Protein AF-A0A963J4L3-F1 (afdb_monomer)

Radius of gyration: 27.84 Å; Cα contacts (8 Å, |Δi|>4): 321; chains: 1; bounding box: 63×58×70 Å

Solvent-accessible surface area (backbone atoms only — not comparable to full-atom values): 23676 Å² total; per-residue (Å²): 112,60,29,65,52,37,52,69,47,49,77,76,43,45,83,44,92,59,24,59,69,61,32,61,66,52,72,77,57,70,57,65,65,54,41,47,53,49,20,41,54,52,32,54,50,53,55,48,31,46,65,78,36,43,64,34,57,48,34,22,66,75,71,39,65,41,42,75,43,94,87,48,80,60,42,72,55,55,75,90,53,45,35,55,40,51,48,51,40,54,54,55,69,74,43,54,75,68,55,55,57,61,34,64,52,49,42,50,50,54,51,47,50,51,54,66,66,72,59,82,68,96,60,89,72,66,72,62,48,75,50,70,72,51,62,64,77,58,67,62,58,52,53,49,49,57,42,45,44,79,80,24,49,66,45,80,48,64,76,67,74,44,68,41,58,59,55,61,67,72,88,77,78,78,73,70,76,61,94,61,65,85,42,54,50,62,93,77,50,62,62,63,78,50,57,80,86,52,31,65,67,64,31,20,59,67,54,69,72,68,30,58,63,51,27,54,35,52,43,52,51,38,55,49,49,54,54,34,47,76,68,72,44,69,87,78,90,81,82,90,86,73,88,82,89,79,59,98,84,51,51,64,47,55,51,52,51,49,32,43,26,65,42,46,18,73,85,78,51,77,87,77,69,76,81,65,101,63,73,71,67,81,88,84,88,63,92,43,71,54,52,40,44,47,53,48,51,54,50,50,52,48,40,55,75,57,31,78,92,76,52,89,58,53,70,89,80,61,85,87,88,68,100,53,48,72,79,45,44,66,37,48,49,55,61,53,60,70,46,56,89,88,41,92,84,41,59,86,81,81,87,74,89,55,49,68,57,80,73,32,66,65,50,50,47,50,57,51,61,75,42,47,95,79,51,86,76,50,74,65,62,56,50,59,50,69,70,54,129

Nearest PDB structures (foldseek):
  8b1u-assembly1_C  TM=8.258E-01  e=1.939E-15  Escherichia coli
  1w36-assembly2_F  TM=8.563E-01  e=2.233E-14  Escherichia coli
  1w36-assembly1_C  TM=7.842E-01  e=2.029E-14  Escherichia coli
  7mr2-assembly1_C  TM=7.404E-01  e=1.451E-14  Escherichia coli K-12
  7mr1-assembly1_C  TM=7.329E-01  e=5.811E-13  Escherichia coli K-12

Sequence (389 aa):
ALAWRLVRLLPGLLHEPGYEPVAGFLAAGDDADRLFQLATRLADLFDQYQVYRPDWLGDWADGQDRLAAPGRPPLELPADQRWQPLLWRAVLATLDERERQCTRPHIHQRVLDALHSGAPLARPVARRIVLFGMAQVPLPVLQLLAALARHCQVLLAIPNPCRFHWADTIDGRELLRMAQRRQPLRAGRDLAALPLEAMHAHAHPLLAAWGRQARDFVRQLDAFDDAQQAQARFGLPRVDLFDEEESADAPLLVQVQNRIRDLVPLAEHDRRAALAPDRSIVFHVAHSALREVEVLHDQLLQLLAQPPGGAPLQPRDIVVMVPDIDTMAPAIRAVFGQYPRSDARYIPFDITDLSARASHPLVGALEWLLRLPQQRCTLSELRDLLDVP

pLDDT: mean 85.41, std 10.8, range [46.97, 97.62]

Secondary structure (DSSP, 8-state):
-HHHHHHHHHHHHTTSTT-HHHHHHHTTS-HHHHHHHHHHHHHHHHHHHHHH-HHHHHHHHTT--EEEETTEEEEEPPGGGTHHHHHHHHHHHTS-HHHHTTSHHHHHHHHHHHHHS-PPPSSPPPSEEEEES-S---HHHHHHHHHHTTTSEEEEE---S-SS--TTSSS-TTS---S--SSPPGGG--GGGS-HHHHTTTS-HHHHHH-HHHHHHHHHHHHHHHHHHHTT---------------TT--HHHHHHHHHHTT--GGGS-S-----S--SS-----SSHHHHHHHHHHHHHHHHHS-GGGSPP-GGG-----S-HHHHHHHHHHHHSSS-TTSTT-------S--HHHH-HHHHHHHHHHTGGG----HHHHHHHHT--

Mean predicted aligned error: 9.31 Å

Foldseek 3Di:
DQLVVQLVQVVVCLPPPLCVVVVVQQVPDDNNVSSSVVSVVLVVVVVVCLQAPVVCLVCLLVVNQWGDDAQDDTHHDDSNGSVSSVVSNSSVVPDDPVRVCVRSNNVLVVLLCVLVVPDDDPDQDDQEAEDAADLADGPSRVSNLLSCVVRHHYHYHHDDLAQAQCLLLDDDLDRPPDPDAPHHHQVNDDLSPDDNVCSLQQFAVCCSVPVNSSSVRSVSVSVVQSVCVVVVNDDDDDDDDDDPDDDPPDAPVVVSSVCNHNRPHPVNDDPPPDHDPGDPDDDDDDDDLLRVLLVVLVVVLVCQVPPPPPDHDALVNDDDDDPDLLVNVVSNCVRQVPDDPPDSSHHDDDRPDDDPVSVAVVVVLVVCVVCVVVDPPDPVVVVSSVVRD

Structure (mmCIF, N/CA/C/O backbone):
data_AF-A0A963J4L3-F1
#
_entry.id   AF-A0A963J4L3-F1
#
loop_
_atom_site.group_PDB
_atom_site.id
_atom_site.type_symbol
_atom_site.label_atom_id
_atom_site.label_alt_id
_atom_site.label_comp_id
_atom_site.label_asym_id
_atom_site.label_entity_id
_atom_site.label_seq_id
_atom_site.pdbx_PDB_ins_code
_atom_site.Cartn_x
_atom_site.Cartn_y
_atom_site.Cartn_z
_atom_site.occupancy
_atom_site.B_iso_or_equiv
_atom_site.auth_seq_id
_atom_site.auth_comp_id
_atom_site.auth_asym_id
_atom_site.auth_atom_id
_atom_site.pdbx_PDB_model_num
ATOM 1 N N . ALA A 1 1 ? -19.161 7.548 5.849 1.00 80.00 1 ALA A N 1
ATOM 2 C CA . ALA A 1 1 ? -20.099 7.868 6.952 1.00 80.00 1 ALA A CA 1
ATOM 3 C C . ALA A 1 1 ? -19.464 8.777 8.009 1.00 80.00 1 ALA A C 1
ATOM 5 O O . ALA A 1 1 ? -20.051 9.803 8.328 1.00 80.00 1 ALA A O 1
ATOM 6 N N . LEU A 1 2 ? -18.268 8.445 8.518 1.00 91.38 2 LEU A N 1
ATOM 7 C CA . LEU A 1 2 ? -17.594 9.231 9.559 1.00 91.38 2 LEU A CA 1
ATOM 8 C C . LEU A 1 2 ? -17.284 10.682 9.141 1.00 91.38 2 LEU A C 1
ATOM 10 O O . LEU A 1 2 ? -17.553 11.585 9.922 1.00 91.38 2 LEU A O 1
ATOM 14 N N . ALA A 1 3 ? -16.839 10.919 7.901 1.00 94.69 3 ALA A N 1
ATOM 15 C CA . ALA A 1 3 ? -16.574 12.273 7.393 1.00 94.69 3 ALA A CA 1
ATOM 16 C C . ALA A 1 3 ? -17.784 13.214 7.555 1.00 94.69 3 ALA A C 1
ATOM 18 O O . ALA A 1 3 ? -17.675 14.263 8.176 1.00 94.69 3 ALA A O 1
ATOM 19 N N . TRP A 1 4 ? -18.975 12.804 7.111 1.00 94.31 4 TRP A N 1
ATOM 20 C CA . TRP A 1 4 ? -20.206 13.593 7.274 1.00 94.31 4 TRP A CA 1
ATOM 21 C C . TRP A 1 4 ? -20.603 13.818 8.735 1.00 94.31 4 TRP A C 1
ATOM 23 O O . TRP A 1 4 ? -21.142 14.867 9.084 1.00 94.31 4 TRP A O 1
ATOM 33 N N . ARG A 1 5 ? -20.337 12.838 9.603 1.00 94.00 5 ARG A N 1
ATOM 34 C CA . ARG A 1 5 ? -20.573 12.969 11.044 1.00 94.00 5 ARG A CA 1
ATOM 35 C C . ARG A 1 5 ? -19.643 14.030 11.639 1.00 94.00 5 ARG A C 1
ATOM 37 O O . ARG A 1 5 ? -20.115 14.882 12.381 1.00 94.00 5 ARG A O 1
ATOM 44 N N . LEU A 1 6 ? -18.373 14.042 11.235 1.00 95.00 6 LEU A N 1
ATOM 45 C CA . LEU A 1 6 ? -17.399 15.061 11.627 1.00 95.00 6 LEU A CA 1
ATOM 46 C C . LEU A 1 6 ? -17.748 16.452 11.081 1.00 95.00 6 LEU A C 1
ATOM 48 O O . LEU A 1 6 ? -17.672 17.410 11.841 1.00 95.00 6 LEU A O 1
ATOM 52 N N . VAL A 1 7 ? -18.220 16.568 9.832 1.00 94.56 7 VAL A N 1
ATOM 53 C CA . VAL A 1 7 ? -18.724 17.843 9.271 1.00 94.56 7 VAL A CA 1
ATOM 54 C C . VAL A 1 7 ? -19.831 18.437 10.145 1.00 94.56 7 VAL A C 1
ATOM 56 O O . VAL A 1 7 ? -19.859 19.640 10.373 1.00 94.56 7 VAL A O 1
ATOM 59 N N . ARG A 1 8 ? -20.734 17.602 10.671 1.00 93.31 8 ARG A N 1
ATOM 60 C CA . ARG A 1 8 ? -21.813 18.055 11.564 1.00 93.31 8 ARG A CA 1
ATOM 61 C C . ARG A 1 8 ? -21.338 18.371 12.984 1.00 93.31 8 ARG A C 1
ATOM 63 O O . ARG A 1 8 ? -21.917 19.235 13.629 1.00 93.31 8 ARG A O 1
ATOM 70 N N . LEU A 1 9 ? -20.349 17.632 13.480 1.00 93.94 9 LEU A N 1
ATOM 71 C CA . LEU A 1 9 ? -19.898 17.670 14.871 1.00 93.94 9 LEU A CA 1
ATOM 72 C C . LEU A 1 9 ? -18.916 18.821 15.131 1.00 93.94 9 LEU A C 1
ATOM 74 O O . LEU A 1 9 ? -19.064 19.546 16.110 1.00 93.94 9 LEU A O 1
ATOM 78 N N . LEU A 1 10 ? -17.928 18.991 14.248 1.00 93.06 10 LEU A N 1
ATOM 79 C CA . LEU A 1 10 ? -16.807 19.912 14.439 1.00 93.06 10 LEU A CA 1
ATOM 80 C C . LEU A 1 10 ? -17.236 21.360 14.723 1.00 93.06 10 LEU A C 1
ATOM 82 O O . LEU A 1 10 ? -16.698 21.906 15.681 1.00 93.06 10 LEU A O 1
ATOM 86 N N . PRO A 1 11 ? -18.211 21.972 14.012 1.00 91.38 11 PRO A N 1
ATOM 87 C CA . PRO A 1 11 ? -18.609 23.359 14.275 1.00 91.38 11 PRO A CA 1
ATOM 88 C C . PRO A 1 11 ? -19.066 23.611 15.719 1.00 91.38 11 PRO A C 1
ATOM 90 O O . PRO A 1 11 ? -18.808 24.678 16.271 1.00 91.38 11 PRO A O 1
ATOM 93 N N . GLY A 1 12 ? -19.708 22.619 16.350 1.00 91.25 12 GLY A N 1
ATOM 94 C CA . GLY A 1 12 ? -20.150 22.709 17.743 1.00 91.25 12 GLY A CA 1
ATOM 95 C C . GLY A 1 12 ? -19.020 22.559 18.765 1.00 91.25 12 GLY A C 1
ATOM 96 O O . GLY A 1 12 ? -19.175 22.995 19.896 1.00 91.25 12 GLY A O 1
ATOM 97 N N . LEU A 1 13 ? -17.883 21.978 18.372 1.00 92.12 13 LEU A N 1
ATOM 98 C CA . LEU A 1 13 ? -16.750 21.698 19.260 1.00 92.12 13 LEU A CA 1
ATOM 99 C C . LEU A 1 13 ? -15.673 22.785 19.240 1.00 92.12 13 LEU A C 1
ATOM 101 O O . LEU A 1 13 ? -14.831 22.811 20.129 1.00 92.12 13 LEU A O 1
ATOM 105 N N . LEU A 1 14 ? -15.680 23.692 18.257 1.00 89.81 14 LEU A N 1
ATOM 106 C CA . LEU A 1 14 ? -14.606 24.688 18.090 1.00 89.81 14 LEU A CA 1
ATOM 107 C C . LEU A 1 14 ? -14.461 25.656 19.272 1.00 89.81 14 LEU A C 1
ATOM 109 O O . LEU A 1 14 ? -13.414 26.276 19.422 1.00 89.81 14 LEU A O 1
ATOM 113 N N . HIS A 1 15 ? -15.508 25.797 20.084 1.00 88.25 15 HIS A N 1
ATOM 114 C CA . HIS A 1 15 ? -15.545 26.694 21.240 1.00 88.25 15 HIS A CA 1
ATOM 115 C C . HIS A 1 15 ? -15.259 25.966 22.563 1.00 88.25 15 HIS A C 1
ATOM 117 O O . HIS A 1 15 ? -15.171 26.610 23.606 1.00 88.25 15 HIS A O 1
ATOM 123 N N . GLU A 1 16 ? -15.130 24.638 22.528 1.00 91.31 16 GLU A N 1
ATOM 124 C CA . GLU A 1 16 ? -14.849 23.818 23.703 1.00 91.31 16 GLU A CA 1
ATOM 125 C C . GLU A 1 16 ? -13.342 23.822 24.019 1.00 91.31 16 GLU A C 1
ATOM 127 O O . GLU A 1 16 ? -12.513 23.834 23.099 1.00 91.31 16 GLU A O 1
ATOM 132 N N . PRO A 1 17 ? -12.955 23.780 25.308 1.00 89.19 17 PRO A N 1
ATOM 133 C CA . PRO A 1 17 ? -11.551 23.760 25.700 1.00 89.19 17 PRO A CA 1
ATOM 134 C C . PRO A 1 17 ? -10.846 22.516 25.148 1.00 89.19 17 PRO A C 1
ATOM 136 O O . PRO A 1 17 ? -11.377 21.403 25.194 1.00 89.19 17 PRO A O 1
ATOM 139 N N . GLY A 1 18 ? -9.624 22.700 24.652 1.00 89.69 18 GLY A N 1
ATOM 140 C CA . GLY A 1 18 ? -8.816 21.641 24.053 1.00 89.69 18 GLY A CA 1
ATOM 141 C C . GLY A 1 18 ? -8.938 21.526 22.532 1.00 89.69 18 GLY A C 1
ATOM 142 O O . GLY A 1 18 ? -8.154 20.781 21.953 1.00 89.69 18 GLY A O 1
ATOM 143 N N . TYR A 1 19 ? -9.862 22.238 21.871 1.00 92.69 19 TYR A N 1
ATOM 144 C CA . TYR A 1 19 ? -9.994 22.274 20.402 1.00 92.69 19 TYR A CA 1
ATOM 145 C C . TYR A 1 19 ? -9.312 23.484 19.746 1.00 92.69 19 TYR A C 1
ATOM 147 O O . TYR A 1 19 ? -9.479 23.706 18.544 1.00 92.69 19 TYR A O 1
ATOM 155 N N . GLU A 1 20 ? -8.505 24.247 20.486 1.00 91.44 20 GLU A N 1
ATOM 156 C CA . GLU A 1 20 ? -7.859 25.476 20.010 1.00 91.44 20 GLU A CA 1
ATOM 157 C C . GLU A 1 20 ? -7.060 25.278 18.705 1.00 91.44 20 GLU A C 1
ATOM 159 O O . GLU A 1 20 ? -7.199 26.111 17.803 1.00 91.44 20 GLU A O 1
ATOM 164 N N . PRO A 1 21 ? -6.292 24.180 18.513 1.00 90.00 21 PRO A N 1
ATOM 165 C CA . PRO A 1 21 ? -5.591 23.937 17.249 1.00 90.00 21 PRO A CA 1
ATOM 166 C C . PRO A 1 21 ? -6.541 23.754 16.056 1.00 90.00 21 PRO A C 1
ATOM 168 O O . PRO A 1 21 ? -6.266 24.225 14.951 1.00 90.00 21 PRO A O 1
ATOM 171 N N . VAL A 1 22 ? -7.675 23.082 16.277 1.00 89.56 22 VAL A N 1
ATOM 172 C CA . VAL A 1 22 ? -8.688 22.813 15.246 1.00 89.56 22 VAL A CA 1
ATOM 173 C C . VAL A 1 22 ? -9.451 24.091 14.902 1.00 89.56 22 VAL A C 1
ATOM 175 O O . VAL A 1 22 ? -9.647 24.397 13.725 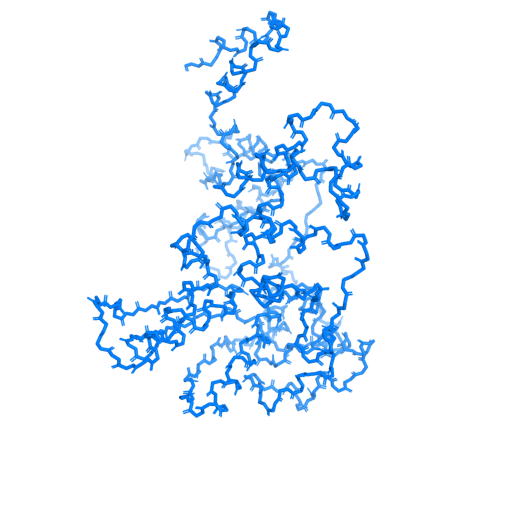1.00 89.56 22 VAL A O 1
ATOM 178 N N . ALA A 1 23 ? -9.824 24.868 15.921 1.00 89.00 23 ALA A N 1
ATOM 179 C CA . ALA A 1 23 ? -10.468 26.165 15.759 1.00 89.00 23 ALA A CA 1
ATOM 180 C C . ALA A 1 23 ? -9.571 27.145 14.985 1.00 89.00 23 ALA A C 1
ATOM 182 O O . ALA A 1 23 ? -10.033 27.792 14.045 1.00 89.00 23 ALA A O 1
ATOM 183 N N . GLY A 1 24 ? -8.272 27.191 15.307 1.00 87.19 24 GLY A N 1
ATOM 184 C CA . GLY A 1 24 ? -7.299 28.033 14.608 1.00 87.19 24 GLY A CA 1
ATOM 185 C C . GLY A 1 24 ? -7.162 27.707 13.117 1.00 87.19 24 GLY A C 1
ATOM 186 O O . GLY A 1 24 ? -7.034 28.618 12.300 1.00 87.19 24 GLY A O 1
ATOM 187 N N . PHE A 1 25 ? -7.238 26.426 12.738 1.00 86.38 25 PHE A N 1
ATOM 188 C CA . PHE A 1 25 ? -7.186 26.009 11.332 1.00 86.38 25 PHE A CA 1
ATOM 189 C C . PHE A 1 25 ? -8.430 26.444 10.538 1.00 86.38 25 PHE A C 1
ATOM 191 O O . PHE A 1 25 ? -8.313 26.882 9.389 1.00 86.38 25 PHE A O 1
ATOM 198 N N . LEU A 1 26 ? -9.616 26.332 11.143 1.00 85.94 26 LEU A N 1
ATOM 199 C CA . LEU A 1 26 ? -10.883 26.649 10.477 1.00 85.94 26 LEU A CA 1
ATOM 200 C C . LEU A 1 26 ? -11.177 28.157 10.431 1.00 85.94 26 LEU A C 1
ATOM 202 O O . LEU A 1 26 ? -11.759 28.616 9.459 1.00 85.94 26 LEU A O 1
ATOM 206 N N . ALA A 1 27 ? -10.679 28.954 11.382 1.00 78.06 27 ALA A N 1
ATOM 207 C CA . ALA A 1 27 ? -10.919 30.402 11.432 1.00 78.06 27 ALA A CA 1
ATOM 208 C C . ALA A 1 27 ? -10.338 31.214 10.246 1.00 78.06 27 ALA A C 1
ATOM 210 O O . ALA A 1 27 ? -10.658 32.390 10.084 1.00 78.06 27 ALA A O 1
ATOM 211 N N . ALA A 1 28 ? -9.466 30.627 9.417 1.00 65.06 28 ALA A N 1
ATOM 212 C CA . ALA A 1 28 ? -8.679 31.342 8.406 1.00 65.06 28 ALA A CA 1
ATOM 213 C C . ALA A 1 28 ? -9.308 31.418 6.987 1.00 65.06 28 ALA A C 1
ATOM 215 O O . ALA A 1 28 ? -8.569 31.609 6.012 1.00 65.06 28 ALA A O 1
ATOM 216 N N . GLY A 1 29 ? -10.628 31.244 6.839 1.00 58.69 29 GLY A N 1
ATOM 217 C CA . GLY A 1 29 ? -11.376 31.488 5.591 1.00 58.69 29 GLY A CA 1
ATOM 218 C C . GLY A 1 29 ? -12.208 30.307 5.068 1.00 58.69 29 GLY A C 1
ATOM 219 O O . GLY A 1 29 ? -11.919 29.164 5.398 1.00 58.69 29 GLY A O 1
ATOM 220 N N . ASP A 1 30 ? -13.203 30.643 4.235 1.00 59.38 30 ASP A N 1
ATOM 221 C CA . ASP A 1 30 ? -14.293 29.830 3.650 1.00 59.38 30 ASP A CA 1
ATOM 222 C C . ASP A 1 30 ? -14.550 28.456 4.307 1.00 59.38 30 ASP A C 1
ATOM 224 O O . ASP A 1 30 ? -13.931 27.435 3.982 1.00 59.38 30 ASP A O 1
ATOM 228 N N . ASP A 1 31 ? -15.484 28.462 5.262 1.00 72.25 31 ASP A N 1
ATOM 229 C CA . ASP A 1 31 ? -15.662 27.418 6.273 1.00 72.25 31 ASP A CA 1
ATOM 230 C C . ASP A 1 31 ? -16.022 26.045 5.691 1.00 72.25 31 ASP A C 1
ATOM 232 O O . ASP A 1 31 ? -15.604 25.027 6.237 1.00 72.25 31 ASP A O 1
ATOM 236 N N . ALA A 1 32 ? -16.780 25.974 4.591 1.00 83.44 32 ALA A N 1
ATOM 237 C CA . ALA A 1 32 ? -17.381 24.714 4.144 1.00 83.44 32 ALA A CA 1
ATOM 238 C C . ALA A 1 32 ? -16.369 23.738 3.518 1.00 83.44 32 ALA A C 1
ATOM 240 O O . ALA A 1 32 ? -16.319 22.566 3.905 1.00 83.44 32 ALA A O 1
ATOM 241 N N . ASP A 1 33 ? -15.532 24.211 2.591 1.00 86.75 33 ASP A N 1
ATOM 242 C CA . ASP A 1 33 ? -14.560 23.359 1.895 1.00 86.75 33 ASP A CA 1
ATOM 243 C C . ASP A 1 33 ? -13.445 22.903 2.838 1.00 86.75 33 ASP A C 1
ATOM 245 O O . ASP A 1 33 ? -13.067 21.727 2.841 1.00 86.75 33 ASP A O 1
ATOM 249 N N . ARG A 1 34 ? -12.941 23.805 3.691 1.00 88.62 34 ARG A N 1
ATOM 250 C CA . ARG A 1 34 ? -11.909 23.461 4.681 1.00 88.62 34 ARG A CA 1
ATOM 251 C C . ARG A 1 34 ? -12.434 22.514 5.745 1.00 88.62 34 ARG A C 1
ATOM 253 O O . ARG A 1 34 ? -11.739 21.557 6.087 1.00 88.62 34 ARG A O 1
ATOM 260 N N . LEU A 1 35 ? -13.657 22.738 6.230 1.00 91.88 35 LEU A N 1
ATOM 261 C CA . LEU A 1 35 ? -14.324 21.825 7.153 1.00 91.88 35 LEU A CA 1
ATOM 262 C C . LEU A 1 35 ? -14.470 20.439 6.533 1.00 91.88 35 LEU A C 1
ATOM 264 O O . LEU A 1 35 ? -14.134 19.448 7.178 1.00 91.88 35 LEU A O 1
ATOM 268 N N . PHE A 1 36 ? -14.927 20.357 5.282 1.00 93.00 36 PHE A N 1
ATOM 269 C CA . PHE A 1 36 ? -15.087 19.080 4.594 1.00 93.00 36 PHE A CA 1
ATOM 270 C C . PHE A 1 36 ? -13.747 18.364 4.377 1.00 93.00 36 PHE A C 1
ATOM 272 O O . PHE A 1 36 ? -13.635 17.166 4.653 1.00 93.00 36 PHE A O 1
ATOM 279 N N . GLN A 1 37 ? -12.708 19.084 3.944 1.00 92.44 37 GLN A N 1
ATOM 280 C CA . GLN A 1 37 ? -11.361 18.528 3.776 1.00 9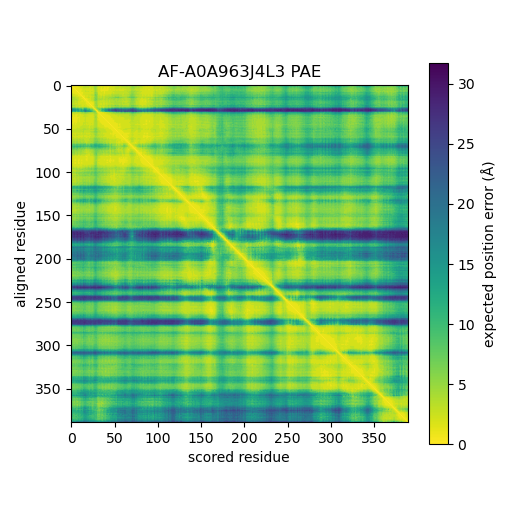2.44 37 GLN A CA 1
ATOM 281 C C . GLN A 1 37 ? -10.785 18.021 5.100 1.00 92.44 37 GLN A C 1
ATOM 283 O O . GLN A 1 37 ? -10.260 16.906 5.156 1.00 92.44 37 GLN A O 1
ATOM 288 N N . LEU A 1 38 ? -10.905 18.810 6.172 1.00 93.19 38 LEU A N 1
ATOM 289 C CA . LEU A 1 38 ? -10.451 18.417 7.501 1.00 93.19 38 LEU A CA 1
ATOM 290 C C . LEU A 1 38 ? -11.223 17.193 7.998 1.00 93.19 38 LEU A C 1
ATOM 292 O O . LEU A 1 38 ? -10.612 16.205 8.392 1.00 93.19 38 LEU A O 1
ATOM 296 N N . ALA A 1 39 ? -12.553 17.223 7.929 1.00 95.19 39 ALA A N 1
ATOM 297 C CA . ALA A 1 39 ? -13.407 16.116 8.342 1.00 95.19 39 ALA A CA 1
ATOM 298 C C . ALA A 1 39 ? -13.100 14.823 7.572 1.00 95.19 39 ALA A C 1
ATOM 300 O O . ALA A 1 39 ? -13.116 13.747 8.164 1.00 95.19 39 ALA A O 1
ATOM 301 N N . THR A 1 40 ? -12.784 14.918 6.279 1.00 95.38 40 THR A N 1
ATOM 302 C CA . THR A 1 40 ? -12.379 13.765 5.462 1.00 95.38 40 THR A CA 1
ATOM 303 C C . THR A 1 40 ? -11.039 13.207 5.933 1.00 95.38 40 THR A C 1
ATOM 305 O O . THR A 1 40 ? -10.962 12.031 6.271 1.00 95.38 40 THR A O 1
ATOM 308 N N . ARG A 1 41 ? -10.015 14.058 6.090 1.00 95.31 41 ARG A N 1
ATOM 309 C CA . ARG A 1 41 ? -8.695 13.628 6.588 1.00 95.31 41 ARG A CA 1
ATOM 310 C C . ARG A 1 41 ? -8.761 13.013 7.987 1.00 95.31 41 ARG A C 1
ATOM 312 O O . ARG A 1 41 ? -8.092 12.020 8.253 1.00 95.31 41 ARG A O 1
ATOM 319 N N . LEU A 1 42 ? -9.565 13.586 8.880 1.00 95.44 42 LEU A N 1
ATOM 320 C CA . LEU A 1 42 ? -9.774 13.061 10.230 1.00 95.44 42 LEU A CA 1
ATOM 321 C C . LEU A 1 42 ? -10.544 11.739 10.219 1.00 95.44 42 LEU A C 1
ATOM 323 O O . LEU A 1 42 ? -10.224 10.841 10.994 1.00 95.44 42 LEU A O 1
ATOM 327 N N . ALA A 1 43 ? -11.537 11.598 9.339 1.00 95.69 43 ALA A N 1
ATOM 328 C CA . ALA A 1 43 ? -12.245 10.337 9.167 1.00 95.69 43 ALA A CA 1
ATOM 329 C C . ALA A 1 43 ? -11.306 9.232 8.671 1.00 95.69 43 ALA A C 1
ATOM 331 O O . ALA A 1 43 ? -11.338 8.136 9.226 1.00 95.69 43 ALA A O 1
ATOM 332 N N . ASP A 1 44 ? -10.454 9.535 7.691 1.00 95.19 44 ASP A N 1
ATOM 333 C CA . ASP A 1 44 ? -9.450 8.600 7.180 1.00 95.19 44 ASP A CA 1
ATOM 334 C C . ASP A 1 44 ? -8.445 8.215 8.273 1.00 95.19 44 ASP A C 1
ATOM 336 O O . ASP A 1 44 ? -8.095 7.044 8.413 1.00 95.19 44 ASP A O 1
ATOM 340 N N . LEU A 1 45 ? -8.022 9.177 9.100 1.00 95.12 45 LEU A N 1
ATOM 341 C CA . LEU A 1 45 ? -7.122 8.925 10.225 1.00 95.12 45 LEU A CA 1
ATOM 342 C C . LEU A 1 45 ? -7.765 8.016 11.284 1.00 95.12 45 LEU A C 1
ATOM 344 O O . LEU A 1 45 ? -7.144 7.052 11.727 1.00 95.12 45 LEU A O 1
ATOM 348 N N . PHE A 1 46 ? -9.020 8.266 11.664 1.00 94.81 46 PHE A N 1
ATOM 349 C CA . PHE A 1 46 ? -9.738 7.396 12.600 1.00 94.81 46 PHE A CA 1
ATOM 350 C C . PHE A 1 46 ? -10.031 6.008 12.014 1.00 94.81 46 PHE A C 1
ATOM 352 O O . PHE A 1 46 ? -10.034 5.027 12.758 1.00 94.81 46 PHE A O 1
ATOM 359 N N . ASP A 1 47 ? -10.262 5.884 10.705 1.00 92.12 47 ASP A N 1
ATOM 360 C CA . ASP A 1 47 ? -10.379 4.574 10.048 1.00 92.12 47 ASP A CA 1
ATOM 361 C C . ASP A 1 47 ? -9.052 3.803 10.110 1.00 92.12 47 ASP A C 1
ATOM 363 O O . ASP A 1 47 ? -9.025 2.628 10.483 1.00 92.12 47 ASP A O 1
ATOM 367 N N . GLN A 1 48 ? -7.929 4.490 9.880 1.00 92.25 48 GLN A N 1
ATOM 368 C CA . GLN A 1 48 ? -6.596 3.912 10.053 1.00 92.25 48 GLN A CA 1
ATOM 369 C C . GLN A 1 48 ? -6.338 3.491 11.504 1.00 92.25 48 GLN A C 1
ATOM 371 O O . GLN A 1 48 ? -5.861 2.379 11.733 1.00 92.25 48 GLN A O 1
ATOM 376 N N . TYR A 1 49 ? -6.682 4.318 12.497 1.00 93.06 49 TYR A N 1
ATOM 377 C CA . TYR A 1 49 ? -6.532 3.955 13.911 1.00 93.06 49 TYR A CA 1
ATOM 378 C C . TYR A 1 49 ? -7.359 2.722 14.277 1.00 93.06 49 TYR A C 1
ATOM 380 O O . TYR A 1 49 ? -6.850 1.836 14.955 1.00 93.06 49 TYR A O 1
ATOM 388 N N . GLN A 1 50 ? -8.581 2.585 13.756 1.00 91.06 50 GLN A N 1
ATOM 389 C CA . GLN A 1 50 ? -9.406 1.394 13.988 1.00 91.06 50 GLN A CA 1
ATOM 390 C C . GLN A 1 50 ? -8.757 0.093 13.494 1.00 91.06 50 GLN A C 1
ATOM 392 O O . GLN A 1 50 ? -9.106 -0.981 13.985 1.00 91.06 50 GLN A O 1
ATOM 397 N N . VAL A 1 51 ? -7.836 0.167 12.528 1.00 88.12 51 VAL A N 1
ATOM 398 C CA . VAL A 1 51 ? -7.103 -0.993 11.999 1.00 88.12 51 VAL A CA 1
ATOM 399 C C . VAL A 1 51 ? -5.738 -1.157 12.669 1.00 88.12 51 VAL A C 1
ATOM 401 O O . VAL A 1 51 ? -5.382 -2.261 13.070 1.00 88.12 51 VAL A O 1
ATOM 404 N N . TYR A 1 52 ? -4.956 -0.085 12.778 1.00 86.56 52 TYR A N 1
ATOM 405 C CA . TYR A 1 52 ? -3.541 -0.163 13.153 1.00 86.56 52 TYR A CA 1
ATOM 406 C C . TYR A 1 52 ? -3.258 0.163 14.618 1.00 86.56 52 TYR A C 1
ATOM 408 O O . TYR A 1 52 ? -2.186 -0.199 15.108 1.00 86.56 52 TYR A O 1
ATOM 416 N N . ARG A 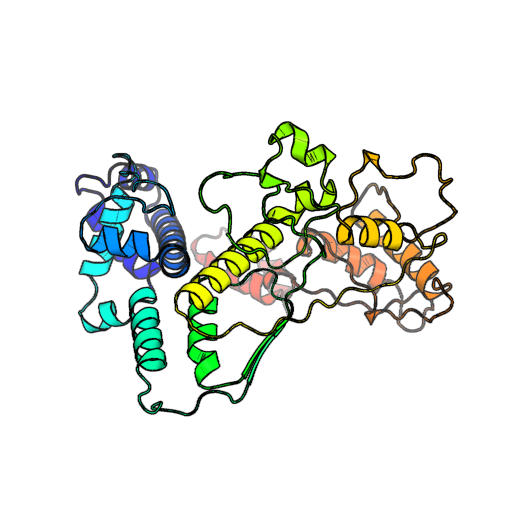1 53 ? -4.175 0.865 15.292 1.00 89.75 53 ARG A N 1
ATOM 417 C CA . ARG A 1 53 ? -4.056 1.304 16.689 1.00 89.75 53 ARG A CA 1
ATOM 418 C C . ARG A 1 53 ? -5.397 1.245 17.443 1.00 89.75 53 ARG A C 1
ATOM 420 O O . ARG A 1 53 ? -5.843 2.253 18.000 1.00 89.75 53 ARG A O 1
ATOM 427 N N . PRO A 1 54 ? -6.082 0.084 17.455 1.00 89.38 54 PRO A N 1
ATOM 428 C CA . PRO A 1 54 ? -7.337 -0.057 18.190 1.00 89.38 54 PRO A CA 1
ATOM 429 C C . PRO A 1 54 ? -7.153 0.149 19.704 1.00 89.38 54 PRO A C 1
ATOM 431 O O . PRO A 1 54 ? -8.086 0.571 20.379 1.00 89.38 54 PRO A O 1
ATOM 434 N N . ASP A 1 55 ? -5.948 -0.103 20.218 1.00 89.56 55 ASP A N 1
ATOM 435 C CA . ASP A 1 55 ? -5.505 0.168 21.586 1.00 89.56 55 ASP A CA 1
ATOM 436 C C . ASP A 1 55 ? -5.577 1.658 21.944 1.00 89.56 55 ASP A C 1
ATOM 438 O O . ASP A 1 55 ? -6.094 1.997 23.005 1.00 89.56 55 ASP A O 1
ATOM 442 N N . TRP A 1 56 ? -5.157 2.555 21.043 1.00 93.38 56 TRP A N 1
ATOM 443 C CA . TRP A 1 56 ? -5.275 4.003 21.265 1.00 93.38 56 TRP A CA 1
ATOM 444 C C . TRP A 1 56 ? -6.736 4.427 21.374 1.00 93.38 56 TRP A C 1
ATOM 446 O O . TRP A 1 56 ? -7.111 5.155 22.286 1.00 93.38 56 TRP A O 1
ATOM 456 N N . LEU A 1 57 ? -7.582 3.934 20.467 1.00 93.19 57 LEU A N 1
ATOM 457 C CA . LEU A 1 57 ? -9.008 4.260 20.474 1.00 93.19 57 LEU A CA 1
ATOM 458 C C . LEU A 1 57 ? -9.730 3.720 21.713 1.00 93.19 57 LEU A C 1
ATOM 460 O O . LEU A 1 57 ? -10.687 4.352 22.163 1.00 93.19 57 LEU A O 1
ATOM 464 N N . GLY A 1 58 ? -9.291 2.572 22.241 1.00 91.19 58 GLY A N 1
ATOM 465 C CA . GLY A 1 58 ? -9.775 2.009 23.501 1.00 91.19 58 GLY A CA 1
ATOM 466 C C . GLY A 1 58 ? -9.404 2.890 24.691 1.00 91.19 58 GLY A C 1
ATOM 467 O O . GLY A 1 58 ? -10.293 3.367 25.389 1.00 91.19 58 GLY A O 1
ATOM 468 N N . ASP A 1 59 ? -8.114 3.206 24.843 1.00 93.38 59 ASP A N 1
ATOM 469 C CA . ASP A 1 59 ? -7.625 4.112 25.890 1.00 93.38 59 ASP A CA 1
ATOM 470 C C . ASP A 1 59 ? -8.366 5.462 25.856 1.00 93.38 59 ASP A C 1
ATOM 472 O O . ASP A 1 59 ? -8.847 5.947 26.881 1.00 93.38 59 ASP A O 1
ATOM 476 N N . TRP A 1 60 ? -8.544 6.049 24.668 1.00 95.12 60 TRP A N 1
ATOM 477 C CA . TRP A 1 60 ? -9.244 7.326 24.515 1.00 95.12 60 TRP A CA 1
ATOM 478 C C . TRP A 1 60 ? -10.733 7.230 24.851 1.00 95.12 60 TRP A C 1
ATOM 480 O O . TRP A 1 60 ? -11.284 8.185 25.408 1.00 95.12 60 TRP A O 1
ATOM 490 N N . ALA A 1 61 ? -11.386 6.109 24.528 1.00 92.62 61 ALA A N 1
ATOM 491 C CA . ALA A 1 61 ? -12.776 5.857 24.906 1.00 92.62 61 ALA A CA 1
ATOM 492 C C . ALA A 1 61 ? -12.939 5.759 26.433 1.00 92.62 61 ALA A C 1
ATOM 494 O O . ALA A 1 61 ? -13.914 6.287 26.967 1.00 92.62 61 ALA A O 1
ATOM 495 N N . ASP A 1 62 ? -11.945 5.196 27.124 1.00 92.50 62 ASP A N 1
ATOM 496 C CA . ASP A 1 62 ? -11.884 5.080 28.589 1.00 92.50 62 ASP A CA 1
ATOM 497 C C . ASP A 1 62 ? -11.410 6.372 29.290 1.00 92.50 62 ASP A C 1
ATOM 499 O O . ASP A 1 62 ? -11.202 6.405 30.507 1.00 92.50 62 ASP A O 1
ATOM 503 N N . GLY A 1 63 ? -11.226 7.462 28.535 1.00 93.44 63 GLY A N 1
ATOM 504 C CA . GLY A 1 63 ? -10.798 8.760 29.061 1.00 93.44 63 GLY A CA 1
ATOM 505 C C . GLY A 1 63 ? -9.299 8.865 29.364 1.00 93.44 63 GLY A C 1
ATOM 506 O O . GLY A 1 63 ? -8.888 9.792 30.057 1.00 93.44 63 GLY A O 1
ATOM 507 N N . GLN A 1 64 ? -8.483 7.933 28.868 1.00 93.62 64 GLN A N 1
ATOM 508 C CA . GLN A 1 64 ? -7.029 7.931 29.025 1.00 93.62 64 GLN A CA 1
ATOM 509 C C . GLN A 1 64 ? -6.369 8.569 27.793 1.00 93.62 64 GLN A C 1
ATOM 511 O O . GLN A 1 64 ? -6.260 7.939 26.745 1.00 93.62 64 GLN A O 1
ATOM 516 N N . ASP A 1 65 ? -5.892 9.810 27.905 1.00 94.00 65 ASP A N 1
ATOM 517 C CA . ASP A 1 65 ? -5.297 10.565 26.787 1.00 94.00 65 ASP A CA 1
ATOM 518 C C . ASP A 1 65 ? -3.819 10.199 26.555 1.00 94.00 65 ASP A C 1
ATOM 520 O O . ASP A 1 65 ? -2.909 11.024 26.662 1.00 94.00 65 ASP A O 1
ATOM 524 N N . ARG A 1 66 ? -3.582 8.931 26.210 1.00 93.19 66 ARG A N 1
ATOM 525 C CA . ARG A 1 66 ? -2.246 8.352 26.027 1.00 93.19 66 ARG A CA 1
ATOM 526 C C . ARG A 1 66 ? -2.123 7.575 24.721 1.00 93.19 66 ARG A C 1
ATOM 528 O O . ARG A 1 66 ? -3.111 7.195 24.096 1.00 93.19 66 ARG A O 1
ATOM 535 N N . LEU A 1 67 ? -0.885 7.338 24.312 1.00 91.19 67 LEU A N 1
ATOM 536 C CA . LEU A 1 67 ? -0.520 6.499 23.180 1.00 91.19 67 LEU A CA 1
ATOM 537 C C . LEU A 1 67 ? 0.181 5.254 23.711 1.00 91.19 67 LEU A C 1
ATOM 539 O O . LEU A 1 67 ? 1.329 5.313 24.163 1.00 91.19 67 LEU A O 1
ATOM 543 N N . ALA A 1 68 ? -0.503 4.117 23.644 1.00 85.94 68 ALA A N 1
ATOM 544 C CA . ALA A 1 68 ? 0.119 2.838 23.929 1.00 85.94 68 ALA A CA 1
ATOM 545 C C . ALA A 1 68 ? 1.210 2.528 22.887 1.00 85.94 68 ALA A C 1
ATOM 547 O O . ALA A 1 68 ? 1.078 2.786 21.685 1.00 85.94 68 ALA A O 1
ATOM 548 N N . ALA A 1 69 ? 2.333 1.999 23.360 1.00 78.75 69 ALA A N 1
ATOM 549 C CA . ALA A 1 69 ? 3.463 1.627 22.526 1.00 78.75 69 ALA A CA 1
ATOM 550 C C . ALA A 1 69 ? 3.971 0.251 22.977 1.00 78.75 69 ALA A C 1
ATOM 552 O O . ALA A 1 69 ? 4.293 0.084 24.154 1.00 78.75 69 ALA A O 1
ATOM 553 N N . PRO A 1 70 ? 4.066 -0.746 22.078 1.00 69.12 70 PRO A N 1
ATOM 554 C CA . PRO A 1 70 ? 4.574 -2.062 22.446 1.00 69.12 70 PRO A CA 1
ATOM 555 C C . PRO A 1 70 ? 5.964 -1.977 23.093 1.00 69.12 70 PRO A C 1
ATOM 557 O O . PRO A 1 70 ? 6.886 -1.384 22.531 1.00 69.12 70 PRO A O 1
ATOM 560 N N . GLY A 1 71 ? 6.110 -2.561 24.285 1.00 66.94 71 GLY A N 1
ATOM 561 C CA . GLY A 1 71 ? 7.380 -2.621 25.019 1.00 66.94 71 GLY A CA 1
ATOM 562 C C . GLY A 1 71 ? 7.857 -1.297 25.631 1.00 66.94 71 GLY A C 1
ATOM 563 O O . GLY A 1 71 ? 8.957 -1.249 26.174 1.00 66.94 71 GLY A O 1
ATOM 564 N N . ARG A 1 72 ? 7.067 -0.221 25.562 1.00 75.31 72 ARG A N 1
ATOM 565 C CA . ARG A 1 72 ? 7.390 1.077 26.173 1.00 75.31 72 ARG A CA 1
ATOM 566 C C . ARG A 1 72 ? 6.260 1.515 27.104 1.00 75.31 72 ARG A C 1
ATOM 568 O O . ARG A 1 72 ? 5.118 1.108 26.892 1.00 75.31 72 ARG A O 1
ATOM 575 N N . PRO A 1 73 ? 6.547 2.335 28.130 1.00 82.50 73 PRO A N 1
ATOM 576 C CA . PRO A 1 73 ? 5.476 2.965 28.887 1.00 82.50 73 PRO A CA 1
ATOM 577 C C . PRO A 1 73 ? 4.587 3.788 27.936 1.00 82.50 73 PRO A C 1
ATOM 579 O O . PRO A 1 73 ? 5.116 4.371 26.981 1.00 82.50 73 PRO A O 1
ATOM 582 N N . PRO A 1 74 ? 3.261 3.833 28.167 1.00 86.88 74 PRO A N 1
ATOM 583 C CA . PRO A 1 74 ? 2.367 4.686 27.397 1.00 86.88 74 PRO A CA 1
ATOM 584 C C . PRO A 1 74 ? 2.856 6.134 27.405 1.00 86.88 74 PRO A C 1
ATOM 586 O O . PRO A 1 74 ? 3.290 6.647 28.438 1.00 86.88 74 PRO A O 1
ATOM 589 N N . LEU A 1 75 ? 2.797 6.781 26.245 1.00 89.81 75 LEU A N 1
ATOM 590 C CA . LEU A 1 75 ? 3.181 8.178 26.103 1.00 89.81 75 LEU A CA 1
ATOM 591 C C . LEU A 1 75 ? 1.954 9.062 26.316 1.00 89.81 75 LEU A C 1
ATOM 593 O O . LEU A 1 75 ? 0.993 8.970 25.557 1.00 89.81 75 LEU A O 1
ATOM 597 N N . GLU A 1 76 ? 1.998 9.929 27.321 1.00 91.38 76 GLU A N 1
ATOM 598 C CA . GLU A 1 76 ? 0.977 10.960 27.524 1.00 91.38 76 GLU A CA 1
ATOM 599 C C . GLU A 1 76 ? 0.943 11.928 26.337 1.00 91.38 76 GLU A C 1
ATOM 601 O O . GLU A 1 76 ? 1.990 12.390 25.869 1.00 91.38 76 GLU A O 1
ATOM 606 N N . LEU A 1 77 ? -0.260 12.252 25.854 1.00 90.88 77 LEU A N 1
ATOM 607 C CA . LEU A 1 77 ? -0.411 13.174 24.734 1.00 90.88 77 LEU A CA 1
ATOM 608 C C . LEU A 1 77 ? -0.065 14.614 25.154 1.00 90.88 77 LEU A C 1
ATOM 610 O O . LEU A 1 77 ? -0.617 15.120 26.148 1.00 90.88 77 LEU A O 1
ATOM 614 N N . PRO A 1 78 ? 0.793 15.307 24.377 1.00 90.00 78 PRO A N 1
ATOM 615 C CA . PRO A 1 78 ? 0.996 16.745 24.497 1.00 90.00 78 PRO A CA 1
ATOM 616 C C . PRO A 1 78 ? -0.330 17.511 24.447 1.00 90.00 78 PRO A C 1
ATOM 618 O O . PRO A 1 78 ? -1.275 17.086 23.781 1.00 90.00 78 PRO A O 1
ATOM 621 N N . ALA A 1 79 ? -0.414 18.642 25.153 1.00 86.38 79 ALA A N 1
ATOM 622 C CA . ALA A 1 79 ? -1.661 19.399 25.294 1.00 86.38 79 ALA A CA 1
ATOM 623 C C . ALA A 1 79 ? -2.279 19.807 23.941 1.00 86.38 79 ALA A C 1
ATOM 625 O O . ALA A 1 79 ? -3.493 19.732 23.776 1.00 86.38 79 ALA A O 1
ATOM 626 N N . ASP A 1 80 ? -1.445 20.137 22.955 1.00 87.25 80 ASP A N 1
ATOM 627 C CA . ASP A 1 80 ? -1.814 20.499 21.581 1.00 87.25 80 ASP A CA 1
ATOM 628 C C . ASP A 1 80 ? -2.327 19.321 20.730 1.00 87.25 80 ASP A C 1
ATOM 630 O O . ASP A 1 80 ? -2.814 19.533 19.621 1.00 87.25 80 ASP A O 1
ATOM 634 N N . GLN A 1 81 ? -2.250 18.085 21.230 1.00 90.75 81 GLN A N 1
ATOM 635 C CA . GLN A 1 81 ? -2.719 16.873 20.542 1.00 90.75 81 GLN A CA 1
ATOM 636 C C . GLN A 1 81 ? -3.926 16.216 21.226 1.00 90.75 81 GLN A C 1
ATOM 638 O O . GLN A 1 81 ? -4.543 15.312 20.659 1.00 90.75 81 GLN A O 1
ATOM 643 N N . ARG A 1 82 ? -4.318 16.691 22.416 1.00 93.12 82 ARG A N 1
ATOM 644 C CA . ARG A 1 82 ? -5.453 16.146 23.189 1.00 93.12 82 ARG A CA 1
ATOM 645 C C . ARG A 1 82 ? -6.811 16.342 22.516 1.00 93.12 82 ARG A C 1
ATOM 647 O O . ARG A 1 82 ? -7.757 15.624 22.837 1.00 93.12 82 ARG A O 1
ATOM 654 N N . TRP A 1 83 ? -6.902 17.232 21.527 1.00 94.12 83 TRP A N 1
ATOM 655 C CA . TRP A 1 83 ? -8.098 17.376 20.696 1.00 94.12 83 TRP A CA 1
ATOM 656 C C . TRP A 1 83 ? -8.475 16.076 19.970 1.00 94.12 83 TRP A C 1
ATOM 658 O O . TRP A 1 83 ? -9.656 15.861 19.718 1.00 94.12 83 TRP A O 1
ATOM 668 N N . GLN A 1 84 ? -7.523 15.185 19.652 1.00 95.06 84 GLN A N 1
ATOM 669 C CA . GLN A 1 84 ? -7.824 13.917 18.970 1.00 95.06 84 GLN A CA 1
ATOM 670 C C . GLN A 1 84 ? -8.622 12.937 19.855 1.00 95.06 84 GLN A C 1
ATOM 672 O O . GLN A 1 84 ? -9.707 12.530 19.430 1.00 95.06 84 GLN A O 1
ATOM 677 N N . PRO A 1 85 ? -8.168 12.582 21.078 1.00 95.81 85 PRO A N 1
ATOM 678 C CA . PRO A 1 85 ? -8.972 11.808 22.026 1.00 95.81 85 PRO A CA 1
ATOM 679 C C . PRO A 1 85 ? -10.325 12.448 22.345 1.00 95.81 85 PRO A C 1
ATOM 681 O O . PRO A 1 85 ? -11.344 11.755 22.374 1.00 95.81 85 PRO A O 1
ATOM 684 N N . LEU A 1 86 ? -10.354 13.772 22.552 1.00 95.69 86 LEU A N 1
ATOM 685 C CA . LEU A 1 86 ? -11.595 14.509 22.804 1.00 95.69 86 LEU A CA 1
ATOM 686 C C . LEU A 1 86 ? -12.573 14.359 21.636 1.00 95.69 86 LEU A C 1
ATOM 688 O O . LEU A 1 86 ? -13.745 14.044 21.853 1.00 95.69 86 LEU A O 1
ATOM 692 N N . LEU A 1 87 ? -12.080 14.506 20.404 1.00 96.25 87 LEU A N 1
ATOM 693 C CA . LEU A 1 87 ? -12.880 14.347 19.197 1.00 96.25 87 LEU A CA 1
ATOM 694 C C . LEU A 1 87 ? -13.385 12.912 19.044 1.00 96.25 87 LEU A C 1
ATOM 696 O O . LEU A 1 87 ? -14.543 12.710 18.690 1.00 96.25 87 LEU A O 1
ATOM 700 N N . TRP A 1 88 ? -12.549 11.914 19.336 1.00 95.50 88 TRP A N 1
ATOM 701 C CA . TRP A 1 88 ? -12.957 10.510 19.303 1.00 95.50 88 TRP A CA 1
ATOM 702 C C . TRP A 1 88 ? -14.094 10.229 20.290 1.00 95.50 88 TRP A C 1
ATOM 704 O O . TRP A 1 88 ? -15.116 9.659 19.905 1.00 95.50 88 TRP A O 1
ATOM 714 N N . ARG A 1 89 ? -13.981 10.708 21.535 1.00 95.25 89 ARG A N 1
ATOM 715 C CA . ARG A 1 89 ? -15.059 10.612 22.532 1.00 95.25 89 ARG A CA 1
ATOM 716 C C . ARG A 1 89 ? -16.324 11.339 22.082 1.00 95.25 89 ARG A C 1
ATOM 718 O O . ARG A 1 89 ? -17.418 10.796 22.225 1.00 95.25 89 ARG A O 1
ATOM 725 N N . ALA A 1 90 ? -16.191 12.523 21.484 1.00 95.62 90 ALA A N 1
ATOM 726 C CA . ALA A 1 90 ? -17.324 13.260 20.934 1.00 95.62 90 ALA A CA 1
ATOM 727 C C . ALA A 1 90 ? -18.005 12.490 19.788 1.00 95.62 90 ALA A C 1
ATOM 729 O O . ALA A 1 90 ? -19.231 12.416 19.743 1.00 95.62 90 ALA A O 1
ATOM 730 N N . VAL A 1 91 ? -17.238 11.834 18.908 1.00 94.50 91 VAL A N 1
ATOM 731 C CA . VAL A 1 91 ? -17.782 10.929 17.883 1.00 94.50 91 VAL A CA 1
ATOM 732 C C . VAL A 1 91 ? -18.536 9.769 18.534 1.00 94.50 91 VAL A C 1
ATOM 734 O O . VAL A 1 91 ? -19.684 9.527 18.159 1.00 94.50 91 VAL A O 1
ATOM 737 N N . LEU A 1 92 ? -17.952 9.087 19.524 1.00 93.19 92 LEU A N 1
ATOM 738 C CA . LEU A 1 92 ? -18.597 7.971 20.230 1.00 93.19 92 LEU A CA 1
ATOM 739 C C . LEU A 1 92 ? -19.889 8.381 20.951 1.00 93.19 92 LEU A C 1
ATOM 741 O O . LEU A 1 92 ? -20.840 7.598 20.987 1.00 93.19 92 LEU A O 1
ATOM 745 N N . ALA A 1 93 ? -19.951 9.605 21.478 1.00 93.75 93 ALA A N 1
ATOM 746 C CA . ALA A 1 93 ? -21.144 10.154 22.122 1.00 93.75 93 ALA A CA 1
ATOM 747 C C . ALA A 1 93 ? -22.311 10.356 21.141 1.00 93.75 93 ALA A C 1
ATOM 749 O O . ALA A 1 93 ? -23.469 10.338 21.551 1.00 93.75 93 ALA A O 1
ATOM 750 N N . THR A 1 94 ? -22.030 10.505 19.841 1.00 93.44 94 THR A N 1
ATOM 751 C CA . THR A 1 94 ? -23.080 10.563 18.810 1.00 93.44 94 THR A CA 1
ATOM 752 C C . THR A 1 94 ? -23.589 9.193 18.360 1.00 93.44 94 THR A C 1
ATOM 754 O O . THR A 1 94 ? -24.518 9.140 17.552 1.00 93.44 94 THR A O 1
ATOM 757 N N . LEU A 1 95 ? -22.957 8.104 18.805 1.00 92.00 95 LEU A N 1
ATOM 758 C CA . LEU A 1 95 ? -23.349 6.741 18.461 1.00 92.00 95 LEU A CA 1
ATOM 759 C C . LEU A 1 95 ? -24.317 6.189 19.507 1.00 92.00 95 LEU A C 1
ATOM 761 O O . LEU A 1 95 ? -24.127 6.396 20.708 1.00 92.00 95 LEU A O 1
ATOM 765 N N . ASP A 1 96 ? -25.326 5.444 19.066 1.00 92.75 96 ASP A N 1
ATOM 766 C CA . ASP A 1 96 ? -26.098 4.604 19.980 1.00 92.75 96 ASP A CA 1
ATOM 767 C C . ASP A 1 96 ? -25.303 3.348 20.400 1.00 92.75 96 ASP A C 1
ATOM 769 O O .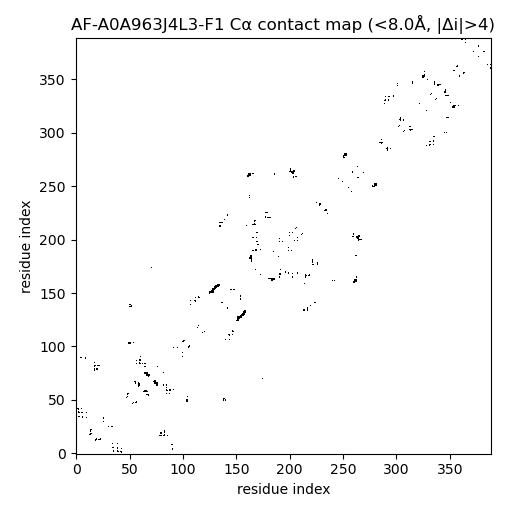 ASP A 1 96 ? -24.199 3.073 19.921 1.00 92.75 96 ASP A O 1
ATOM 773 N N . GLU A 1 97 ? -25.847 2.566 21.332 1.00 88.38 97 GLU A N 1
ATOM 774 C CA . GLU A 1 97 ? -25.161 1.373 21.837 1.00 88.38 97 GLU A CA 1
ATOM 775 C C . GLU A 1 97 ? -24.953 0.293 20.761 1.00 88.38 97 GLU A C 1
ATOM 777 O O . GLU A 1 97 ? -23.929 -0.389 20.748 1.00 88.38 97 GLU A O 1
ATOM 782 N N . ARG A 1 98 ? -25.885 0.163 19.810 1.00 89.75 98 ARG A N 1
ATOM 783 C CA . ARG A 1 98 ? -25.763 -0.803 18.710 1.00 89.75 98 ARG A CA 1
ATOM 784 C C . ARG A 1 98 ? -24.694 -0.360 17.720 1.00 89.75 98 ARG A C 1
ATOM 786 O O . ARG A 1 98 ? -23.928 -1.195 17.248 1.00 89.75 98 ARG A O 1
ATOM 793 N N . GLU A 1 99 ? -24.619 0.931 17.422 1.00 90.19 99 GLU A N 1
ATOM 794 C CA . GLU A 1 99 ? -23.601 1.531 16.565 1.00 90.19 99 GLU A CA 1
ATOM 795 C C . GLU A 1 99 ? -22.207 1.404 17.194 1.00 90.19 99 GLU A C 1
ATOM 797 O O . GLU A 1 99 ? -21.263 1.020 16.500 1.00 90.19 99 GLU A O 1
ATOM 802 N N . ARG A 1 100 ? -22.070 1.627 18.510 1.00 86.81 100 ARG A N 1
ATOM 803 C CA . ARG A 1 100 ? -20.800 1.418 19.235 1.00 86.81 100 ARG A CA 1
ATOM 804 C C . ARG A 1 100 ? -20.313 -0.028 19.147 1.00 86.81 100 ARG A C 1
ATOM 806 O O . ARG A 1 100 ? -19.136 -0.269 18.865 1.00 86.81 100 ARG A O 1
ATOM 813 N N . GLN A 1 101 ? -21.221 -0.991 19.294 1.00 86.56 101 GLN A N 1
ATOM 814 C CA . GLN A 1 101 ? -20.919 -2.420 19.140 1.00 86.56 101 GLN A CA 1
ATOM 815 C C . GLN A 1 101 ? -20.634 -2.837 17.687 1.00 86.56 101 GLN A C 1
ATOM 817 O O . GLN A 1 101 ? -20.162 -3.951 17.441 1.00 86.56 101 GLN A O 1
ATOM 822 N N . CYS A 1 102 ? -20.907 -1.958 16.721 1.00 88.12 102 CYS A N 1
ATOM 823 C CA . CYS A 1 102 ? -20.587 -2.145 15.310 1.00 88.12 102 CYS A CA 1
ATOM 824 C C . CYS A 1 102 ? -19.290 -1.431 14.885 1.00 88.12 102 CYS A C 1
ATOM 826 O O . CYS A 1 102 ? -18.967 -1.405 13.697 1.00 88.12 102 CYS A O 1
ATOM 828 N N . THR A 1 103 ? -18.524 -0.862 15.822 1.00 87.69 103 THR A N 1
ATOM 829 C CA . THR A 1 103 ? -17.184 -0.341 15.515 1.00 87.69 103 THR A CA 1
ATOM 830 C C . THR A 1 103 ? -16.243 -1.476 15.120 1.00 87.69 103 THR A C 1
ATOM 832 O O . THR A 1 103 ? -16.354 -2.606 15.607 1.00 87.69 103 THR A O 1
ATOM 835 N N . ARG A 1 104 ? -15.294 -1.193 14.221 1.00 89.38 104 ARG A N 1
ATOM 836 C CA . ARG A 1 104 ? -14.408 -2.225 13.667 1.00 89.38 104 ARG A CA 1
ATOM 837 C C . ARG A 1 104 ? -13.600 -2.975 14.742 1.00 89.38 104 ARG A C 1
ATOM 839 O O . ARG A 1 104 ? -13.592 -4.204 14.668 1.00 89.38 104 ARG A O 1
ATOM 846 N N . PRO A 1 105 ? -13.001 -2.319 15.757 1.00 87.69 105 PRO A N 1
ATOM 847 C CA . PRO A 1 105 ? -12.303 -3.028 16.832 1.00 87.69 105 PRO A CA 1
ATOM 848 C C . PRO A 1 105 ? -13.221 -3.970 17.624 1.00 87.69 105 PRO A C 1
ATOM 850 O O . PRO A 1 105 ? -12.842 -5.101 17.921 1.00 87.69 105 PRO A O 1
ATOM 853 N N . HIS A 1 106 ? -14.454 -3.542 17.913 1.00 88.50 106 HIS A N 1
ATOM 854 C CA . HIS A 1 106 ? -15.402 -4.341 18.687 1.00 88.50 106 HIS A CA 1
ATOM 855 C C . HIS A 1 106 ? -15.938 -5.538 17.888 1.00 88.50 106 HIS A C 1
ATOM 857 O O . HIS A 1 106 ? -16.010 -6.652 18.409 1.00 88.50 106 HIS A O 1
ATOM 863 N N . ILE A 1 107 ? -16.265 -5.342 16.604 1.00 91.88 107 ILE A N 1
ATOM 864 C CA . ILE A 1 107 ? -16.637 -6.444 15.703 1.00 91.88 107 ILE A CA 1
ATOM 865 C C . ILE A 1 107 ? -15.491 -7.451 15.609 1.00 91.88 107 ILE A C 1
ATOM 867 O O . ILE A 1 107 ? -15.732 -8.651 15.730 1.00 91.88 107 ILE A O 1
ATOM 871 N N . HIS A 1 108 ? -14.259 -6.976 15.414 1.00 91.62 108 HIS A N 1
ATOM 872 C CA . HIS A 1 108 ? -13.077 -7.831 15.328 1.00 91.62 108 HIS A CA 1
ATOM 873 C C . HIS A 1 108 ? -12.932 -8.709 16.573 1.00 91.62 108 HIS A C 1
ATOM 875 O O . HIS A 1 108 ? -12.861 -9.931 16.447 1.00 91.62 108 HIS A O 1
ATOM 881 N N . GLN A 1 109 ? -13.004 -8.115 17.768 1.00 90.12 109 GLN A N 1
ATOM 882 C CA . GLN A 1 109 ? -12.922 -8.865 19.022 1.00 90.12 109 GLN A CA 1
ATOM 883 C C . GLN A 1 109 ? -14.041 -9.905 19.149 1.00 90.12 109 GLN A C 1
ATOM 885 O O . GLN A 1 109 ? -13.765 -11.071 19.417 1.00 90.12 109 GLN A O 1
ATOM 890 N N . ARG A 1 110 ? -15.294 -9.533 18.858 1.00 91.56 110 ARG A N 1
ATOM 891 C CA . ARG A 1 110 ? -16.433 -10.468 18.896 1.00 91.56 110 ARG A CA 1
ATOM 892 C C . ARG A 1 110 ? -16.269 -11.642 17.935 1.00 91.56 110 ARG A C 1
ATOM 894 O O . ARG A 1 110 ? -16.646 -12.764 18.268 1.00 91.56 110 ARG A O 1
ATOM 901 N N . VAL A 1 111 ? -15.736 -11.391 16.738 1.00 92.12 111 VAL A N 1
ATOM 902 C CA . VAL A 1 111 ? -15.457 -12.445 15.755 1.00 92.12 111 VAL A CA 1
ATOM 903 C C . VAL A 1 111 ? -14.361 -13.372 16.273 1.00 92.12 111 VAL A C 1
ATOM 905 O O . VAL A 1 111 ? -14.528 -14.589 16.206 1.00 92.12 111 VAL A O 1
ATOM 908 N N . LEU A 1 112 ? -13.275 -12.827 16.829 1.00 92.06 112 LEU A N 1
ATOM 909 C CA . LEU A 1 112 ? -12.221 -13.637 17.438 1.00 92.06 112 LEU A CA 1
ATOM 910 C C . LEU A 1 112 ? -12.763 -14.484 18.592 1.00 92.06 112 LEU A C 1
ATOM 912 O O . LEU A 1 112 ? -12.506 -15.685 18.623 1.00 92.06 112 LEU A O 1
ATOM 916 N N . ASP A 1 113 ? -13.537 -13.902 19.505 1.00 92.44 113 ASP A N 1
ATOM 917 C CA . ASP A 1 113 ? -14.121 -14.618 20.643 1.00 92.44 113 ASP A CA 1
ATOM 918 C C . ASP A 1 113 ? -15.030 -15.758 20.170 1.00 92.44 113 ASP A C 1
ATOM 920 O O . ASP A 1 113 ? -14.900 -16.894 20.632 1.00 92.44 113 ASP A O 1
ATOM 924 N N . ALA A 1 114 ? -15.886 -15.498 19.177 1.00 92.25 114 ALA A N 1
ATOM 925 C CA . ALA A 1 114 ? -16.745 -16.516 18.582 1.00 92.25 114 ALA A CA 1
ATOM 926 C C . ALA A 1 114 ? -15.932 -17.655 17.941 1.00 92.25 114 ALA A C 1
ATOM 928 O O . ALA A 1 114 ? -16.196 -18.826 18.223 1.00 92.25 114 ALA A O 1
ATOM 929 N N . LEU A 1 115 ? -14.910 -17.337 17.138 1.00 91.25 115 LEU A N 1
ATOM 930 C CA . LEU A 1 115 ? -14.046 -18.333 16.488 1.00 91.25 115 LEU A CA 1
ATOM 931 C C . LEU A 1 115 ? -13.205 -19.134 17.492 1.00 91.25 115 LEU A C 1
ATOM 933 O O . LEU A 1 115 ? -12.906 -20.307 17.247 1.00 91.25 115 LEU A O 1
ATOM 937 N N . HIS A 1 116 ? -12.828 -18.527 18.620 1.00 89.81 116 HIS A N 1
ATOM 938 C CA . HIS A 1 116 ? -12.062 -19.186 19.674 1.00 89.81 116 HIS A CA 1
ATOM 939 C C . HIS A 1 116 ? -12.918 -20.029 20.622 1.00 89.81 116 HIS A C 1
ATOM 941 O O . HIS A 1 116 ? -12.394 -21.015 21.147 1.00 89.81 116 HIS A O 1
ATOM 947 N N . SER A 1 117 ? -14.201 -19.687 20.797 1.00 90.19 117 SER A N 1
ATOM 948 C CA . SER A 1 117 ? -15.125 -20.337 21.741 1.00 90.19 117 SER A CA 1
ATOM 949 C C . SER A 1 117 ? -15.329 -21.837 21.502 1.00 90.19 117 SER A C 1
ATOM 951 O O . SER A 1 117 ? -15.715 -22.557 22.417 1.00 90.19 117 SER A O 1
ATOM 953 N N . GLY A 1 118 ? -15.092 -22.316 20.276 1.00 81.19 118 GLY A N 1
ATOM 954 C CA . GLY A 1 118 ? -15.380 -23.696 19.875 1.00 81.19 118 GLY A CA 1
ATOM 955 C C . GLY A 1 118 ? -16.869 -23.983 19.651 1.00 81.19 118 GLY A C 1
ATOM 956 O O . GLY A 1 118 ? -17.219 -25.114 19.321 1.00 81.19 118 GLY A O 1
ATOM 957 N N . ALA A 1 119 ? -17.742 -22.980 19.794 1.00 87.06 119 ALA A N 1
ATOM 958 C CA . ALA A 1 119 ? -19.149 -23.096 19.439 1.00 87.06 119 ALA A CA 1
ATOM 959 C C . ALA A 1 119 ? -19.316 -23.362 17.929 1.00 87.06 119 ALA A C 1
ATOM 961 O O . ALA A 1 119 ? -18.490 -22.911 17.126 1.00 87.06 119 ALA A O 1
ATOM 962 N N . PRO A 1 120 ? -20.384 -24.071 17.516 1.00 86.94 120 PRO A N 1
ATOM 963 C CA . PRO A 1 120 ? -20.665 -24.267 16.103 1.00 86.94 120 PRO A CA 1
ATOM 964 C C . PRO A 1 120 ? -20.855 -22.915 15.414 1.00 86.94 120 PRO A C 1
ATOM 966 O O . PRO A 1 120 ? -21.574 -22.038 15.899 1.00 86.94 120 PRO A O 1
ATOM 969 N N . LEU A 1 121 ? -20.208 -22.753 14.261 1.00 89.44 121 LEU A N 1
ATOM 970 C CA . LEU A 1 121 ? -20.335 -21.540 13.468 1.00 89.44 121 LEU A CA 1
ATOM 971 C C . LEU A 1 121 ? -21.776 -21.397 12.972 1.00 89.44 121 LEU A C 1
ATOM 973 O O . LEU A 1 121 ? -22.359 -22.344 12.446 1.00 89.44 121 LEU A O 1
ATOM 977 N N . ALA A 1 122 ? -22.333 -20.189 13.077 1.00 89.44 122 ALA A N 1
ATOM 978 C CA . ALA A 1 122 ? -23.688 -19.903 12.600 1.00 89.44 122 ALA A CA 1
ATOM 979 C C . ALA A 1 122 ? -23.848 -20.130 11.085 1.00 89.44 122 ALA A C 1
ATOM 981 O O . ALA A 1 122 ? -24.949 -20.380 10.598 1.00 89.44 122 ALA A O 1
ATOM 982 N N . ARG A 1 123 ? -22.749 -20.013 10.330 1.00 89.25 123 ARG A N 1
ATOM 983 C CA . ARG A 1 123 ? -22.664 -20.298 8.896 1.00 89.25 123 ARG A CA 1
ATOM 984 C C . ARG A 1 123 ? -21.333 -20.984 8.589 1.00 89.25 123 ARG A C 1
ATOM 986 O O . ARG A 1 123 ? -20.344 -20.677 9.257 1.00 89.25 123 ARG A O 1
ATOM 993 N N . PRO A 1 124 ? -21.282 -21.873 7.583 1.00 88.94 124 PRO A N 1
ATOM 994 C CA . PRO A 1 124 ? -20.021 -22.453 7.149 1.00 88.94 124 PRO A CA 1
ATOM 995 C C . PRO A 1 124 ? -19.086 -21.358 6.624 1.00 88.94 124 PRO A C 1
ATOM 997 O O . PRO A 1 124 ? -19.511 -20.452 5.903 1.00 88.94 124 PRO A O 1
ATOM 1000 N N . VAL A 1 125 ? -17.808 -21.456 6.981 1.00 91.81 125 VAL A N 1
ATOM 1001 C CA . VAL A 1 125 ? -16.737 -20.642 6.392 1.00 91.81 125 VAL A CA 1
ATOM 1002 C C . VAL A 1 125 ? -16.226 -21.288 5.105 1.00 91.81 125 VAL A C 1
ATOM 1004 O O . VAL A 1 125 ? -16.507 -22.455 4.820 1.00 91.81 125 VAL A O 1
ATOM 1007 N N . ALA A 1 126 ? -15.470 -20.528 4.310 1.00 93.50 126 ALA A N 1
ATOM 1008 C CA . ALA A 1 126 ? -14.802 -21.066 3.132 1.00 93.50 126 ALA A CA 1
ATOM 1009 C C . ALA A 1 126 ? -13.920 -22.263 3.516 1.00 93.50 126 ALA A C 1
ATOM 1011 O O . ALA A 1 126 ? -13.234 -22.231 4.530 1.00 93.50 126 ALA A O 1
ATOM 1012 N N . ARG A 1 127 ? -13.890 -23.308 2.680 1.00 94.56 127 ARG A N 1
ATOM 1013 C CA . ARG A 1 127 ? -13.049 -24.494 2.923 1.00 94.56 127 ARG A CA 1
ATOM 1014 C C . ARG A 1 127 ? -11.553 -24.152 2.964 1.00 94.56 127 ARG A C 1
ATOM 1016 O O . ARG A 1 127 ? -10.792 -24.794 3.689 1.00 94.56 127 ARG A O 1
ATOM 1023 N N . ARG A 1 128 ? -11.133 -23.176 2.155 1.00 95.69 128 ARG A N 1
ATOM 1024 C CA . ARG A 1 128 ? -9.746 -22.732 2.032 1.00 95.69 128 ARG A CA 1
ATOM 1025 C C . ARG A 1 128 ? -9.681 -21.230 1.792 1.00 95.69 128 ARG A C 1
ATOM 1027 O O . ARG A 1 128 ? -10.440 -20.707 0.981 1.00 95.69 128 ARG A O 1
ATOM 1034 N N . ILE A 1 129 ? -8.724 -20.586 2.445 1.00 95.19 129 ILE A N 1
ATOM 1035 C CA . ILE A 1 129 ? -8.343 -19.192 2.249 1.00 95.19 129 ILE A CA 1
ATOM 1036 C C . ILE A 1 129 ? -6.874 -19.179 1.818 1.00 95.19 129 ILE A C 1
ATOM 1038 O O . ILE A 1 129 ? -6.027 -19.762 2.492 1.00 95.19 129 ILE A O 1
ATOM 1042 N N . VAL A 1 130 ? -6.574 -18.541 0.687 1.00 94.50 130 VAL A N 1
ATOM 1043 C CA . VAL A 1 130 ? -5.204 -18.377 0.180 1.00 94.50 130 VAL A CA 1
ATOM 1044 C C . VAL A 1 130 ? -4.925 -16.888 0.041 1.00 94.50 130 VAL A C 1
ATOM 1046 O O . VAL A 1 130 ? -5.613 -16.208 -0.715 1.00 94.50 130 VAL A O 1
ATOM 1049 N N . LEU A 1 131 ? -3.926 -16.387 0.766 1.00 92.94 131 LEU A N 1
ATOM 1050 C CA . LEU A 1 131 ? -3.362 -15.059 0.542 1.00 92.94 131 LEU A CA 1
ATOM 1051 C C . LEU A 1 131 ? -2.077 -15.233 -0.261 1.00 92.94 131 LEU A C 1
ATOM 1053 O O . LEU A 1 131 ? -1.159 -15.908 0.200 1.00 92.94 131 LEU A O 1
ATOM 1057 N N . PHE A 1 132 ? -2.014 -14.633 -1.446 1.00 92.75 132 PHE A N 1
ATOM 1058 C CA . PHE A 1 132 ? -0.888 -14.767 -2.368 1.00 92.75 132 PHE A CA 1
ATOM 1059 C C . PHE A 1 132 ? -0.362 -13.391 -2.776 1.00 92.75 132 PHE A C 1
ATOM 1061 O O . PHE A 1 132 ? -1.148 -12.526 -3.152 1.00 92.75 132 PHE A O 1
ATOM 1068 N N . GLY A 1 133 ? 0.956 -13.190 -2.695 1.00 85.88 133 GLY A N 1
ATOM 1069 C CA . GLY A 1 133 ? 1.616 -11.976 -3.196 1.00 85.88 133 GLY A CA 1
ATOM 1070 C C . GLY A 1 133 ? 1.460 -10.733 -2.312 1.00 85.88 133 GLY A C 1
ATOM 1071 O O . GLY A 1 133 ? 1.802 -9.634 -2.735 1.00 85.88 133 GLY A O 1
ATOM 1072 N N . MET A 1 134 ? 0.966 -10.878 -1.080 1.00 85.00 134 MET A N 1
ATOM 1073 C CA . MET A 1 134 ? 0.824 -9.751 -0.155 1.00 85.00 134 MET A CA 1
ATOM 1074 C C . MET A 1 134 ? 2.179 -9.396 0.467 1.00 85.00 134 MET A C 1
ATOM 1076 O O . MET A 1 134 ? 2.748 -10.195 1.210 1.00 85.00 134 MET A O 1
ATOM 1080 N N . ALA A 1 135 ? 2.666 -8.181 0.212 1.00 80.94 135 ALA A N 1
ATOM 1081 C CA . ALA A 1 135 ? 3.893 -7.654 0.823 1.00 80.94 135 ALA A CA 1
ATOM 1082 C C . ALA A 1 135 ? 3.698 -7.179 2.278 1.00 80.94 135 ALA A C 1
ATOM 1084 O O . ALA A 1 135 ? 4.670 -6.922 2.985 1.00 80.94 135 ALA A O 1
ATOM 1085 N N . GLN A 1 136 ? 2.445 -7.048 2.724 1.00 86.06 136 GLN A N 1
ATOM 1086 C CA . GLN A 1 136 ? 2.077 -6.679 4.086 1.00 86.06 136 GLN A CA 1
ATOM 1087 C C . GLN A 1 136 ? 0.664 -7.179 4.401 1.00 86.06 136 GLN A C 1
ATOM 1089 O O . GLN A 1 136 ? -0.234 -7.098 3.563 1.00 86.06 136 GLN A O 1
ATOM 1094 N N . VAL A 1 137 ? 0.448 -7.655 5.627 1.00 88.31 137 VAL A N 1
ATOM 1095 C CA . VAL A 1 137 ? -0.881 -8.005 6.147 1.00 88.31 137 VAL A CA 1
ATOM 1096 C C . VAL A 1 137 ? -1.050 -7.357 7.522 1.00 88.31 137 VAL A C 1
ATOM 1098 O O . VAL A 1 137 ? -0.207 -7.594 8.387 1.00 88.31 137 VAL A O 1
ATOM 1101 N N . PRO A 1 138 ? -2.101 -6.552 7.770 1.00 87.81 138 PRO A N 1
ATOM 1102 C CA . PRO A 1 138 ? -2.332 -5.956 9.085 1.00 87.81 138 PRO A CA 1
ATOM 1103 C C . PRO A 1 138 ? -2.487 -7.011 10.187 1.00 87.81 138 PRO A C 1
ATOM 1105 O O . PRO A 1 138 ? -3.085 -8.066 9.966 1.00 87.81 138 PRO A O 1
ATOM 1108 N N . LEU A 1 139 ? -2.006 -6.710 11.396 1.00 85.62 139 LEU A N 1
ATOM 1109 C CA . LEU A 1 139 ? -2.072 -7.635 12.533 1.00 85.62 139 LEU A CA 1
ATOM 1110 C C . LEU A 1 139 ? -3.498 -8.142 12.841 1.00 85.62 139 LEU A C 1
ATOM 1112 O O . LEU A 1 139 ? -3.638 -9.350 13.040 1.00 85.62 139 LEU A O 1
ATOM 1116 N N . PRO A 1 140 ? -4.568 -7.314 12.808 1.00 87.88 140 PRO A N 1
ATOM 1117 C CA . PRO A 1 140 ? -5.928 -7.825 12.989 1.00 87.88 140 PRO A CA 1
ATOM 1118 C C . PRO A 1 140 ? -6.317 -8.871 11.940 1.00 87.88 140 PRO A C 1
ATOM 1120 O O . PRO A 1 140 ? -6.960 -9.868 12.254 1.00 87.88 140 PRO A O 1
ATOM 1123 N N . VAL A 1 141 ? -5.873 -8.701 10.692 1.00 90.75 141 VAL A N 1
ATOM 1124 C CA . VAL A 1 141 ? -6.135 -9.679 9.629 1.00 90.75 141 VAL A CA 1
ATOM 1125 C C . VAL A 1 141 ? -5.383 -10.983 9.907 1.00 90.75 141 VAL A C 1
ATOM 1127 O O . VAL A 1 141 ? -5.981 -12.048 9.784 1.00 90.75 141 VAL A O 1
ATOM 1130 N N . LEU A 1 142 ? -4.124 -10.930 10.362 1.00 89.88 142 LEU A N 1
ATOM 1131 C CA . LEU A 1 142 ? -3.391 -12.134 10.787 1.00 89.88 142 LEU A CA 1
ATOM 1132 C C . LEU A 1 142 ? -4.084 -12.860 11.949 1.00 89.88 142 LEU A C 1
ATOM 1134 O O . LEU A 1 142 ? -4.236 -14.079 11.902 1.00 89.88 142 LEU A O 1
ATOM 1138 N N . GLN A 1 143 ? -4.553 -12.123 12.961 1.00 89.94 143 GLN A N 1
ATOM 1139 C CA . GLN A 1 143 ? -5.304 -12.690 14.087 1.00 89.94 143 GLN A CA 1
ATOM 1140 C C . GLN A 1 143 ? -6.578 -13.398 13.618 1.00 89.94 143 GLN A C 1
ATOM 1142 O O . GLN A 1 143 ? -6.859 -14.517 14.050 1.00 89.94 143 GLN A O 1
ATOM 1147 N N . LEU A 1 144 ? -7.332 -12.767 12.712 1.00 92.06 144 LEU A N 1
ATOM 1148 C CA . LEU A 1 144 ? -8.544 -13.348 12.141 1.00 92.06 144 LEU A CA 1
ATOM 1149 C C . LEU A 1 144 ? -8.233 -14.619 11.345 1.00 92.06 144 LEU A C 1
ATOM 1151 O O . LEU A 1 144 ? -8.912 -15.630 11.509 1.00 92.06 144 LEU A O 1
ATOM 1155 N N . LEU A 1 145 ? -7.197 -14.584 10.508 1.00 92.25 145 LEU A N 1
ATOM 1156 C CA . LEU A 1 145 ? -6.764 -15.729 9.711 1.00 92.25 145 LEU A CA 1
ATOM 1157 C C . LEU A 1 145 ? -6.313 -16.895 10.597 1.00 92.25 145 LEU A C 1
ATOM 1159 O O . LEU A 1 145 ? -6.697 -18.033 10.341 1.00 92.25 145 LEU A O 1
ATOM 1163 N N . ALA A 1 146 ? -5.580 -16.630 11.677 1.00 89.62 146 ALA A N 1
ATOM 1164 C CA . ALA A 1 146 ? -5.200 -17.665 12.636 1.00 89.62 146 ALA A CA 1
ATOM 1165 C C . ALA A 1 146 ? -6.407 -18.249 13.385 1.00 89.62 146 ALA A C 1
ATOM 1167 O O . ALA A 1 146 ? -6.489 -19.463 13.569 1.00 89.62 146 ALA A O 1
ATOM 1168 N N . ALA A 1 147 ? -7.379 -17.417 13.770 1.00 90.50 147 ALA A N 1
ATOM 1169 C CA . ALA A 1 147 ? -8.618 -17.897 14.379 1.00 90.50 147 ALA A CA 1
ATOM 1170 C C . ALA A 1 147 ? -9.429 -18.770 13.399 1.00 90.50 147 ALA A C 1
ATOM 1172 O O . ALA A 1 147 ? -9.944 -19.824 13.780 1.00 90.50 147 ALA A O 1
ATOM 1173 N N . LEU A 1 148 ? -9.485 -18.378 12.121 1.00 91.75 148 LEU A N 1
ATOM 1174 C CA . LEU A 1 148 ? -10.124 -19.137 11.041 1.00 91.75 148 LEU A CA 1
ATOM 1175 C C . LEU A 1 148 ? -9.386 -20.432 10.686 1.00 91.75 148 LEU A C 1
ATOM 1177 O O . LEU A 1 148 ? -10.038 -21.383 10.257 1.00 91.75 148 LEU A O 1
ATOM 1181 N N . ALA A 1 149 ? -8.070 -20.510 10.893 1.00 90.19 149 ALA A N 1
ATOM 1182 C CA . ALA A 1 149 ? -7.271 -21.705 10.609 1.00 90.19 149 ALA A CA 1
ATOM 1183 C C . ALA A 1 149 ? -7.703 -22.938 11.429 1.00 90.19 149 ALA A C 1
ATOM 1185 O O . ALA A 1 149 ? -7.414 -24.070 11.051 1.00 90.19 149 ALA A O 1
ATOM 1186 N N . ARG A 1 150 ? -8.448 -22.737 12.527 1.00 86.94 150 ARG A N 1
ATOM 1187 C CA . ARG A 1 150 ? -9.078 -23.823 13.302 1.00 86.94 150 ARG A CA 1
ATOM 1188 C C . ARG A 1 150 ? -10.296 -24.437 12.602 1.00 86.94 150 ARG A C 1
ATOM 1190 O O . ARG A 1 150 ? -10.702 -25.538 12.953 1.00 86.94 150 ARG A O 1
ATOM 1197 N N . HIS A 1 151 ? -10.878 -23.721 11.642 1.00 89.62 151 HIS A N 1
ATOM 1198 C CA . HIS A 1 151 ? -12.141 -24.061 10.977 1.00 89.62 151 HIS A CA 1
ATOM 1199 C C . HIS A 1 151 ? -11.981 -24.305 9.470 1.00 89.62 151 HIS A C 1
ATOM 1201 O O . HIS A 1 151 ? -12.848 -24.914 8.849 1.00 89.62 151 HIS A O 1
ATOM 1207 N N . CYS A 1 152 ? -10.888 -23.834 8.866 1.00 91.50 152 CYS A N 1
ATOM 1208 C CA . CYS A 1 152 ? -10.597 -23.991 7.444 1.00 91.50 152 CYS A CA 1
ATOM 1209 C C . CYS A 1 152 ? -9.092 -23.985 7.162 1.00 91.50 152 CYS A C 1
ATOM 1211 O O . CYS A 1 152 ? -8.286 -23.614 8.012 1.00 91.50 152 CYS A O 1
ATOM 1213 N N . GLN A 1 153 ? -8.699 -24.369 5.947 1.00 92.69 153 GLN A N 1
ATOM 1214 C CA . GLN A 1 153 ? -7.293 -24.311 5.557 1.00 92.69 153 GLN A CA 1
ATOM 1215 C C . GLN A 1 153 ? -6.895 -22.875 5.197 1.00 92.69 153 GLN A C 1
ATOM 1217 O O . GLN A 1 153 ? -7.443 -22.309 4.254 1.00 92.69 153 GLN A O 1
ATOM 1222 N N . VAL A 1 154 ? -5.902 -22.315 5.885 1.00 92.38 154 VAL A N 1
ATOM 1223 C CA . VAL A 1 154 ? -5.349 -20.990 5.576 1.00 92.38 154 VAL A CA 1
ATOM 1224 C C . VAL A 1 154 ? -3.928 -21.148 5.040 1.00 92.38 154 VAL A C 1
ATOM 1226 O O . VAL A 1 154 ? -3.087 -21.749 5.703 1.00 92.38 154 VAL A O 1
ATOM 1229 N N . LEU A 1 155 ? -3.663 -20.628 3.838 1.00 91.69 155 LEU A N 1
ATOM 1230 C CA . LEU A 1 155 ? -2.329 -20.578 3.235 1.00 91.69 155 LEU A CA 1
ATOM 1231 C C . LEU A 1 155 ? -1.902 -19.126 3.035 1.00 91.69 155 LEU A C 1
ATOM 1233 O O . LEU A 1 155 ? -2.624 -18.344 2.415 1.00 91.69 155 LEU A O 1
ATOM 1237 N N . LEU A 1 156 ? -0.711 -18.796 3.527 1.00 90.38 156 LEU A N 1
ATOM 1238 C CA . LEU A 1 156 ? -0.062 -17.505 3.322 1.00 90.38 156 LEU A CA 1
ATOM 1239 C C . LEU A 1 156 ? 1.166 -17.721 2.432 1.00 90.38 156 LEU A C 1
ATOM 1241 O O . LEU A 1 156 ? 2.158 -18.291 2.878 1.00 90.38 156 LEU A O 1
ATOM 1245 N N . ALA A 1 157 ? 1.091 -17.287 1.177 1.00 90.81 157 ALA A N 1
ATOM 1246 C CA . ALA A 1 157 ? 2.206 -17.287 0.237 1.00 90.81 157 ALA A CA 1
ATOM 1247 C C . ALA A 1 157 ? 2.813 -15.879 0.194 1.00 90.81 157 ALA A C 1
ATOM 1249 O O . ALA A 1 157 ? 2.292 -14.972 -0.465 1.00 90.81 157 ALA A O 1
ATOM 1250 N N . ILE A 1 158 ? 3.886 -15.703 0.964 1.00 87.19 158 ILE A N 1
ATOM 1251 C CA . ILE A 1 158 ? 4.503 -14.405 1.236 1.00 87.19 158 ILE A CA 1
ATOM 1252 C C . ILE A 1 158 ? 5.781 -14.273 0.401 1.00 87.19 158 ILE A C 1
ATOM 1254 O O . ILE A 1 158 ? 6.685 -15.094 0.570 1.00 87.19 158 ILE A O 1
ATOM 1258 N N . PRO A 1 159 ? 5.890 -13.255 -0.471 1.00 88.25 159 PRO A N 1
ATOM 1259 C CA . PRO A 1 159 ? 7.123 -12.999 -1.198 1.00 88.25 159 PRO A CA 1
ATOM 1260 C C . PRO A 1 159 ? 8.186 -12.487 -0.222 1.00 88.25 159 PRO A C 1
ATOM 1262 O O . PRO A 1 159 ? 8.031 -11.423 0.378 1.00 88.25 159 PRO A O 1
ATOM 1265 N N . ASN A 1 160 ? 9.273 -13.241 -0.062 1.00 87.75 160 ASN A N 1
ATOM 1266 C CA . ASN A 1 160 ? 10.420 -12.819 0.731 1.00 87.75 160 ASN A CA 1
ATOM 1267 C C . ASN A 1 160 ? 11.647 -12.685 -0.179 1.00 87.75 160 ASN A C 1
ATOM 1269 O O . ASN A 1 160 ? 12.072 -13.683 -0.755 1.00 87.75 160 ASN A O 1
ATOM 1273 N N . PRO A 1 161 ? 12.242 -11.486 -0.311 1.00 90.00 161 PRO A N 1
ATOM 1274 C CA . PRO A 1 161 ? 13.397 -11.283 -1.179 1.00 90.00 161 PRO A CA 1
ATOM 1275 C C . PRO A 1 161 ? 14.695 -11.887 -0.625 1.00 90.00 161 PRO A C 1
ATOM 1277 O O . PRO A 1 161 ? 15.705 -11.823 -1.313 1.00 90.00 161 PRO A O 1
ATOM 1280 N N . CYS A 1 162 ? 14.709 -12.412 0.608 1.00 89.12 162 CYS A N 1
ATOM 1281 C CA . CYS A 1 162 ? 15.916 -12.884 1.284 1.00 89.12 162 CYS A CA 1
ATOM 1282 C C . CYS A 1 162 ? 15.664 -14.174 2.079 1.00 89.12 162 CYS A C 1
ATOM 1284 O O . CYS A 1 162 ? 14.715 -14.254 2.861 1.00 89.12 162 CYS A O 1
ATOM 1286 N N . ARG A 1 163 ? 16.547 -15.172 1.930 1.00 88.88 163 ARG A N 1
ATOM 1287 C CA . ARG A 1 163 ? 16.455 -16.450 2.666 1.00 88.88 163 ARG A CA 1
ATOM 1288 C C . ARG A 1 163 ? 17.031 -16.410 4.077 1.00 88.88 163 ARG A C 1
ATOM 1290 O O . ARG A 1 163 ? 16.788 -17.323 4.862 1.00 88.88 163 ARG A O 1
ATOM 1297 N N . PHE A 1 164 ? 17.770 -15.357 4.414 1.00 86.50 164 PHE A N 1
ATOM 1298 C CA . PHE A 1 164 ? 18.336 -15.142 5.744 1.00 86.50 164 PHE A CA 1
ATOM 1299 C C . PHE A 1 164 ? 17.538 -14.115 6.535 1.00 86.50 164 PHE A C 1
ATOM 1301 O O . PHE A 1 164 ? 16.863 -13.263 5.969 1.00 86.50 164 PHE A O 1
ATOM 1308 N N . HIS A 1 165 ? 17.655 -14.159 7.858 1.00 81.31 165 HIS A N 1
ATOM 1309 C CA . HIS A 1 165 ? 17.009 -13.183 8.719 1.00 81.31 165 HIS A CA 1
ATOM 1310 C C . HIS A 1 165 ? 17.638 -11.797 8.550 1.00 81.31 165 HIS A C 1
ATOM 1312 O O . HIS A 1 165 ? 18.826 -11.596 8.808 1.00 81.31 165 HIS A O 1
ATOM 1318 N N . TRP A 1 166 ? 16.816 -10.831 8.148 1.00 77.00 166 TRP A N 1
ATOM 1319 C CA . TRP A 1 166 ? 17.215 -9.439 7.926 1.00 77.00 166 TRP A CA 1
ATOM 1320 C C . TRP A 1 166 ? 16.241 -8.440 8.573 1.00 77.00 166 TRP A C 1
ATOM 1322 O O . TRP A 1 166 ? 16.396 -7.226 8.414 1.00 77.00 166 TRP A O 1
ATOM 1332 N N . ALA A 1 167 ? 15.256 -8.930 9.334 1.00 63.81 167 ALA A N 1
ATOM 1333 C CA . ALA A 1 167 ? 14.203 -8.115 9.933 1.00 63.81 167 ALA A CA 1
ATOM 1334 C C . ALA A 1 167 ? 14.734 -7.094 10.958 1.00 63.81 167 ALA A C 1
ATOM 1336 O O . ALA A 1 167 ? 14.137 -6.036 11.162 1.00 63.81 167 ALA A O 1
ATOM 1337 N N . ASP A 1 168 ? 15.901 -7.359 11.545 1.00 63.53 168 ASP A N 1
ATOM 1338 C CA . ASP A 1 168 ? 16.524 -6.507 12.565 1.00 63.53 168 ASP A CA 1
ATOM 1339 C C . ASP A 1 168 ? 17.304 -5.316 11.979 1.00 63.53 168 ASP A C 1
ATOM 1341 O O . ASP A 1 168 ? 17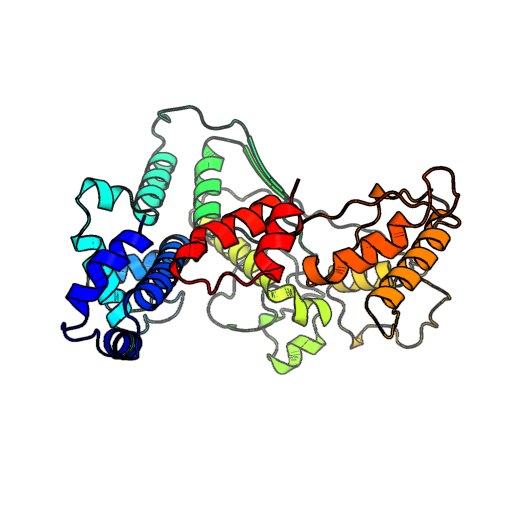.764 -4.458 12.729 1.00 63.53 168 ASP A O 1
ATOM 1345 N N . THR A 1 169 ? 17.439 -5.237 10.647 1.00 53.78 169 THR A N 1
ATOM 1346 C CA . THR A 1 169 ? 18.500 -4.482 9.951 1.00 53.78 169 THR A CA 1
ATOM 1347 C C . THR A 1 169 ? 18.473 -2.950 10.074 1.00 53.78 169 THR A C 1
ATOM 1349 O O . THR A 1 169 ? 19.437 -2.379 9.621 1.00 53.78 169 THR A O 1
ATOM 1352 N N . ILE A 1 170 ? 17.489 -2.252 10.670 1.00 52.59 170 ILE A N 1
ATOM 1353 C CA . ILE A 1 170 ? 17.576 -0.811 11.069 1.00 52.59 170 ILE A CA 1
ATOM 1354 C C . ILE A 1 170 ? 16.336 -0.430 11.925 1.00 52.59 170 ILE A C 1
ATOM 1356 O O . ILE A 1 170 ? 15.213 -0.784 11.564 1.00 52.59 170 ILE A O 1
ATOM 1360 N N . ASP A 1 171 ? 16.575 0.342 12.996 1.00 47.34 171 ASP A N 1
ATOM 1361 C CA . ASP A 1 171 ? 15.683 0.948 14.016 1.00 47.34 171 ASP A CA 1
ATOM 1362 C C . ASP A 1 171 ? 14.923 0.051 15.026 1.00 47.34 171 ASP A C 1
ATOM 1364 O O . ASP A 1 171 ? 14.083 -0.781 14.673 1.00 47.34 171 ASP A O 1
ATOM 1368 N N . GLY A 1 172 ? 15.176 0.321 16.324 1.00 48.69 172 GLY A N 1
ATOM 1369 C CA . GLY A 1 172 ? 14.370 -0.135 17.476 1.00 48.69 172 GLY A CA 1
ATOM 1370 C C . GLY A 1 172 ? 14.834 -1.404 18.213 1.00 48.69 172 GLY A C 1
ATOM 1371 O O . GLY A 1 172 ? 14.000 -2.180 18.665 1.00 48.69 172 GLY A O 1
ATOM 1372 N N . ARG A 1 173 ? 16.149 -1.614 18.337 1.00 49.34 173 ARG A N 1
ATOM 1373 C CA . ARG A 1 173 ? 16.830 -2.894 18.639 1.00 49.34 173 ARG A CA 1
ATOM 1374 C C . ARG A 1 173 ? 16.585 -3.618 19.967 1.00 49.34 173 ARG A C 1
ATOM 1376 O O . ARG A 1 173 ? 17.056 -4.742 20.095 1.00 49.34 173 ARG A O 1
ATOM 1383 N N . GLU A 1 174 ? 15.917 -3.044 20.959 1.00 48.59 174 GLU A N 1
ATOM 1384 C CA . GLU A 1 174 ? 16.006 -3.626 22.312 1.00 48.59 174 GLU A CA 1
ATOM 1385 C C . GLU A 1 174 ? 14.801 -4.455 22.765 1.00 48.59 174 GLU A C 1
ATOM 1387 O O . GLU A 1 174 ? 14.961 -5.299 23.641 1.00 48.59 174 GLU A O 1
ATOM 1392 N N . LEU A 1 175 ? 13.612 -4.290 22.181 1.00 46.97 175 LEU A N 1
ATOM 1393 C CA . LEU A 1 175 ? 12.384 -4.752 22.854 1.00 46.97 175 LEU A CA 1
ATOM 1394 C C . LEU A 1 175 ? 11.721 -6.003 22.280 1.00 46.97 175 LEU A C 1
ATOM 1396 O O . LEU A 1 175 ? 10.761 -6.496 22.864 1.00 46.97 175 LEU A O 1
ATOM 1400 N N . LEU A 1 176 ? 12.259 -6.564 21.200 1.00 48.25 176 LEU A N 1
ATOM 1401 C CA . LEU A 1 176 ? 11.867 -7.878 20.691 1.00 48.25 176 LEU A CA 1
ATOM 1402 C C . LEU A 1 176 ? 13.106 -8.579 20.127 1.00 48.25 176 LEU A C 1
ATOM 1404 O O . LEU A 1 176 ? 13.167 -8.884 18.941 1.00 48.25 176 LEU A O 1
ATOM 1408 N N . ARG A 1 177 ? 14.117 -8.841 20.970 1.00 52.38 177 ARG A N 1
ATOM 1409 C CA . ARG A 1 177 ? 15.006 -9.982 20.700 1.00 52.38 177 ARG A CA 1
ATOM 1410 C C . ARG A 1 177 ? 14.115 -11.215 20.725 1.00 52.38 177 ARG A C 1
ATOM 1412 O O . ARG A 1 177 ? 13.826 -11.751 21.791 1.00 52.38 177 ARG A O 1
ATOM 1419 N N . MET A 1 178 ? 13.595 -11.571 19.562 1.00 54.84 178 MET A N 1
ATOM 1420 C CA . MET A 1 178 ? 12.719 -12.717 19.424 1.00 54.84 178 MET A CA 1
ATOM 1421 C C . MET A 1 178 ? 13.506 -13.951 19.815 1.00 54.84 178 MET A C 1
ATOM 1423 O O . MET A 1 178 ? 14.646 -14.143 19.381 1.00 54.84 178 MET A O 1
ATOM 1427 N N . ALA A 1 179 ? 12.911 -14.760 20.687 1.00 55.12 179 ALA A N 1
ATOM 1428 C CA . ALA A 1 179 ? 13.521 -16.011 21.108 1.00 55.12 179 ALA A CA 1
ATOM 1429 C C . ALA A 1 179 ? 13.659 -16.967 19.913 1.00 55.12 179 ALA A C 1
ATOM 1431 O O . ALA A 1 179 ? 14.546 -17.822 19.913 1.00 55.12 179 ALA A O 1
ATOM 1432 N N . GLN A 1 180 ? 12.813 -16.800 18.889 1.00 59.75 180 GLN A N 1
ATOM 1433 C CA . GLN A 1 180 ? 12.845 -17.578 17.663 1.00 59.75 180 GLN A CA 1
ATOM 1434 C C . GLN A 1 180 ? 12.779 -16.675 16.431 1.00 59.75 180 GLN A C 1
ATOM 1436 O O . GLN A 1 180 ? 12.159 -15.620 16.423 1.00 59.75 180 GLN A O 1
ATOM 1441 N N . ARG A 1 181 ? 13.454 -17.099 15.367 1.00 70.06 181 ARG A N 1
ATOM 1442 C CA . ARG A 1 181 ? 13.489 -16.411 14.075 1.00 70.06 181 ARG A CA 1
ATOM 1443 C C . ARG A 1 181 ? 12.978 -17.370 13.023 1.00 70.06 181 ARG A C 1
ATOM 1445 O O . ARG A 1 181 ? 13.376 -18.539 13.040 1.00 70.06 181 ARG A O 1
ATOM 1452 N N . ARG A 1 182 ? 12.157 -16.901 12.075 1.00 72.50 182 ARG A N 1
ATOM 1453 C CA . ARG A 1 182 ? 11.767 -17.747 10.940 1.00 72.50 182 ARG A CA 1
ATOM 1454 C C . ARG A 1 182 ? 12.996 -18.138 10.115 1.00 72.50 182 ARG A C 1
ATOM 1456 O O . ARG A 1 182 ? 13.245 -19.324 9.915 1.00 72.50 182 ARG A O 1
ATOM 1463 N N . GLN A 1 183 ? 13.785 -17.168 9.659 1.00 80.12 183 GLN A N 1
ATOM 1464 C CA . GLN A 1 183 ? 14.936 -17.444 8.793 1.00 80.12 183 GLN A CA 1
ATOM 1465 C C . GLN A 1 183 ? 16.241 -17.683 9.574 1.00 80.12 183 GLN A C 1
ATOM 1467 O O . GLN A 1 183 ? 16.439 -17.100 10.644 1.00 80.12 183 GLN A O 1
ATOM 1472 N N . PRO A 1 184 ? 17.171 -18.494 9.032 1.00 84.25 184 PRO A N 1
ATOM 1473 C CA . PRO A 1 184 ? 18.504 -18.654 9.603 1.00 84.25 184 PRO A CA 1
ATOM 1474 C C . PRO A 1 184 ? 19.328 -17.362 9.512 1.00 84.25 184 PRO A C 1
ATOM 1476 O O . PRO A 1 184 ? 19.100 -16.498 8.664 1.00 84.25 184 PRO A O 1
ATOM 1479 N N . LEU A 1 185 ? 20.343 -17.251 10.368 1.00 83.50 185 LEU A N 1
ATOM 1480 C CA . LEU A 1 185 ? 21.335 -16.180 10.295 1.00 83.50 185 LEU A CA 1
ATOM 1481 C C . LEU A 1 185 ? 22.385 -16.490 9.228 1.00 83.50 185 LEU A C 1
ATOM 1483 O O . LEU A 1 185 ? 22.927 -17.598 9.181 1.00 83.50 185 LEU A O 1
ATOM 1487 N N . ARG A 1 186 ? 22.757 -15.489 8.429 1.00 81.56 186 ARG A N 1
ATOM 1488 C CA . ARG A 1 186 ? 23.884 -15.612 7.499 1.00 81.56 186 ARG A CA 1
ATOM 1489 C C . ARG A 1 186 ? 25.192 -15.736 8.285 1.00 81.56 186 ARG A C 1
ATOM 1491 O O . ARG A 1 186 ? 25.522 -14.867 9.092 1.00 81.56 186 ARG A O 1
ATOM 1498 N N . ALA A 1 187 ? 25.936 -16.822 8.060 1.00 81.62 187 ALA A N 1
ATOM 1499 C CA . ALA A 1 187 ? 27.188 -17.131 8.765 1.00 81.62 187 ALA A CA 1
ATOM 1500 C C . ALA A 1 187 ? 27.077 -17.084 10.309 1.00 81.62 187 ALA A C 1
ATOM 1502 O O . ALA A 1 187 ? 28.036 -16.719 10.987 1.00 81.62 187 ALA A O 1
ATOM 1503 N N . GLY A 1 188 ? 25.896 -17.390 10.865 1.00 78.69 188 GLY A N 1
ATOM 1504 C CA . GLY A 1 188 ? 25.642 -17.342 12.311 1.00 78.69 188 GLY A CA 1
ATOM 1505 C C . GLY A 1 188 ? 25.691 -15.939 12.930 1.00 78.69 188 GLY A C 1
ATOM 1506 O O . GLY A 1 188 ? 25.668 -15.819 14.153 1.00 78.69 188 GLY A O 1
ATOM 1507 N N . ARG A 1 189 ? 25.774 -14.873 12.120 1.00 75.88 189 ARG A N 1
ATOM 1508 C CA . ARG A 1 189 ? 25.878 -13.498 12.620 1.00 75.88 189 ARG A CA 1
ATOM 1509 C C . ARG A 1 189 ? 24.507 -12.891 12.831 1.00 75.88 189 ARG A C 1
ATOM 1511 O O . ARG A 1 189 ? 23.705 -12.797 11.907 1.00 75.88 189 ARG A O 1
ATOM 1518 N N . ASP A 1 190 ? 24.284 -12.425 14.047 1.00 75.81 190 ASP A N 1
ATOM 1519 C CA . ASP A 1 190 ? 23.091 -11.686 14.406 1.00 75.81 190 ASP A CA 1
ATOM 1520 C C . ASP A 1 190 ? 23.260 -10.202 14.067 1.00 75.81 190 ASP A C 1
ATOM 1522 O O . ASP A 1 190 ? 24.039 -9.490 14.706 1.00 75.81 190 ASP A O 1
ATOM 1526 N N . LEU A 1 191 ? 22.515 -9.727 13.067 1.00 70.12 191 LEU A N 1
ATOM 1527 C CA . LEU A 1 191 ? 22.549 -8.321 12.686 1.00 70.12 191 LEU A CA 1
ATOM 1528 C C . LEU A 1 191 ? 22.090 -7.400 13.827 1.00 70.12 191 LEU A C 1
ATOM 1530 O O . LEU A 1 191 ? 22.653 -6.315 13.963 1.00 70.12 191 LEU A O 1
ATOM 1534 N N . ALA A 1 192 ? 21.163 -7.829 14.694 1.00 66.06 192 ALA A N 1
ATOM 1535 C CA . ALA A 1 192 ? 20.691 -7.029 15.830 1.00 66.06 192 ALA A CA 1
ATOM 1536 C C . ALA A 1 192 ? 21.788 -6.704 16.852 1.00 66.06 192 ALA A C 1
ATOM 1538 O O . ALA A 1 192 ? 21.670 -5.723 17.586 1.00 66.06 192 ALA A O 1
ATOM 1539 N N . ALA A 1 193 ? 22.839 -7.527 16.918 1.00 68.44 193 ALA A N 1
ATOM 1540 C CA . ALA A 1 193 ? 23.937 -7.370 17.868 1.00 68.44 193 ALA A CA 1
ATOM 1541 C C . ALA A 1 193 ? 25.011 -6.367 17.409 1.00 68.44 193 ALA A C 1
ATOM 1543 O O . ALA A 1 193 ? 25.817 -5.915 18.221 1.00 68.44 193 ALA A O 1
ATOM 1544 N N . LEU A 1 194 ? 25.047 -6.017 16.122 1.00 67.44 194 LEU A N 1
ATOM 1545 C CA . LEU A 1 194 ? 26.004 -5.046 15.578 1.00 67.44 194 LEU A CA 1
ATOM 1546 C C . LEU A 1 194 ? 25.593 -3.616 15.952 1.00 67.44 194 LEU A C 1
ATOM 1548 O O . LEU A 1 194 ? 24.432 -3.424 16.249 1.00 67.44 194 LEU A O 1
ATOM 1552 N N . PRO A 1 195 ? 26.456 -2.586 15.917 1.00 65.69 195 PRO A N 1
ATOM 1553 C CA . PRO A 1 195 ? 26.060 -1.161 15.924 1.00 65.69 195 PRO A CA 1
ATOM 1554 C C . PRO A 1 195 ? 25.275 -0.759 14.660 1.00 65.69 195 PRO A C 1
ATOM 1556 O O . PRO A 1 195 ? 25.365 -1.465 13.655 1.00 65.69 195 PRO A O 1
ATOM 1559 N N . LEU A 1 196 ? 24.456 0.303 14.693 1.00 62.50 196 LEU A N 1
ATOM 1560 C CA . LEU A 1 196 ? 23.565 0.675 13.570 1.00 62.50 196 LEU A CA 1
ATOM 1561 C C . LEU A 1 196 ? 24.388 1.072 12.342 1.00 62.50 196 LEU A C 1
ATOM 1563 O O . LEU A 1 196 ? 24.122 0.653 11.218 1.00 62.50 196 LEU A O 1
ATOM 1567 N N . GLU A 1 197 ? 25.460 1.803 12.606 1.00 65.94 197 GLU A N 1
ATOM 1568 C CA . GLU A 1 197 ? 26.448 2.293 11.656 1.00 65.94 197 GLU A CA 1
ATOM 1569 C C . GLU A 1 197 ? 27.157 1.134 10.943 1.00 65.94 197 GLU A C 1
ATOM 1571 O O . GLU A 1 197 ? 27.507 1.243 9.770 1.00 65.94 197 GLU A O 1
ATOM 1576 N N . ALA A 1 198 ? 27.318 0.000 11.633 1.00 67.69 198 ALA A N 1
ATOM 1577 C CA . ALA A 1 198 ? 27.981 -1.188 11.110 1.00 67.69 198 ALA A CA 1
ATOM 1578 C C . ALA A 1 198 ? 27.037 -2.123 10.333 1.00 67.69 198 ALA A C 1
ATOM 1580 O O . ALA A 1 198 ? 27.515 -2.931 9.540 1.00 67.69 198 ALA A O 1
ATOM 1581 N N . MET A 1 199 ? 25.710 -2.031 10.501 1.00 66.31 199 MET A N 1
ATOM 1582 C CA . MET A 1 199 ? 24.767 -2.955 9.838 1.00 66.31 199 MET A CA 1
ATOM 1583 C C . MET A 1 199 ? 24.831 -2.881 8.319 1.00 66.31 199 MET A C 1
ATOM 1585 O O . MET A 1 199 ? 24.769 -3.911 7.650 1.00 66.31 199 MET A O 1
ATOM 1589 N N . HIS A 1 200 ? 24.989 -1.672 7.773 1.00 68.12 200 HIS A N 1
ATOM 1590 C CA . HIS A 1 200 ? 25.088 -1.452 6.330 1.00 68.12 200 HIS A CA 1
ATOM 1591 C C . HIS A 1 200 ? 26.268 -2.209 5.700 1.00 68.12 200 HIS A C 1
ATOM 1593 O O . HIS A 1 200 ? 26.220 -2.536 4.518 1.00 68.12 200 HIS A O 1
ATOM 1599 N N . ALA A 1 201 ? 27.310 -2.523 6.481 1.00 72.19 201 ALA A N 1
ATOM 1600 C CA . ALA A 1 201 ? 28.453 -3.312 6.027 1.00 72.19 201 ALA A CA 1
ATOM 1601 C C . ALA A 1 201 ? 28.186 -4.829 6.019 1.00 72.19 201 ALA A C 1
ATOM 1603 O O . ALA A 1 201 ? 28.971 -5.582 5.446 1.00 72.19 201 ALA A O 1
ATOM 1604 N N . HIS A 1 202 ? 27.100 -5.283 6.650 1.00 71.62 202 HIS A N 1
ATOM 1605 C CA . HIS A 1 202 ? 26.788 -6.698 6.867 1.00 71.62 202 HIS A CA 1
ATOM 1606 C C . HIS A 1 202 ? 25.470 -7.157 6.221 1.00 71.62 202 HIS A C 1
ATOM 1608 O O . HIS A 1 202 ? 25.160 -8.345 6.271 1.00 71.62 202 HIS A O 1
ATOM 1614 N N . ALA A 1 203 ? 24.730 -6.248 5.584 1.00 78.56 203 ALA A N 1
ATOM 1615 C CA . ALA A 1 203 ? 23.530 -6.538 4.804 1.00 78.56 203 ALA A CA 1
ATOM 1616 C C . ALA A 1 203 ? 23.683 -6.072 3.346 1.00 78.56 203 ALA A C 1
ATOM 1618 O O . ALA A 1 203 ? 24.538 -5.244 3.026 1.00 78.56 203 ALA A O 1
ATOM 1619 N N . HIS A 1 204 ? 22.833 -6.579 2.449 1.00 85.19 204 HIS A N 1
ATOM 1620 C CA . HIS A 1 204 ? 22.786 -6.088 1.073 1.00 85.19 204 HIS A CA 1
ATOM 1621 C C . HIS A 1 204 ? 22.218 -4.650 1.043 1.00 85.19 204 HIS A C 1
ATOM 1623 O O . HIS A 1 204 ? 21.122 -4.423 1.564 1.00 85.19 204 HIS A O 1
ATOM 1629 N N . PRO A 1 205 ? 22.890 -3.669 0.411 1.00 84.94 205 PRO A N 1
ATOM 1630 C CA . PRO A 1 205 ? 22.521 -2.248 0.492 1.00 84.94 205 PRO A CA 1
ATOM 1631 C C . PRO A 1 205 ? 21.130 -1.945 -0.075 1.00 84.94 205 PRO A C 1
ATOM 1633 O O . PRO A 1 205 ? 20.385 -1.173 0.519 1.00 84.94 205 PRO A O 1
ATOM 1636 N N . LEU A 1 206 ? 20.749 -2.580 -1.192 1.00 88.62 206 LEU A N 1
ATOM 1637 C CA . LEU A 1 206 ? 19.423 -2.389 -1.794 1.00 88.62 206 LEU A CA 1
ATOM 1638 C C . LEU A 1 206 ? 18.310 -2.887 -0.870 1.00 88.62 206 LEU A C 1
ATOM 1640 O O . LEU A 1 206 ? 17.271 -2.246 -0.746 1.00 88.62 206 LEU A O 1
ATOM 1644 N N . LEU A 1 207 ? 18.551 -3.995 -0.165 1.00 86.06 207 LEU A N 1
ATOM 1645 C CA . LEU A 1 207 ? 17.590 -4.542 0.783 1.00 86.06 207 LEU A CA 1
ATOM 1646 C C . LEU A 1 207 ? 17.481 -3.650 2.027 1.00 86.06 207 LEU A C 1
ATOM 1648 O O . LEU A 1 207 ? 16.381 -3.412 2.518 1.00 86.06 207 LEU A O 1
ATOM 1652 N N . ALA A 1 208 ? 18.600 -3.094 2.497 1.00 82.00 208 ALA A N 1
ATOM 1653 C CA . ALA A 1 208 ? 18.602 -2.135 3.599 1.00 82.00 208 ALA A CA 1
ATOM 1654 C C . ALA A 1 208 ? 17.864 -0.829 3.242 1.00 82.00 208 ALA A C 1
ATOM 1656 O O . ALA A 1 208 ? 17.112 -0.306 4.063 1.00 82.00 208 ALA A O 1
ATOM 1657 N N . ALA A 1 209 ? 18.046 -0.322 2.018 1.00 83.56 209 ALA A N 1
ATOM 1658 C CA . ALA A 1 209 ? 17.457 0.939 1.572 1.00 83.56 209 ALA A CA 1
ATOM 1659 C C . ALA A 1 209 ? 15.968 0.819 1.203 1.00 83.56 209 ALA A C 1
ATOM 1661 O O . ALA A 1 209 ? 15.174 1.688 1.565 1.00 83.56 209 ALA A O 1
ATOM 1662 N N . TRP A 1 210 ? 15.579 -0.241 0.489 1.00 86.62 210 TRP A N 1
ATOM 1663 C CA . TRP A 1 210 ? 14.236 -0.376 -0.094 1.00 86.62 210 TRP A CA 1
ATOM 1664 C C . TRP A 1 210 ? 13.358 -1.409 0.616 1.00 86.62 210 TRP A C 1
ATOM 1666 O O . TRP A 1 210 ? 12.142 -1.409 0.453 1.00 86.62 210 TRP A O 1
ATOM 1676 N N . GLY A 1 211 ? 13.940 -2.265 1.456 1.00 83.12 211 GLY A N 1
ATOM 1677 C CA . GLY A 1 211 ? 13.233 -3.381 2.078 1.00 83.12 211 GLY A CA 1
ATOM 1678 C C . GLY A 1 211 ? 12.391 -3.034 3.308 1.00 83.12 211 GLY A C 1
ATOM 1679 O O . GLY A 1 211 ? 11.794 -3.935 3.883 1.00 83.12 211 GLY A O 1
ATOM 1680 N N . ARG A 1 212 ? 12.303 -1.770 3.745 1.00 82.44 212 ARG A N 1
ATOM 1681 C CA . ARG A 1 212 ? 11.643 -1.404 5.019 1.00 82.44 212 ARG A CA 1
ATOM 1682 C C . ARG A 1 212 ? 10.261 -2.047 5.201 1.00 82.44 212 ARG A C 1
ATOM 1684 O O . ARG A 1 212 ? 10.009 -2.635 6.244 1.00 82.44 212 ARG A O 1
ATOM 1691 N N . GLN A 1 213 ? 9.400 -1.992 4.186 1.00 82.69 213 GLN A N 1
ATOM 1692 C CA . GLN A 1 213 ? 8.047 -2.547 4.279 1.00 82.69 213 GLN A CA 1
ATOM 1693 C C . GLN A 1 213 ? 8.046 -4.075 4.453 1.00 82.69 213 GLN A C 1
ATOM 1695 O O . GLN A 1 213 ? 7.422 -4.587 5.380 1.00 82.69 213 GLN A O 1
ATOM 1700 N N . ALA A 1 214 ? 8.772 -4.803 3.599 1.00 83.06 214 ALA A N 1
ATOM 1701 C CA . ALA A 1 214 ? 8.865 -6.262 3.685 1.00 83.06 214 ALA A CA 1
ATOM 1702 C C . ALA A 1 214 ? 9.516 -6.708 5.005 1.00 83.06 214 ALA A C 1
ATOM 1704 O O . ALA A 1 214 ? 9.084 -7.678 5.622 1.00 83.06 214 ALA A O 1
ATOM 1705 N N . ARG A 1 215 ? 10.509 -5.952 5.479 1.00 80.12 215 ARG A N 1
ATOM 1706 C CA . ARG A 1 215 ? 11.179 -6.159 6.763 1.00 80.12 215 ARG A CA 1
ATOM 1707 C C . ARG A 1 215 ? 10.208 -6.078 7.935 1.00 80.12 215 ARG A C 1
ATOM 1709 O O . ARG A 1 215 ? 10.186 -6.968 8.782 1.00 80.12 215 ARG A O 1
ATOM 1716 N N . ASP A 1 216 ? 9.419 -5.008 7.979 1.00 80.75 216 ASP A N 1
ATOM 1717 C CA . ASP A 1 216 ? 8.461 -4.766 9.054 1.00 80.75 216 ASP A CA 1
ATOM 1718 C C . ASP A 1 216 ? 7.359 -5.841 9.035 1.00 80.75 216 ASP A C 1
ATOM 1720 O O . ASP A 1 216 ? 6.918 -6.296 10.092 1.00 80.75 216 ASP A O 1
ATOM 1724 N N . PHE A 1 217 ? 6.982 -6.331 7.847 1.00 85.44 217 PHE A N 1
ATOM 1725 C CA . PHE A 1 217 ? 6.057 -7.453 7.715 1.00 85.44 217 PHE A CA 1
ATOM 1726 C C . PHE A 1 217 ? 6.645 -8.782 8.212 1.00 85.44 217 PHE A C 1
ATOM 1728 O O . PHE A 1 217 ? 5.991 -9.463 9.002 1.00 85.44 217 PHE A O 1
ATOM 1735 N N . VAL A 1 218 ? 7.876 -9.138 7.821 1.00 83.06 218 VAL A N 1
ATOM 1736 C CA . VAL A 1 218 ? 8.569 -10.341 8.330 1.00 83.06 218 VAL A CA 1
ATOM 1737 C C . VAL A 1 218 ? 8.691 -10.287 9.854 1.00 83.06 218 VAL A C 1
ATOM 1739 O O . VAL A 1 218 ? 8.342 -11.254 10.524 1.00 83.06 218 VAL A O 1
ATOM 1742 N N . ARG A 1 219 ? 9.050 -9.125 10.415 1.00 80.00 219 ARG A N 1
ATOM 1743 C CA . ARG A 1 219 ? 9.088 -8.918 11.870 1.00 80.00 219 ARG A CA 1
ATOM 1744 C C . ARG A 1 219 ? 7.718 -9.136 12.516 1.00 80.00 219 ARG A C 1
ATOM 1746 O O . ARG A 1 219 ? 7.612 -9.793 13.544 1.00 80.00 219 ARG A O 1
ATOM 1753 N N . GLN A 1 220 ? 6.648 -8.594 11.935 1.00 83.19 220 GLN A N 1
ATOM 1754 C CA . GLN A 1 220 ? 5.295 -8.797 12.462 1.00 83.19 220 GLN A CA 1
ATOM 1755 C C . GLN A 1 220 ? 4.901 -10.281 12.448 1.00 83.19 220 GLN A C 1
ATOM 1757 O O . GLN A 1 220 ? 4.254 -10.761 13.377 1.00 83.19 220 GLN A O 1
ATOM 1762 N N . LEU A 1 221 ? 5.298 -11.004 11.404 1.00 83.38 221 LEU A N 1
ATOM 1763 C CA . LEU A 1 221 ? 5.065 -12.433 11.258 1.00 83.38 221 LEU A CA 1
ATOM 1764 C C . LEU A 1 221 ? 5.846 -13.256 12.287 1.00 83.38 221 LEU A C 1
ATOM 1766 O O . LEU A 1 221 ? 5.273 -14.182 12.857 1.00 83.38 221 LEU A O 1
ATOM 1770 N N . ASP A 1 222 ? 7.118 -12.945 12.536 1.00 79.12 222 ASP A N 1
ATOM 1771 C CA . ASP A 1 222 ? 7.909 -13.582 13.599 1.00 79.12 222 ASP A CA 1
ATOM 1772 C C . ASP A 1 222 ? 7.245 -13.367 14.974 1.00 79.12 222 ASP A C 1
ATOM 1774 O O . ASP A 1 222 ? 7.008 -14.324 15.708 1.00 79.12 222 ASP A O 1
ATOM 1778 N N . ALA A 1 223 ? 6.818 -12.133 15.277 1.00 77.38 223 ALA A N 1
ATOM 1779 C CA . ALA A 1 223 ? 6.171 -11.798 16.555 1.00 77.38 223 ALA A CA 1
ATOM 1780 C C . ALA A 1 223 ? 4.847 -12.537 16.736 1.00 77.38 223 ALA A C 1
ATOM 1782 O O . ALA A 1 223 ? 4.483 -12.943 17.841 1.00 77.38 223 ALA A O 1
ATOM 1783 N N . PHE A 1 224 ? 4.110 -12.685 15.639 1.00 81.12 224 PHE A N 1
ATOM 1784 C CA . PHE A 1 224 ? 2.846 -13.389 15.637 1.00 81.12 224 PHE A CA 1
ATOM 1785 C C . PHE A 1 224 ? 3.025 -14.886 15.910 1.00 81.12 224 PHE A C 1
ATOM 1787 O O . PHE A 1 224 ? 2.278 -15.442 16.716 1.00 81.12 224 PHE A O 1
ATOM 1794 N N . ASP A 1 225 ? 4.020 -15.525 15.291 1.00 78.38 225 ASP A N 1
ATOM 1795 C CA . ASP A 1 225 ? 4.311 -16.947 15.509 1.00 78.38 225 ASP A CA 1
ATOM 1796 C C . ASP A 1 225 ? 4.776 -17.213 16.939 1.00 78.38 225 ASP A C 1
ATOM 1798 O O . ASP A 1 225 ? 4.257 -18.131 17.576 1.00 78.38 225 ASP A O 1
ATOM 1802 N N . ASP A 1 226 ? 5.678 -16.380 17.469 1.00 73.75 226 ASP A N 1
ATOM 1803 C CA . ASP A 1 226 ? 6.134 -16.459 18.861 1.00 73.75 226 ASP A CA 1
ATOM 1804 C C . ASP A 1 226 ? 4.945 -16.392 19.831 1.00 73.75 226 ASP A C 1
ATOM 1806 O O . ASP A 1 226 ? 4.830 -17.202 20.756 1.00 73.75 226 ASP A O 1
ATOM 1810 N N . ALA A 1 227 ? 4.007 -15.469 19.591 1.00 74.31 227 ALA A N 1
ATOM 1811 C CA . ALA A 1 227 ? 2.805 -15.330 20.406 1.00 74.31 227 ALA A CA 1
ATOM 1812 C C . ALA A 1 227 ? 1.864 -16.545 20.300 1.00 74.31 227 ALA A C 1
ATOM 1814 O O . ALA A 1 227 ? 1.300 -16.963 21.313 1.00 74.31 227 ALA A O 1
ATOM 1815 N N . GLN A 1 228 ? 1.687 -17.130 19.108 1.00 74.94 228 GLN A N 1
ATOM 1816 C CA . GLN A 1 228 ? 0.871 -18.342 18.942 1.00 74.94 228 GLN A CA 1
ATOM 1817 C C . GLN A 1 228 ? 1.507 -19.549 19.642 1.00 74.94 228 GLN A C 1
ATOM 1819 O O . GLN A 1 228 ? 0.825 -20.259 20.388 1.00 74.94 228 GLN A O 1
ATOM 1824 N N . GLN A 1 229 ? 2.818 -19.740 19.480 1.00 71.31 229 GLN A N 1
ATOM 1825 C CA . GLN A 1 229 ? 3.549 -20.822 20.135 1.00 71.31 229 GLN A CA 1
ATOM 1826 C C . GLN A 1 229 ? 3.539 -20.691 21.661 1.00 71.31 229 GLN A C 1
ATOM 1828 O O . GLN A 1 229 ? 3.284 -21.679 22.349 1.00 71.31 229 GLN A O 1
ATOM 1833 N N . ALA A 1 230 ? 3.752 -19.484 22.201 1.00 61.88 230 ALA A N 1
ATOM 1834 C CA . ALA A 1 230 ? 3.667 -19.223 23.641 1.00 61.88 230 ALA A CA 1
ATOM 1835 C C . ALA A 1 230 ? 2.278 -19.560 24.212 1.00 61.88 230 ALA A C 1
ATOM 1837 O O . ALA A 1 230 ? 2.156 -19.976 25.362 1.00 61.88 230 ALA A O 1
ATOM 1838 N N . GLN A 1 231 ? 1.227 -19.436 23.397 1.00 65.88 231 GLN A N 1
ATOM 1839 C CA . GLN A 1 231 ? -0.139 -19.841 23.740 1.00 65.88 231 GLN A CA 1
ATOM 1840 C C . GLN A 1 231 ? -0.405 -21.346 23.525 1.00 65.88 231 GLN A C 1
ATOM 1842 O O . GLN A 1 231 ? -1.557 -21.772 23.611 1.00 65.88 231 GLN A O 1
ATOM 1847 N N . ALA A 1 232 ? 0.628 -22.146 23.222 1.00 63.09 232 ALA A N 1
ATOM 1848 C CA . ALA A 1 232 ? 0.547 -23.556 22.825 1.00 63.09 232 ALA A CA 1
ATOM 1849 C C . ALA A 1 232 ? -0.411 -23.813 21.643 1.00 63.09 232 ALA A C 1
ATOM 1851 O O . ALA A 1 232 ? -0.933 -24.916 21.463 1.00 63.09 232 ALA A O 1
ATOM 1852 N N . ARG A 1 233 ? -0.658 -22.788 20.820 1.00 60.16 233 ARG A N 1
ATOM 1853 C CA . ARG A 1 233 ? -1.477 -22.878 19.613 1.00 60.16 233 ARG A CA 1
ATOM 1854 C C . ARG A 1 233 ? -0.537 -23.228 18.465 1.00 60.16 233 ARG A C 1
ATOM 1856 O O . ARG A 1 233 ? 0.282 -22.401 18.109 1.00 60.16 233 ARG A O 1
ATOM 1863 N N . PHE A 1 234 ? -0.643 -24.466 17.969 1.00 56.34 234 PHE A N 1
ATOM 1864 C CA . PHE A 1 234 ? -0.021 -25.057 16.768 1.00 56.34 234 PHE A CA 1
ATOM 1865 C C . PHE A 1 234 ? 1.309 -24.451 16.266 1.00 56.34 234 PHE A C 1
ATOM 1867 O O . PHE A 1 234 ? 1.364 -23.303 15.841 1.00 56.34 234 PHE A O 1
ATOM 1874 N N . GLY A 1 235 ? 2.349 -25.278 16.116 1.00 57.88 235 GLY A N 1
ATOM 1875 C CA . GLY A 1 235 ? 3.472 -24.923 15.241 1.00 57.88 235 GLY A CA 1
ATOM 1876 C C . GLY A 1 235 ? 2.972 -24.775 13.801 1.00 57.88 235 GLY A C 1
ATOM 1877 O O . GLY A 1 235 ? 2.560 -25.763 13.191 1.00 57.88 235 GLY A O 1
ATOM 1878 N N . LEU A 1 236 ? 2.948 -23.548 13.277 1.00 67.06 236 LEU A N 1
ATOM 1879 C CA . LEU A 1 236 ? 2.502 -23.282 11.912 1.00 67.06 236 LEU A CA 1
ATOM 1880 C C . LEU A 1 236 ? 3.507 -23.914 10.932 1.00 67.06 236 LEU A C 1
ATOM 1882 O O . LEU A 1 236 ? 4.683 -23.543 10.956 1.00 67.06 236 LEU A O 1
ATOM 1886 N N . PRO A 1 237 ? 3.094 -24.882 10.089 1.00 70.50 237 PRO A N 1
ATOM 1887 C CA . PRO A 1 237 ? 4.009 -25.518 9.152 1.00 70.50 237 PRO A CA 1
ATOM 1888 C C . PRO A 1 237 ? 4.500 -24.482 8.138 1.00 70.50 237 PRO A C 1
ATOM 1890 O O . PRO A 1 237 ? 3.699 -23.790 7.506 1.00 70.50 237 PRO A O 1
ATOM 1893 N N . ARG A 1 238 ? 5.822 -24.387 7.985 1.00 76.31 238 ARG A N 1
ATOM 1894 C CA . ARG A 1 238 ? 6.487 -23.446 7.081 1.00 76.31 238 ARG A CA 1
ATOM 1895 C C . ARG A 1 238 ? 7.202 -24.198 5.970 1.00 76.31 238 ARG A C 1
ATOM 1897 O O . ARG A 1 238 ? 7.847 -25.211 6.224 1.00 76.31 238 ARG A O 1
ATOM 1904 N N . VAL A 1 239 ? 7.115 -23.660 4.759 1.00 83.06 239 VAL A N 1
ATOM 1905 C CA . VAL A 1 239 ? 7.908 -24.103 3.614 1.00 83.06 239 VAL A CA 1
ATOM 1906 C C . VAL A 1 239 ? 8.614 -22.878 3.056 1.00 83.06 239 VAL A C 1
ATOM 1908 O O . VAL A 1 239 ? 7.959 -21.941 2.604 1.00 83.06 239 VAL A O 1
ATOM 1911 N N . ASP A 1 240 ? 9.940 -22.883 3.132 1.00 84.56 240 ASP A N 1
ATOM 1912 C CA . ASP A 1 240 ? 10.780 -21.853 2.533 1.00 84.56 240 ASP A CA 1
ATOM 1913 C C . ASP A 1 240 ? 11.107 -22.289 1.099 1.00 84.56 240 ASP A C 1
ATOM 1915 O O . ASP A 1 240 ? 11.707 -23.343 0.894 1.00 84.56 240 ASP A O 1
ATOM 1919 N N . LEU A 1 241 ? 10.668 -21.504 0.113 1.00 86.56 241 LEU A N 1
ATOM 1920 C CA . LEU A 1 241 ? 10.888 -21.764 -1.309 1.00 86.56 241 LEU A CA 1
ATOM 1921 C C . LEU A 1 241 ? 11.732 -20.627 -1.881 1.00 86.56 241 LEU A C 1
ATOM 1923 O O . LEU A 1 241 ? 11.259 -19.497 -1.984 1.00 86.56 241 LEU A O 1
ATOM 1927 N N . PHE A 1 242 ? 12.977 -20.936 -2.225 1.00 86.81 242 PHE A N 1
ATOM 1928 C CA . PHE A 1 242 ? 13.911 -20.021 -2.870 1.00 86.81 242 PHE A CA 1
ATOM 1929 C C . PHE A 1 242 ? 14.562 -20.746 -4.039 1.00 86.81 242 PHE A C 1
ATOM 1931 O O . PHE A 1 242 ? 14.887 -21.926 -3.914 1.00 86.81 242 PHE A O 1
ATOM 1938 N N . ASP A 1 243 ? 14.773 -20.043 -5.146 1.00 82.94 243 ASP A N 1
ATOM 1939 C CA . ASP A 1 243 ? 15.496 -20.603 -6.285 1.00 82.94 243 ASP A CA 1
ATOM 1940 C C . ASP A 1 243 ? 16.931 -20.950 -5.862 1.00 82.94 243 ASP A C 1
ATOM 1942 O O . ASP A 1 243 ? 17.538 -20.220 -5.073 1.00 82.94 243 ASP A O 1
ATOM 1946 N N . GLU A 1 244 ? 17.476 -22.055 -6.371 1.00 74.19 244 GLU A N 1
ATOM 1947 C CA . GLU A 1 244 ? 18.830 -22.541 -6.044 1.00 74.19 244 GLU A CA 1
ATOM 1948 C C . GLU A 1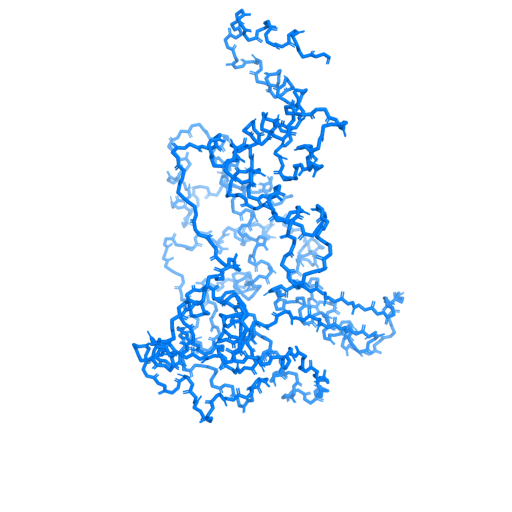 244 ? 19.847 -22.276 -7.165 1.00 74.19 244 GLU A C 1
ATOM 1950 O O . GLU A 1 244 ? 21.010 -22.657 -7.057 1.00 74.19 244 GLU A O 1
ATOM 1955 N N . GLU A 1 245 ? 19.435 -21.613 -8.246 1.00 67.81 245 GLU A N 1
ATOM 1956 C CA . GLU A 1 245 ? 20.284 -21.416 -9.418 1.00 67.81 245 GLU A CA 1
ATOM 1957 C C . GLU A 1 245 ? 21.453 -20.465 -9.113 1.00 67.81 245 GLU A C 1
ATOM 1959 O O . GLU A 1 245 ? 21.295 -19.257 -8.907 1.00 67.81 245 GLU A O 1
ATOM 1964 N N . GLU A 1 246 ? 22.658 -21.031 -9.094 1.00 64.38 246 GLU A N 1
ATOM 1965 C CA . GLU A 1 246 ? 23.925 -20.311 -9.027 1.00 64.38 246 GLU A CA 1
ATOM 1966 C C . GLU A 1 246 ? 24.770 -20.712 -10.237 1.00 64.38 246 GLU A C 1
ATOM 1968 O O . GLU A 1 246 ? 25.289 -21.823 -10.323 1.00 64.38 246 GLU A O 1
ATOM 1973 N N . SER A 1 247 ? 24.902 -19.794 -11.194 1.00 68.12 247 SER A N 1
ATOM 1974 C CA . SER A 1 247 ? 25.873 -19.910 -12.280 1.00 68.12 247 SER A CA 1
ATOM 1975 C C . SER A 1 247 ? 26.880 -18.775 -12.165 1.00 68.12 247 SER A C 1
ATOM 1977 O O . SER A 1 247 ? 26.500 -17.613 -12.014 1.00 68.12 247 SER A O 1
ATOM 1979 N N . ALA A 1 248 ? 28.169 -19.109 -12.240 1.00 66.38 248 ALA A N 1
ATOM 1980 C CA . ALA A 1 248 ? 29.245 -18.119 -12.262 1.00 66.38 248 ALA A CA 1
ATOM 1981 C C . ALA A 1 248 ? 29.152 -17.195 -13.494 1.00 66.38 248 ALA A C 1
ATOM 1983 O O . ALA A 1 248 ? 29.569 -16.042 -13.421 1.00 66.38 248 ALA A O 1
ATOM 1984 N N . ASP A 1 249 ? 28.526 -17.678 -14.572 1.00 75.50 249 ASP A N 1
ATOM 1985 C CA . ASP A 1 249 ? 28.307 -16.951 -15.827 1.00 75.50 249 ASP A CA 1
ATOM 1986 C C . ASP A 1 249 ? 26.891 -16.347 -15.922 1.00 75.50 249 ASP A C 1
ATOM 1988 O O . ASP A 1 249 ? 26.412 -16.016 -17.009 1.00 75.50 249 ASP A O 1
ATOM 1992 N N . ALA A 1 250 ? 26.175 -16.231 -14.798 1.00 82.50 250 ALA A N 1
ATOM 1993 C CA . ALA A 1 250 ? 24.824 -15.680 -14.788 1.00 82.50 250 ALA A CA 1
ATOM 1994 C C . ALA A 1 250 ? 24.809 -14.189 -15.195 1.00 82.50 250 ALA A C 1
ATOM 1996 O O . ALA A 1 250 ? 25.733 -13.447 -14.838 1.00 82.50 250 ALA A O 1
ATOM 1997 N N . PRO A 1 251 ? 23.740 -13.709 -15.864 1.00 86.69 251 PRO A N 1
ATOM 1998 C CA . PRO A 1 251 ? 23.554 -12.285 -16.127 1.00 86.69 251 PRO A CA 1
ATOM 1999 C C . PRO A 1 251 ? 23.603 -11.450 -14.838 1.00 86.69 251 PRO A C 1
ATOM 2001 O O . PRO A 1 251 ? 23.220 -11.913 -13.762 1.00 86.69 251 PRO A O 1
ATOM 2004 N N . LEU A 1 252 ? 24.025 -10.194 -14.945 1.00 88.62 252 LEU A N 1
ATOM 2005 C CA . LEU A 1 252 ? 24.111 -9.208 -13.871 1.00 88.62 252 LEU A CA 1
ATOM 2006 C C . LEU A 1 252 ? 22.811 -9.114 -13.064 1.00 88.62 252 LEU A C 1
ATOM 2008 O O . LEU A 1 252 ? 22.877 -9.049 -11.838 1.00 88.62 252 LEU A O 1
ATOM 2012 N N . LEU A 1 253 ? 21.644 -9.156 -13.717 1.00 90.62 253 LEU A N 1
ATOM 2013 C CA . LEU A 1 253 ? 20.347 -9.197 -13.037 1.00 90.62 253 LEU A CA 1
ATOM 2014 C C . LEU A 1 253 ? 20.252 -10.369 -12.053 1.00 90.62 253 LEU A C 1
ATOM 2016 O O . LEU A 1 253 ? 19.934 -10.157 -10.885 1.00 90.62 253 LEU A O 1
ATOM 2020 N N . VAL A 1 254 ? 20.598 -11.578 -12.500 1.00 89.50 254 VAL A N 1
ATOM 2021 C CA . VAL A 1 254 ? 20.577 -12.794 -11.672 1.00 89.50 254 VAL A CA 1
ATOM 2022 C C . VAL A 1 254 ? 21.618 -12.704 -10.558 1.00 89.50 254 VAL A C 1
ATOM 2024 O O . VAL A 1 254 ? 21.333 -13.046 -9.414 1.00 89.50 254 VAL A O 1
ATOM 2027 N N . GLN A 1 255 ? 22.807 -12.161 -10.838 1.00 88.31 255 GLN A N 1
ATOM 2028 C CA . GLN A 1 255 ? 23.820 -11.935 -9.802 1.00 88.31 255 GLN A CA 1
ATOM 2029 C C . GLN A 1 255 ? 23.320 -10.980 -8.709 1.00 88.31 255 GLN A C 1
ATOM 2031 O O . GLN A 1 255 ? 23.526 -11.241 -7.523 1.00 88.31 255 GLN A O 1
ATOM 2036 N N . VAL A 1 256 ? 22.657 -9.879 -9.080 1.00 89.69 256 VAL A N 1
ATOM 2037 C CA . VAL A 1 256 ? 22.070 -8.930 -8.121 1.00 89.69 256 VAL A CA 1
ATOM 2038 C C . VAL A 1 256 ? 20.940 -9.591 -7.329 1.00 89.69 256 VAL A C 1
ATOM 2040 O O . VAL A 1 256 ? 20.923 -9.475 -6.104 1.00 89.69 256 VAL A O 1
ATOM 2043 N N . GLN A 1 257 ? 20.039 -10.321 -7.993 1.00 91.06 257 GLN A N 1
ATOM 2044 C CA . GLN A 1 257 ? 18.951 -11.061 -7.344 1.00 91.06 257 GLN A CA 1
ATOM 2045 C C . GLN A 1 257 ? 19.488 -12.079 -6.329 1.00 91.06 257 GLN A C 1
ATOM 2047 O O . GLN A 1 257 ? 19.067 -12.058 -5.173 1.00 91.06 257 GLN A O 1
ATOM 2052 N N . ASN A 1 258 ? 20.486 -12.882 -6.706 1.00 90.81 258 ASN A N 1
ATOM 2053 C CA . ASN A 1 258 ? 21.132 -13.851 -5.818 1.00 90.81 258 ASN A CA 1
ATOM 2054 C C . ASN A 1 258 ? 21.824 -13.165 -4.632 1.00 90.81 258 ASN A C 1
ATOM 2056 O O . ASN A 1 258 ? 21.680 -13.598 -3.492 1.00 90.81 258 ASN A O 1
ATOM 2060 N N . ARG A 1 259 ? 22.519 -12.043 -4.852 1.00 90.25 259 ARG A N 1
ATOM 2061 C CA . ARG A 1 259 ? 23.168 -11.289 -3.762 1.00 90.25 259 ARG A CA 1
ATOM 2062 C C . ARG A 1 259 ? 22.159 -10.675 -2.786 1.00 90.25 259 ARG A C 1
ATOM 2064 O O . ARG A 1 259 ? 22.463 -10.600 -1.595 1.00 90.25 259 ARG A O 1
ATOM 2071 N N . ILE A 1 260 ? 20.976 -10.264 -3.252 1.00 91.00 260 ILE A N 1
ATOM 2072 C CA . ILE A 1 260 ? 19.866 -9.831 -2.385 1.00 91.00 260 ILE A CA 1
ATOM 2073 C C . ILE A 1 260 ? 19.294 -11.030 -1.617 1.00 91.00 260 ILE A C 1
ATOM 2075 O O . ILE A 1 260 ? 19.216 -10.959 -0.388 1.00 91.00 260 ILE A O 1
ATOM 2079 N N . ARG A 1 261 ? 18.977 -12.130 -2.321 1.00 91.31 261 ARG A N 1
ATOM 2080 C CA . ARG A 1 261 ? 18.493 -13.405 -1.756 1.00 91.31 261 ARG A CA 1
ATOM 2081 C C . ARG A 1 261 ? 19.387 -13.887 -0.621 1.00 91.31 261 ARG A C 1
ATOM 2083 O O . ARG A 1 261 ? 18.894 -14.312 0.424 1.00 91.31 261 ARG A O 1
ATOM 2090 N N . ASP A 1 262 ? 20.694 -13.754 -0.816 1.00 90.62 262 ASP A N 1
ATOM 2091 C CA . ASP A 1 262 ? 21.729 -14.331 0.041 1.00 90.62 262 ASP A CA 1
ATOM 2092 C C . ASP A 1 262 ? 22.328 -13.327 1.018 1.00 90.62 262 ASP A C 1
ATOM 2094 O O . ASP A 1 262 ? 23.309 -13.637 1.698 1.00 90.62 262 ASP A O 1
ATOM 2098 N N . LEU A 1 263 ? 21.734 -12.130 1.098 1.00 89.25 263 LEU A N 1
ATOM 2099 C CA . LEU A 1 263 ? 22.131 -11.054 2.002 1.00 89.25 263 LEU A CA 1
ATOM 2100 C C . LEU A 1 263 ? 23.640 -10.744 1.914 1.00 89.25 263 LEU A C 1
ATOM 2102 O O . LEU A 1 263 ? 24.304 -10.513 2.925 1.00 89.25 263 LEU A O 1
ATOM 2106 N N . VAL A 1 264 ? 24.199 -10.767 0.699 1.00 89.44 264 VAL A N 1
ATOM 2107 C CA . VAL A 1 264 ? 25.636 -10.582 0.452 1.00 89.44 264 VAL A CA 1
ATOM 2108 C C . VAL A 1 264 ? 25.985 -9.089 0.501 1.00 89.44 264 VAL A C 1
ATOM 2110 O O . VAL A 1 264 ? 25.533 -8.324 -0.359 1.00 89.44 264 VAL A O 1
ATOM 2113 N N . PRO A 1 265 ? 26.805 -8.632 1.460 1.00 88.00 265 PRO A N 1
ATOM 2114 C CA . PRO A 1 265 ? 27.186 -7.231 1.566 1.00 88.00 265 PRO A CA 1
ATOM 2115 C C . PRO A 1 265 ? 28.139 -6.825 0.441 1.00 88.00 265 PRO A C 1
ATOM 2117 O O . PRO A 1 265 ? 28.908 -7.640 -0.065 1.00 88.00 265 PRO A O 1
ATOM 2120 N N . LEU A 1 266 ? 28.161 -5.530 0.106 1.00 85.69 266 LEU A N 1
ATOM 2121 C CA . LEU A 1 266 ? 29.006 -4.974 -0.967 1.00 85.69 266 LEU A CA 1
ATOM 2122 C C . LEU A 1 266 ? 30.501 -5.285 -0.821 1.00 85.69 266 LEU A C 1
ATOM 2124 O O . LEU A 1 266 ? 31.223 -5.319 -1.814 1.00 85.69 266 LEU A O 1
ATOM 2128 N N . ALA A 1 267 ? 30.990 -5.458 0.409 1.00 85.69 267 ALA A N 1
ATOM 2129 C CA . ALA A 1 267 ? 32.394 -5.768 0.669 1.00 85.69 267 ALA A CA 1
ATOM 2130 C C . ALA A 1 267 ? 32.808 -7.150 0.136 1.00 85.69 267 ALA A C 1
ATOM 2132 O O . ALA A 1 267 ? 33.978 -7.353 -0.171 1.00 85.69 267 ALA A O 1
ATOM 2133 N N . GLU A 1 268 ? 31.851 -8.071 0.007 1.00 87.56 268 GLU A N 1
ATOM 2134 C CA . GLU A 1 268 ? 32.060 -9.432 -0.495 1.00 87.56 268 GLU A CA 1
ATOM 2135 C C . GLU A 1 268 ? 31.805 -9.541 -2.010 1.00 87.56 268 GLU A C 1
ATOM 2137 O O . GLU A 1 268 ? 31.910 -10.623 -2.580 1.00 87.56 268 GLU A O 1
ATOM 2142 N N . HIS A 1 269 ? 31.457 -8.436 -2.683 1.00 85.88 269 HIS A N 1
ATOM 2143 C CA . HIS A 1 269 ? 31.243 -8.439 -4.131 1.00 85.88 269 HIS A CA 1
ATOM 2144 C C . HIS A 1 269 ? 32.593 -8.435 -4.844 1.00 85.88 269 HIS A C 1
ATOM 2146 O O . HIS A 1 269 ? 33.465 -7.618 -4.533 1.00 85.88 269 HIS A O 1
ATOM 2152 N N . ASP A 1 270 ? 32.751 -9.297 -5.847 1.00 80.62 270 ASP A N 1
ATOM 2153 C CA . ASP A 1 270 ? 33.924 -9.244 -6.713 1.00 80.62 270 ASP A CA 1
ATOM 2154 C C . ASP A 1 270 ? 33.883 -7.970 -7.571 1.00 80.62 270 ASP A C 1
ATOM 2156 O O . ASP A 1 270 ? 33.068 -7.827 -8.481 1.00 80.62 270 ASP A O 1
ATOM 2160 N N . ARG A 1 271 ? 34.765 -7.017 -7.253 1.00 71.88 271 ARG A N 1
ATOM 2161 C CA . ARG A 1 271 ? 34.890 -5.735 -7.965 1.00 71.88 271 ARG A CA 1
ATOM 2162 C C . ARG A 1 271 ? 35.695 -5.843 -9.260 1.00 71.88 271 ARG A C 1
ATOM 2164 O O . ARG A 1 271 ? 35.794 -4.853 -9.979 1.00 71.88 271 ARG A O 1
ATOM 2171 N N . ARG A 1 272 ? 36.348 -6.983 -9.506 1.00 60.44 272 ARG A N 1
ATOM 2172 C CA . ARG A 1 272 ? 37.286 -7.186 -10.621 1.00 60.44 272 ARG A CA 1
ATOM 2173 C C . ARG A 1 272 ? 36.693 -8.013 -11.755 1.00 60.44 272 ARG A C 1
ATOM 2175 O O . ARG A 1 272 ? 37.334 -8.106 -12.799 1.00 60.44 272 ARG A O 1
ATOM 2182 N N . ALA A 1 273 ? 35.500 -8.577 -11.574 1.00 64.81 273 ALA A N 1
ATOM 2183 C CA . ALA A 1 273 ? 34.775 -9.232 -12.649 1.00 64.81 273 ALA A CA 1
ATOM 2184 C C . ALA A 1 273 ? 34.528 -8.215 -13.774 1.00 64.81 273 ALA A C 1
ATOM 2186 O O . ALA A 1 273 ? 33.828 -7.217 -13.586 1.00 64.81 273 ALA A O 1
ATOM 2187 N N . ALA A 1 274 ? 35.149 -8.439 -14.934 1.00 59.72 274 ALA A N 1
ATOM 2188 C CA . ALA A 1 274 ? 34.836 -7.671 -16.125 1.00 59.72 274 ALA A CA 1
ATOM 2189 C C . ALA A 1 274 ? 33.347 -7.864 -16.420 1.00 59.72 274 ALA A C 1
ATOM 2191 O O . ALA A 1 274 ? 32.872 -8.999 -16.480 1.00 59.72 274 ALA A O 1
ATOM 2192 N N . LEU A 1 275 ? 32.610 -6.764 -16.577 1.00 65.06 275 LEU A N 1
ATOM 2193 C CA . LEU A 1 275 ? 31.243 -6.843 -17.063 1.00 65.06 275 LEU A CA 1
ATOM 2194 C C . LEU A 1 275 ? 31.320 -7.448 -18.466 1.00 65.06 275 LEU A C 1
ATOM 2196 O O . LEU A 1 275 ? 31.810 -6.810 -19.400 1.00 65.06 275 LEU A O 1
ATOM 2200 N N . ALA A 1 276 ? 30.872 -8.696 -18.603 1.00 66.69 276 ALA A N 1
ATOM 2201 C CA . ALA A 1 276 ? 30.526 -9.251 -19.902 1.00 66.69 276 ALA A CA 1
ATOM 2202 C C . ALA A 1 276 ? 29.564 -8.272 -20.616 1.00 66.69 276 ALA A C 1
ATOM 2204 O O . ALA A 1 276 ? 28.929 -7.458 -19.937 1.00 66.69 276 ALA A O 1
ATOM 2205 N N . PRO A 1 277 ? 29.435 -8.308 -21.957 1.00 75.62 277 PRO A N 1
ATOM 2206 C CA . PRO A 1 277 ? 28.464 -7.498 -22.702 1.00 75.62 277 PRO A CA 1
ATOM 2207 C C . PRO A 1 277 ? 27.022 -7.968 -22.427 1.00 75.62 277 PRO A C 1
ATOM 2209 O O . PRO A 1 277 ? 26.300 -8.414 -23.315 1.00 75.62 277 PRO A O 1
ATOM 2212 N N . ASP A 1 278 ? 26.623 -7.901 -21.166 1.00 84.62 278 ASP A N 1
ATOM 2213 C CA . ASP A 1 278 ? 25.330 -8.267 -20.638 1.00 84.62 278 ASP A CA 1
ATOM 2214 C C . ASP A 1 278 ? 24.405 -7.047 -20.654 1.00 84.62 278 ASP A C 1
ATOM 2216 O O . ASP A 1 278 ? 24.795 -5.923 -20.335 1.00 84.62 278 ASP A O 1
ATOM 2220 N N . ARG A 1 279 ? 23.158 -7.292 -21.048 1.00 87.12 279 ARG A N 1
ATOM 2221 C CA . ARG A 1 279 ? 22.096 -6.294 -21.195 1.00 87.12 279 ARG A CA 1
ATOM 2222 C C . ARG A 1 279 ? 20.899 -6.585 -20.291 1.00 87.12 279 ARG A C 1
ATOM 2224 O O . ARG A 1 279 ? 19.819 -6.054 -20.525 1.00 87.12 279 ARG A O 1
ATOM 2231 N N . SER A 1 280 ? 21.077 -7.425 -19.272 1.00 89.44 280 SER A N 1
ATOM 2232 C CA . SER A 1 280 ? 20.032 -7.749 -18.297 1.00 89.44 280 SER A CA 1
ATOM 2233 C C . SER A 1 280 ? 19.634 -6.561 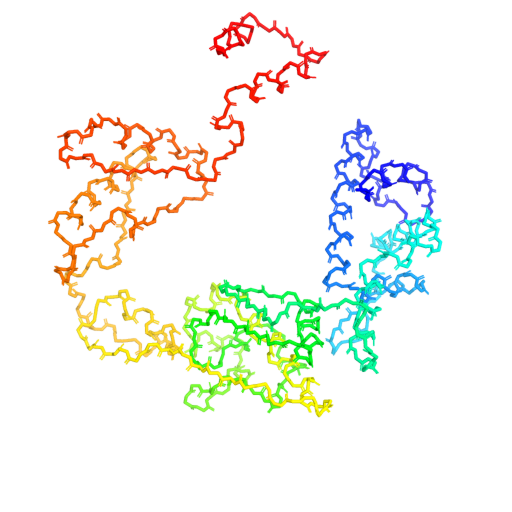-17.408 1.00 89.44 280 SER A C 1
ATOM 2235 O O . SER A 1 280 ? 18.496 -6.494 -16.950 1.00 89.44 280 SER A O 1
ATOM 2237 N N . ILE A 1 281 ? 20.540 -5.595 -17.206 1.00 91.38 281 ILE A N 1
ATOM 2238 C CA . ILE A 1 281 ? 20.269 -4.290 -16.586 1.00 91.38 281 ILE A CA 1
ATOM 2239 C C . ILE A 1 281 ? 20.907 -3.211 -17.462 1.00 91.38 281 ILE A C 1
ATOM 2241 O O . ILE A 1 281 ? 22.122 -3.203 -17.653 1.00 91.38 281 ILE A O 1
ATOM 2245 N N . VAL A 1 282 ? 20.098 -2.286 -17.977 1.00 92.00 282 VAL A N 1
ATOM 2246 C CA . VAL A 1 282 ? 20.555 -1.197 -18.853 1.00 92.00 282 VAL A CA 1
ATOM 2247 C C . VAL A 1 282 ? 19.978 0.127 -18.371 1.00 92.00 282 VAL A C 1
ATOM 2249 O O . VAL A 1 282 ? 18.818 0.204 -17.975 1.00 92.00 282 VAL A O 1
ATOM 2252 N N . PHE A 1 283 ? 20.795 1.177 -18.427 1.00 94.12 283 PHE A N 1
ATOM 2253 C CA . PHE A 1 283 ? 20.388 2.540 -18.111 1.00 94.12 283 PHE A CA 1
ATOM 2254 C C . PHE A 1 283 ? 20.330 3.365 -19.394 1.00 94.12 283 PHE A C 1
ATOM 2256 O O . PHE A 1 283 ? 21.296 3.403 -20.158 1.00 94.12 283 PHE A O 1
ATOM 2263 N N . HIS A 1 284 ? 19.210 4.051 -19.605 1.00 95.38 284 HIS A N 1
ATOM 2264 C CA . HIS A 1 284 ? 19.026 4.991 -20.704 1.00 95.38 284 HIS A CA 1
ATOM 2265 C C . HIS A 1 284 ? 18.832 6.399 -20.147 1.00 95.38 284 HIS A C 1
ATOM 2267 O O . HIS A 1 284 ? 18.148 6.591 -19.146 1.00 95.38 284 HIS A O 1
ATOM 2273 N N . VAL A 1 285 ? 19.433 7.386 -20.810 1.00 96.56 285 VAL A N 1
ATOM 2274 C CA . VAL A 1 285 ? 19.227 8.807 -20.515 1.00 96.56 285 VAL A CA 1
ATOM 2275 C C . VAL A 1 285 ? 18.605 9.442 -21.750 1.00 96.56 285 VAL A C 1
ATOM 2277 O O . VAL A 1 285 ? 19.175 9.378 -22.840 1.00 96.56 285 VAL A O 1
ATOM 2280 N N . ALA A 1 286 ? 17.427 10.034 -21.581 1.00 95.81 286 ALA A N 1
ATOM 2281 C CA . ALA A 1 286 ? 16.684 10.713 -22.634 1.00 95.81 286 ALA A CA 1
ATOM 2282 C C . ALA A 1 286 ? 16.406 12.171 -22.242 1.00 95.81 286 ALA A C 1
ATOM 2284 O O . ALA A 1 286 ? 16.457 12.538 -21.072 1.00 95.81 286 ALA A O 1
ATOM 2285 N N . HIS A 1 287 ? 16.125 13.013 -23.238 1.00 94.75 287 HIS A N 1
ATOM 2286 C CA . HIS A 1 287 ? 15.961 14.462 -23.055 1.00 94.75 287 HIS A CA 1
ATOM 2287 C C . HIS A 1 287 ? 14.491 14.897 -22.918 1.00 94.75 287 HIS A C 1
ATOM 2289 O O . HIS A 1 287 ? 14.220 16.069 -22.667 1.00 94.75 287 HIS A O 1
ATOM 2295 N N . SER A 1 288 ? 13.538 13.983 -23.128 1.00 96.06 288 SER A N 1
ATOM 2296 C CA . SER A 1 288 ? 12.097 14.227 -23.003 1.00 96.06 288 SER A CA 1
ATOM 2297 C C . SER A 1 288 ? 11.329 12.909 -22.874 1.00 96.06 288 SER A C 1
ATOM 2299 O O . SER A 1 288 ? 11.834 11.869 -23.297 1.00 96.06 288 SER A O 1
ATOM 2301 N N . ALA A 1 289 ? 10.090 12.969 -22.374 1.00 94.56 289 ALA A N 1
ATOM 2302 C CA . ALA A 1 289 ? 9.189 11.815 -22.289 1.00 94.56 289 ALA A CA 1
ATOM 2303 C C . ALA A 1 289 ? 8.952 11.155 -23.658 1.00 94.56 289 ALA A C 1
ATOM 2305 O O . ALA A 1 289 ? 8.987 9.935 -23.778 1.00 94.56 289 ALA A O 1
ATOM 2306 N N . LEU A 1 290 ? 8.774 11.955 -24.717 1.00 96.56 290 LEU A N 1
ATOM 2307 C CA . LEU A 1 290 ? 8.624 11.424 -26.074 1.00 96.56 290 LEU A CA 1
ATOM 2308 C C . LEU A 1 290 ? 9.869 10.640 -26.496 1.00 96.56 290 LEU A C 1
ATOM 2310 O O . LEU A 1 290 ? 9.757 9.503 -26.947 1.00 96.56 290 LEU A O 1
ATOM 2314 N N . ARG A 1 291 ? 11.061 11.216 -26.286 1.00 97.00 291 ARG A N 1
ATOM 2315 C CA . ARG A 1 291 ? 12.313 10.560 -26.667 1.00 97.00 291 ARG A CA 1
ATOM 2316 C C . ARG A 1 291 ? 12.594 9.314 -25.829 1.00 97.00 291 ARG A C 1
ATOM 2318 O O . ARG A 1 291 ? 13.157 8.355 -26.342 1.00 97.00 291 ARG A O 1
ATOM 2325 N N . GLU A 1 292 ? 12.222 9.324 -24.556 1.00 97.38 292 GLU A N 1
ATOM 2326 C CA . GLU A 1 292 ? 12.325 8.165 -23.669 1.00 97.38 292 GLU A CA 1
ATOM 2327 C C . GLU A 1 292 ? 11.485 6.991 -24.185 1.00 97.38 292 GLU A C 1
ATOM 2329 O O . GLU A 1 292 ? 11.992 5.877 -24.303 1.00 97.38 292 GLU A O 1
ATOM 2334 N N . VAL A 1 293 ? 10.236 7.254 -24.580 1.00 97.50 293 VAL A N 1
ATOM 2335 C CA . VAL A 1 293 ? 9.331 6.239 -25.137 1.00 97.50 293 VAL A CA 1
ATOM 2336 C C . VAL A 1 293 ? 9.800 5.752 -26.514 1.00 97.50 293 VAL A C 1
ATOM 2338 O O . VAL A 1 293 ? 9.713 4.558 -26.787 1.00 97.50 293 VAL A O 1
ATOM 2341 N N . GLU A 1 294 ? 10.335 6.627 -27.372 1.00 97.31 294 GLU A N 1
ATOM 2342 C CA . GLU A 1 294 ? 10.963 6.221 -28.644 1.00 97.31 294 GLU A CA 1
ATOM 2343 C C . GLU A 1 294 ? 12.136 5.263 -28.413 1.00 97.31 294 GLU A C 1
ATOM 2345 O O . GLU A 1 294 ? 12.203 4.201 -29.028 1.00 97.31 294 GLU A O 1
ATOM 2350 N N . VAL A 1 295 ? 13.041 5.612 -27.489 1.00 97.62 295 VAL A N 1
ATOM 2351 C CA . VAL A 1 295 ? 14.177 4.753 -27.129 1.00 97.62 295 VAL A CA 1
ATOM 2352 C C . VAL A 1 295 ? 13.680 3.412 -26.592 1.00 97.62 295 VAL A C 1
ATOM 2354 O O . VAL A 1 295 ? 14.198 2.376 -27.003 1.00 97.62 295 VAL A O 1
ATOM 2357 N N . LEU A 1 296 ? 12.669 3.415 -25.718 1.00 97.38 296 LEU A N 1
ATOM 2358 C CA . LEU A 1 296 ? 12.045 2.196 -25.206 1.00 97.38 296 LEU A CA 1
ATOM 2359 C C . LEU A 1 296 ? 11.479 1.329 -26.337 1.00 97.38 296 LEU A C 1
ATOM 2361 O O . LEU A 1 296 ? 11.743 0.130 -26.362 1.00 97.38 296 LEU A O 1
ATOM 2365 N N . HIS A 1 297 ? 10.727 1.916 -27.271 1.00 97.62 297 HIS A N 1
ATOM 2366 C CA . HIS A 1 297 ? 10.140 1.194 -28.404 1.00 97.62 297 HIS A CA 1
ATOM 2367 C C . HIS A 1 297 ? 11.217 0.503 -29.251 1.00 97.62 297 HIS A C 1
ATOM 2369 O O . HIS A 1 297 ? 11.118 -0.703 -29.485 1.00 97.62 297 HIS A O 1
ATOM 2375 N N . ASP A 1 298 ? 12.299 1.212 -29.585 1.00 96.38 298 ASP A N 1
ATOM 2376 C CA . ASP A 1 298 ? 13.443 0.644 -30.308 1.00 96.38 298 ASP A CA 1
ATOM 2377 C C . ASP A 1 298 ? 14.110 -0.509 -29.529 1.00 96.38 298 ASP A C 1
ATOM 2379 O O . ASP A 1 298 ? 14.454 -1.544 -30.111 1.00 96.38 298 ASP A O 1
ATOM 2383 N N . GLN A 1 299 ? 14.273 -0.371 -28.204 1.00 95.56 299 GLN A N 1
ATOM 2384 C CA . GLN A 1 299 ? 14.831 -1.441 -27.364 1.00 95.56 299 GLN A CA 1
ATOM 2385 C C . GLN A 1 299 ? 13.928 -2.677 -27.326 1.00 95.56 299 GLN A C 1
ATOM 2387 O O . GLN A 1 299 ? 14.422 -3.800 -27.437 1.00 95.56 299 GLN A O 1
ATOM 2392 N N . LEU A 1 300 ? 12.614 -2.491 -27.189 1.00 96.00 300 LEU A N 1
ATOM 2393 C CA . LEU A 1 300 ? 11.662 -3.600 -27.172 1.00 96.00 300 LEU A CA 1
ATOM 2394 C C . LEU A 1 300 ? 11.612 -4.312 -28.524 1.00 96.00 300 LEU A C 1
ATOM 2396 O O . LEU A 1 300 ? 11.586 -5.540 -28.546 1.00 96.00 300 LEU A O 1
ATOM 2400 N N . LEU A 1 301 ? 11.675 -3.583 -29.644 1.00 95.12 301 LEU A N 1
ATOM 2401 C CA . LEU A 1 301 ? 11.792 -4.196 -30.969 1.00 95.12 301 LEU A CA 1
ATOM 2402 C C . LEU A 1 301 ? 13.044 -5.067 -31.081 1.00 95.12 301 LEU A C 1
ATOM 2404 O O . LEU A 1 301 ? 12.965 -6.191 -31.578 1.00 95.12 301 LEU A O 1
ATOM 2408 N N . GLN A 1 302 ? 14.186 -4.579 -30.589 1.00 93.69 302 GLN A N 1
ATOM 2409 C CA . GLN A 1 302 ? 15.421 -5.358 -30.584 1.00 93.69 302 GLN A CA 1
ATOM 2410 C C . GLN A 1 302 ? 15.286 -6.627 -29.729 1.00 93.69 302 GLN A C 1
ATOM 2412 O O . GLN A 1 302 ? 15.677 -7.701 -30.182 1.00 93.69 302 GLN A O 1
ATOM 2417 N N . LEU A 1 303 ? 14.708 -6.525 -28.528 1.00 93.06 303 LEU A N 1
ATOM 2418 C CA . LEU A 1 303 ? 14.511 -7.663 -27.622 1.00 93.06 303 LEU A CA 1
ATOM 2419 C C . LEU A 1 303 ? 13.511 -8.691 -28.167 1.00 93.06 303 LEU A C 1
ATOM 2421 O O . LEU A 1 303 ? 13.728 -9.889 -28.019 1.00 93.06 303 LEU A O 1
ATOM 2425 N N . LEU A 1 304 ? 12.437 -8.245 -28.820 1.00 93.38 304 LEU A N 1
ATOM 2426 C CA . LEU A 1 304 ? 11.452 -9.131 -29.444 1.00 93.38 304 LEU A CA 1
ATOM 2427 C C . LEU A 1 304 ? 12.025 -9.833 -30.686 1.00 93.38 304 LEU A C 1
ATOM 2429 O O . LEU A 1 304 ? 11.708 -10.994 -30.933 1.00 93.38 304 LEU A O 1
ATOM 2433 N N . ALA A 1 305 ? 12.882 -9.152 -31.454 1.00 91.94 305 ALA A N 1
ATOM 2434 C CA . ALA A 1 305 ? 13.543 -9.735 -32.621 1.00 91.94 305 ALA A CA 1
ATOM 2435 C C . ALA A 1 305 ? 14.694 -10.685 -32.247 1.00 91.94 305 ALA A C 1
ATOM 2437 O O . ALA A 1 305 ? 14.941 -11.665 -32.951 1.00 91.94 305 ALA A O 1
ATOM 2438 N N . GLN A 1 306 ? 15.418 -10.385 -31.165 1.00 90.75 306 GLN A N 1
ATOM 2439 C CA . GLN A 1 306 ? 16.589 -11.130 -30.696 1.00 90.75 306 GLN A CA 1
ATOM 2440 C C . GLN A 1 306 ? 16.487 -11.365 -29.183 1.00 90.75 306 GLN A C 1
ATOM 2442 O O . GLN A 1 306 ? 17.171 -10.697 -28.400 1.00 90.75 306 GLN A O 1
ATOM 2447 N N . PRO A 1 307 ? 15.627 -12.301 -28.749 1.00 88.81 307 PRO A N 1
ATOM 2448 C CA . PRO A 1 307 ? 15.399 -12.510 -27.333 1.00 88.81 307 PRO A CA 1
ATOM 2449 C C . PRO A 1 307 ? 16.622 -13.146 -26.653 1.00 88.81 307 PRO A C 1
ATOM 2451 O O . PRO A 1 307 ? 17.273 -14.032 -27.226 1.00 88.81 307 PRO A O 1
ATOM 2454 N N . PRO A 1 308 ? 16.946 -12.727 -25.417 1.00 80.44 308 PRO A N 1
ATOM 2455 C CA . PRO A 1 308 ? 18.046 -13.311 -24.662 1.00 80.44 308 PRO A CA 1
ATOM 2456 C C . PRO A 1 308 ? 17.756 -14.785 -24.340 1.00 80.44 308 PRO A C 1
ATOM 2458 O O . PRO A 1 308 ? 16.627 -15.162 -24.041 1.00 80.44 308 PRO A O 1
ATOM 2461 N N . GLY A 1 309 ? 18.779 -15.642 -24.411 1.00 76.81 309 GLY A N 1
ATOM 2462 C CA . GLY A 1 309 ? 18.653 -17.065 -24.064 1.00 76.81 309 GLY A CA 1
ATOM 2463 C C . GLY A 1 309 ? 17.892 -17.933 -25.078 1.00 76.81 309 GLY A C 1
ATOM 2464 O O . GLY A 1 309 ? 17.681 -19.113 -24.818 1.00 76.81 309 GLY A O 1
ATOM 2465 N N . GLY A 1 310 ? 17.493 -17.385 -26.234 1.00 77.81 310 GLY A N 1
ATOM 2466 C CA . GLY A 1 310 ? 16.889 -18.143 -27.340 1.00 77.81 310 GLY A CA 1
ATOM 2467 C C . GLY A 1 310 ? 15.417 -18.535 -27.154 1.00 77.81 310 GLY A C 1
ATOM 2468 O O . GLY A 1 310 ? 14.828 -19.107 -28.071 1.00 77.81 310 GLY A O 1
ATOM 2469 N N . ALA A 1 311 ? 14.802 -18.213 -26.012 1.00 85.12 311 ALA A N 1
ATOM 2470 C CA . ALA A 1 311 ? 13.366 -18.379 -25.799 1.00 85.12 311 ALA A CA 1
ATOM 2471 C C . ALA A 1 311 ? 12.603 -17.174 -26.382 1.00 85.12 311 ALA A C 1
ATOM 2473 O O . ALA A 1 311 ? 12.989 -16.040 -26.113 1.00 85.12 311 ALA A O 1
ATOM 2474 N N . PRO A 1 312 ? 11.531 -17.370 -27.170 1.00 89.50 312 PRO A N 1
ATOM 2475 C CA . PRO A 1 312 ? 10.795 -16.259 -27.767 1.00 89.50 312 PRO A CA 1
ATOM 2476 C C . PRO A 1 312 ? 10.109 -15.405 -26.692 1.00 89.50 312 PRO A C 1
ATOM 2478 O O . PRO A 1 312 ? 9.295 -15.917 -25.925 1.00 89.50 312 PRO A O 1
ATOM 2481 N N . LEU A 1 313 ? 10.406 -14.103 -26.676 1.00 93.62 313 LEU A N 1
ATOM 2482 C CA . LEU A 1 313 ? 9.768 -13.124 -25.795 1.00 93.62 313 LEU A CA 1
ATOM 2483 C C . LEU A 1 313 ? 8.430 -12.671 -26.390 1.00 93.62 313 LEU A C 1
ATOM 2485 O O . LEU A 1 313 ? 8.356 -12.356 -27.580 1.00 93.62 313 LEU A O 1
ATOM 2489 N N . GLN A 1 314 ? 7.374 -12.614 -25.578 1.00 92.94 314 GLN A N 1
ATOM 2490 C CA . GLN A 1 314 ? 6.070 -12.109 -26.008 1.00 92.94 314 GLN A CA 1
ATOM 2491 C C . GLN A 1 314 ? 5.768 -10.747 -25.371 1.00 92.94 314 GLN A C 1
ATOM 2493 O O . GLN A 1 314 ? 6.199 -10.489 -24.250 1.00 92.94 314 GLN A O 1
ATOM 2498 N N . PRO A 1 315 ? 4.955 -9.882 -26.015 1.00 93.62 315 PRO A N 1
ATOM 2499 C CA . PRO A 1 315 ? 4.568 -8.591 -25.436 1.00 93.62 315 PRO A CA 1
ATOM 2500 C C . PRO A 1 315 ? 3.963 -8.679 -24.027 1.00 93.62 315 PRO A C 1
ATOM 2502 O O . PRO A 1 315 ? 4.175 -7.791 -23.214 1.00 93.62 315 PRO A O 1
ATOM 2505 N N . ARG A 1 316 ? 3.251 -9.770 -23.710 1.00 94.75 316 ARG A N 1
ATOM 2506 C CA . ARG A 1 316 ? 2.658 -10.006 -22.379 1.00 94.75 316 ARG A CA 1
ATOM 2507 C C . ARG A 1 316 ? 3.677 -10.287 -21.269 1.00 94.75 316 ARG A C 1
ATOM 2509 O O . ARG A 1 316 ? 3.309 -10.239 -20.102 1.00 94.75 316 ARG A O 1
ATOM 2516 N N . ASP A 1 317 ? 4.915 -10.611 -21.635 1.00 94.56 317 ASP A N 1
ATOM 2517 C CA . ASP A 1 317 ? 6.007 -10.867 -20.694 1.00 94.56 317 ASP A CA 1
ATOM 2518 C C . ASP A 1 317 ? 6.735 -9.558 -20.316 1.00 94.56 317 ASP A C 1
ATOM 2520 O O . ASP A 1 317 ? 7.668 -9.569 -19.516 1.00 94.56 317 ASP A O 1
ATOM 2524 N N . ILE A 1 318 ? 6.323 -8.422 -20.899 1.00 95.50 318 ILE A N 1
ATOM 2525 C CA . ILE A 1 318 ? 6.931 -7.103 -20.714 1.00 95.50 318 ILE A CA 1
ATOM 2526 C C . ILE A 1 318 ? 5.991 -6.222 -19.887 1.00 95.50 318 ILE A C 1
ATOM 2528 O O . ILE A 1 318 ? 4.815 -6.066 -20.210 1.00 95.50 318 ILE A O 1
ATOM 2532 N N . VAL A 1 319 ? 6.538 -5.584 -18.852 1.00 96.69 319 VAL A N 1
ATOM 2533 C CA . VAL A 1 319 ? 5.857 -4.543 -18.074 1.00 96.69 319 VAL A CA 1
ATOM 2534 C C . VAL A 1 319 ? 6.661 -3.248 -18.138 1.00 96.69 319 VAL A C 1
ATOM 2536 O O . VAL A 1 319 ? 7.882 -3.255 -17.992 1.00 96.69 319 VAL A O 1
ATOM 2539 N N . VAL A 1 320 ? 5.970 -2.130 -18.360 1.00 96.44 320 VAL A N 1
ATOM 2540 C CA . VAL A 1 320 ? 6.552 -0.784 -18.350 1.00 96.44 320 VAL A CA 1
ATOM 2541 C C . VAL A 1 320 ? 5.873 -0.006 -17.235 1.00 96.44 320 VAL A C 1
ATOM 2543 O O . VAL A 1 320 ? 4.660 0.172 -17.255 1.00 96.44 320 VAL A O 1
ATOM 2546 N N . MET A 1 321 ? 6.652 0.435 -16.250 1.00 96.88 321 MET A N 1
ATOM 2547 C CA . MET A 1 321 ? 6.149 1.181 -15.097 1.00 96.88 321 MET A CA 1
ATOM 2548 C C . MET A 1 321 ? 6.685 2.607 -15.141 1.00 96.88 321 MET A C 1
ATOM 2550 O O . MET A 1 321 ? 7.881 2.818 -15.334 1.00 96.88 321 MET A O 1
ATOM 2554 N N . VAL A 1 322 ? 5.801 3.579 -14.936 1.00 95.12 322 VAL A N 1
ATOM 2555 C CA . VAL A 1 322 ? 6.127 5.009 -14.884 1.00 95.12 322 VAL A CA 1
ATOM 2556 C C . VAL A 1 322 ? 5.580 5.609 -13.586 1.00 95.12 322 VAL A C 1
ATOM 2558 O O . VAL A 1 322 ? 4.589 5.099 -13.062 1.00 95.12 322 VAL A O 1
ATOM 2561 N N . PRO A 1 323 ? 6.199 6.669 -13.035 1.00 91.94 323 PRO A N 1
ATOM 2562 C CA . PRO A 1 323 ? 5.743 7.275 -11.781 1.00 91.94 323 PRO A CA 1
ATOM 2563 C C . PRO A 1 323 ? 4.372 7.958 -11.899 1.00 91.94 323 PRO A C 1
ATOM 2565 O O . PRO A 1 323 ? 3.623 7.984 -10.928 1.00 91.94 323 PRO A O 1
ATOM 2568 N N . ASP A 1 324 ? 4.052 8.503 -13.074 1.00 92.44 324 ASP A N 1
ATOM 2569 C CA . ASP A 1 324 ? 2.766 9.122 -13.390 1.00 92.44 324 ASP A CA 1
ATOM 2570 C C . ASP A 1 324 ? 2.374 8.748 -14.825 1.00 92.44 324 ASP A C 1
ATOM 2572 O O . ASP A 1 324 ? 3.006 9.178 -15.798 1.00 92.44 324 ASP A O 1
ATOM 2576 N N . ILE A 1 325 ? 1.346 7.909 -14.949 1.00 93.31 325 ILE A N 1
ATOM 2577 C CA . ILE A 1 325 ? 0.887 7.421 -16.246 1.00 93.31 325 ILE A CA 1
ATOM 2578 C C . ILE A 1 325 ? 0.086 8.465 -17.024 1.00 93.31 325 ILE A C 1
ATOM 2580 O O . ILE A 1 325 ? 0.185 8.495 -18.251 1.00 93.31 325 ILE A O 1
ATOM 2584 N N . ASP A 1 326 ? -0.634 9.363 -16.347 1.00 90.56 326 ASP A N 1
ATOM 2585 C CA . ASP A 1 326 ? -1.417 10.410 -17.009 1.00 90.56 326 ASP A CA 1
ATOM 2586 C C . ASP A 1 326 ? -0.479 11.365 -17.772 1.00 90.56 326 ASP A C 1
ATOM 2588 O O . ASP A 1 326 ? -0.767 11.753 -18.907 1.00 90.56 326 ASP A O 1
ATOM 2592 N N . THR A 1 327 ? 0.693 11.661 -17.197 1.00 91.94 327 THR A N 1
ATOM 2593 C CA . THR A 1 327 ? 1.736 12.476 -17.844 1.00 91.94 327 THR A CA 1
ATOM 2594 C C . THR A 1 327 ? 2.390 11.767 -19.043 1.00 91.94 327 THR A C 1
ATOM 2596 O O . THR A 1 327 ? 2.677 12.405 -20.059 1.00 91.94 327 THR A O 1
ATOM 2599 N N . MET A 1 328 ? 2.623 10.451 -18.966 1.00 94.06 328 MET A N 1
ATOM 2600 C CA . MET A 1 328 ? 3.350 9.694 -20.005 1.00 94.06 328 MET A CA 1
ATOM 2601 C C . MET A 1 328 ? 2.455 9.173 -21.140 1.00 94.06 328 MET A C 1
ATOM 2603 O O . MET A 1 328 ? 2.935 8.941 -22.255 1.00 94.06 328 MET A O 1
ATOM 2607 N N . ALA A 1 329 ? 1.155 8.998 -20.897 1.00 93.44 329 ALA A N 1
ATOM 2608 C CA . ALA A 1 329 ? 0.233 8.367 -21.838 1.00 93.44 329 ALA A CA 1
ATOM 2609 C C . ALA A 1 329 ? 0.178 9.009 -23.238 1.00 93.44 329 ALA A C 1
ATOM 2611 O O . ALA A 1 329 ? 0.150 8.249 -24.213 1.00 93.44 329 ALA A O 1
ATOM 2612 N N . PRO A 1 330 ? 0.207 10.349 -23.410 1.00 93.12 330 PRO A N 1
ATOM 2613 C CA . PRO A 1 330 ? 0.243 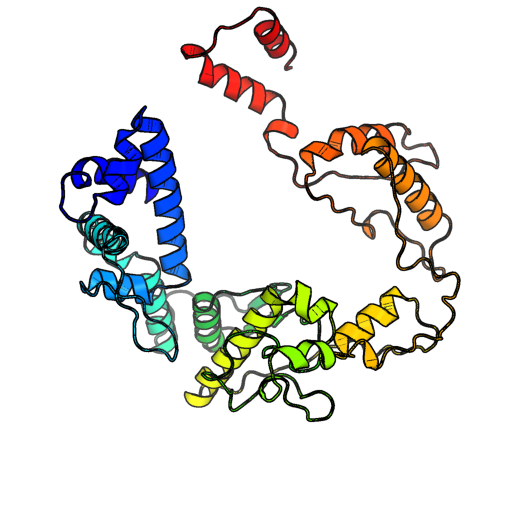10.955 -24.742 1.00 93.12 330 PRO A CA 1
ATOM 2614 C C . PRO A 1 330 ? 1.473 10.534 -25.557 1.00 93.12 330 PRO A C 1
ATOM 2616 O O . PRO A 1 330 ? 1.341 10.208 -26.736 1.00 93.12 330 PRO A O 1
ATOM 2619 N N . ALA A 1 331 ? 2.652 10.476 -24.927 1.00 95.75 331 ALA A N 1
ATOM 2620 C CA . ALA A 1 331 ? 3.886 10.033 -25.575 1.00 95.75 331 ALA A CA 1
ATOM 2621 C C . ALA A 1 331 ? 3.826 8.541 -25.942 1.00 95.75 331 ALA A C 1
ATOM 2623 O O . ALA A 1 331 ? 4.173 8.173 -27.063 1.00 95.75 331 ALA A O 1
ATOM 2624 N N . ILE A 1 332 ? 3.308 7.695 -25.041 1.00 95.56 332 ILE A N 1
ATOM 2625 C CA . ILE A 1 332 ? 3.106 6.258 -25.298 1.00 95.56 332 ILE A CA 1
ATOM 2626 C C . ILE A 1 332 ? 2.189 6.051 -26.507 1.00 95.56 332 ILE A C 1
ATOM 2628 O O . ILE A 1 332 ? 2.549 5.330 -27.436 1.00 95.56 332 ILE A O 1
ATOM 2632 N N . ARG A 1 333 ? 1.033 6.729 -26.543 1.00 94.44 333 ARG A N 1
ATOM 2633 C CA . ARG A 1 333 ? 0.083 6.631 -27.665 1.00 94.44 333 ARG A CA 1
ATOM 2634 C C . ARG A 1 333 ? 0.681 7.135 -28.974 1.00 94.44 333 ARG A C 1
ATOM 2636 O O . ARG A 1 333 ? 0.451 6.509 -30.004 1.00 94.44 333 ARG A O 1
ATOM 2643 N N . ALA A 1 334 ? 1.445 8.225 -28.940 1.00 95.56 334 ALA A N 1
ATOM 2644 C CA . ALA A 1 334 ? 2.090 8.769 -30.128 1.00 95.56 334 ALA A CA 1
ATOM 2645 C C . ALA A 1 334 ? 3.110 7.786 -30.726 1.00 95.56 334 ALA A C 1
ATOM 2647 O O . ALA A 1 334 ? 3.079 7.541 -31.926 1.00 95.56 334 ALA A O 1
ATOM 2648 N N . VAL A 1 335 ? 3.970 7.181 -29.901 1.00 96.50 335 VAL A N 1
ATOM 2649 C CA . VAL A 1 335 ? 5.055 6.304 -30.376 1.00 96.50 335 VAL A CA 1
ATOM 2650 C C . VAL A 1 335 ? 4.566 4.894 -30.699 1.00 96.50 335 VAL A C 1
ATOM 2652 O O . VAL A 1 335 ? 4.916 4.347 -31.741 1.00 96.50 335 VAL A O 1
ATOM 2655 N N . PHE A 1 336 ? 3.751 4.279 -29.841 1.00 95.94 336 PHE A N 1
ATOM 2656 C CA . PHE A 1 336 ? 3.289 2.906 -30.070 1.00 95.94 336 PHE A CA 1
ATOM 2657 C C . PHE A 1 336 ? 2.074 2.843 -31.009 1.00 95.94 336 PHE A C 1
ATOM 2659 O O . PHE A 1 336 ? 1.844 1.822 -31.656 1.00 95.94 336 PHE A O 1
ATOM 2666 N N . GLY A 1 337 ? 1.304 3.931 -31.120 1.00 93.44 337 GLY A N 1
ATOM 2667 C CA . GLY A 1 337 ? 0.136 4.030 -32.000 1.00 93.44 337 GLY A CA 1
ATOM 2668 C C . GLY A 1 337 ? 0.440 4.472 -33.434 1.00 93.44 337 GLY A C 1
ATOM 2669 O O . GLY A 1 337 ? -0.457 4.426 -34.272 1.00 93.44 337 GLY A O 1
ATOM 2670 N N . GLN A 1 338 ? 1.676 4.882 -33.746 1.00 93.44 338 GLN A N 1
ATOM 2671 C CA . GLN A 1 338 ? 2.035 5.375 -35.085 1.00 93.44 338 GLN A CA 1
ATOM 2672 C C . GLN A 1 338 ? 2.050 4.287 -36.172 1.00 93.44 338 GLN A C 1
ATOM 2674 O O . GLN A 1 338 ? 1.959 4.604 -37.358 1.00 93.44 338 GLN A O 1
ATOM 2679 N N . TYR A 1 339 ? 2.192 3.013 -35.789 1.00 93.62 339 TYR A N 1
ATOM 2680 C CA . TYR A 1 339 ? 2.338 1.901 -36.728 1.00 93.62 339 TYR A CA 1
ATOM 2681 C C . TYR A 1 339 ? 1.034 1.102 -36.870 1.00 93.62 339 TYR A C 1
ATOM 2683 O O . TYR A 1 339 ? 0.425 0.736 -35.862 1.00 93.62 339 TYR A O 1
ATOM 2691 N N . PRO A 1 340 ? 0.594 0.779 -38.102 1.00 92.50 340 PRO A N 1
ATOM 2692 C CA . PRO A 1 340 ? -0.546 -0.108 -38.305 1.00 92.50 340 PRO A CA 1
ATOM 2693 C C . PRO A 1 340 ? -0.193 -1.541 -37.888 1.00 92.50 340 PRO A C 1
ATOM 2695 O O . PRO A 1 340 ? 0.961 -1.949 -37.964 1.00 92.50 340 PRO A O 1
ATOM 2698 N N . ARG A 1 341 ? -1.202 -2.352 -37.544 1.00 91.94 341 ARG A N 1
ATOM 2699 C CA . ARG A 1 341 ? -1.015 -3.755 -37.107 1.00 91.94 341 ARG A CA 1
ATOM 2700 C C . ARG A 1 341 ? -0.275 -4.655 -38.107 1.00 91.94 341 ARG A C 1
ATOM 2702 O O . ARG A 1 341 ? 0.186 -5.723 -37.725 1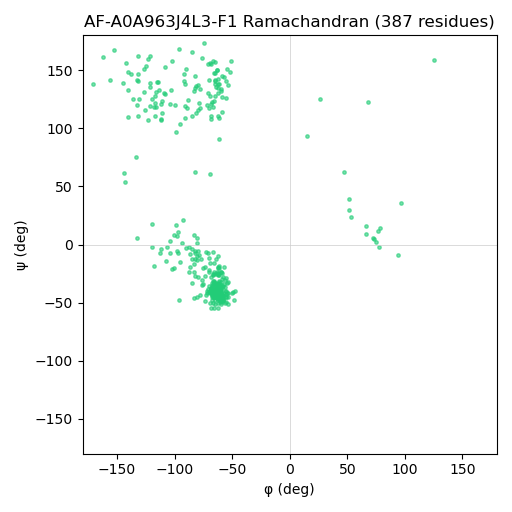.00 91.94 341 ARG A O 1
ATOM 2709 N N . SER A 1 342 ? -0.215 -4.262 -39.377 1.00 93.06 342 SER A N 1
ATOM 2710 C CA . SER A 1 342 ? 0.504 -4.973 -40.438 1.00 93.06 342 SER A CA 1
ATOM 2711 C C . SER A 1 342 ? 1.993 -4.616 -40.529 1.00 93.06 342 SER A C 1
ATOM 2713 O O . SER A 1 342 ? 2.719 -5.277 -41.265 1.00 93.06 342 SER A O 1
ATOM 2715 N N . ASP A 1 343 ? 2.445 -3.556 -39.855 1.00 94.38 343 ASP A N 1
ATOM 2716 C CA . ASP A 1 343 ? 3.851 -3.142 -39.831 1.00 94.38 343 ASP A CA 1
ATOM 2717 C C . ASP A 1 343 ? 4.627 -3.990 -38.812 1.00 94.38 343 ASP A C 1
ATOM 2719 O O . ASP A 1 343 ? 4.165 -4.209 -37.694 1.00 94.38 343 ASP A O 1
ATOM 2723 N N . ALA A 1 344 ? 5.828 -4.443 -39.176 1.00 90.94 344 ALA A N 1
ATOM 2724 C CA . ALA A 1 344 ? 6.684 -5.249 -38.303 1.00 90.94 344 ALA A CA 1
ATOM 2725 C C . ALA A 1 344 ? 7.124 -4.511 -37.024 1.00 90.94 344 ALA A C 1
ATOM 2727 O O . ALA A 1 344 ? 7.528 -5.149 -36.056 1.00 90.94 344 ALA A O 1
ATOM 2728 N N . ARG A 1 345 ? 7.047 -3.174 -37.011 1.00 93.56 345 ARG A N 1
ATOM 2729 C CA . ARG A 1 345 ? 7.364 -2.325 -35.851 1.00 93.56 345 ARG A CA 1
ATOM 2730 C C . ARG A 1 345 ? 6.194 -2.161 -34.879 1.00 93.56 345 ARG A C 1
ATOM 2732 O O . ARG A 1 345 ? 6.340 -1.508 -33.845 1.00 93.56 345 ARG A O 1
ATOM 2739 N N . TYR A 1 346 ? 5.026 -2.709 -35.205 1.00 96.00 346 TYR A N 1
ATOM 2740 C CA . TYR A 1 346 ? 3.874 -2.666 -34.318 1.00 96.00 346 TYR A CA 1
ATOM 2741 C C . TYR A 1 346 ? 4.080 -3.596 -33.117 1.00 96.00 346 TYR A C 1
ATOM 2743 O O . TYR A 1 346 ? 4.209 -4.810 -33.270 1.00 96.00 346 TYR A O 1
ATOM 2751 N N . ILE A 1 347 ? 4.052 -3.023 -31.913 1.00 96.00 347 ILE A N 1
ATOM 2752 C CA . ILE A 1 347 ? 4.041 -3.766 -30.650 1.00 96.00 347 ILE A CA 1
ATOM 2753 C C . ILE A 1 347 ? 2.669 -3.542 -29.997 1.00 96.00 347 ILE A C 1
ATOM 2755 O O . ILE A 1 347 ? 2.317 -2.391 -29.729 1.00 96.00 347 ILE A O 1
ATOM 2759 N N . PRO A 1 348 ? 1.877 -4.600 -29.732 1.00 95.44 348 PRO A N 1
ATOM 2760 C CA . PRO A 1 348 ? 0.640 -4.475 -28.968 1.00 95.44 348 PRO A CA 1
ATOM 2761 C C . PRO A 1 348 ? 0.917 -3.921 -27.566 1.00 95.44 348 PRO A C 1
ATOM 2763 O O . PRO A 1 348 ? 1.797 -4.425 -26.872 1.00 95.44 348 PRO A O 1
ATOM 2766 N N . PHE A 1 349 ? 0.144 -2.924 -27.145 1.00 95.31 349 PHE A N 1
ATOM 2767 C CA . PHE A 1 349 ? 0.251 -2.309 -25.825 1.00 95.31 349 PHE A CA 1
ATOM 2768 C C . PHE A 1 349 ? -1.136 -1.972 -25.279 1.00 95.31 349 PHE A C 1
ATOM 2770 O O . PHE A 1 349 ? -2.084 -1.789 -26.046 1.00 95.31 349 PHE A O 1
ATOM 2777 N N . ASP A 1 350 ? -1.227 -1.871 -23.958 1.00 94.19 350 ASP A N 1
ATOM 2778 C CA . ASP A 1 350 ? -2.384 -1.337 -23.249 1.00 94.19 350 ASP A CA 1
ATOM 2779 C C . ASP A 1 350 ? -1.896 -0.436 -22.110 1.00 94.19 350 ASP A C 1
ATOM 2781 O O . ASP A 1 350 ? -0.819 -0.668 -21.557 1.00 94.19 350 ASP A O 1
ATOM 2785 N N . ILE A 1 351 ? -2.657 0.614 -21.800 1.00 93.19 351 ILE A N 1
ATOM 2786 C CA . ILE A 1 351 ? -2.308 1.571 -20.745 1.00 93.19 351 ILE A CA 1
ATOM 2787 C C . ILE A 1 351 ? -3.288 1.398 -19.589 1.00 93.19 351 ILE A C 1
ATOM 2789 O O . ILE A 1 351 ? -4.469 1.725 -19.716 1.00 93.19 351 ILE A O 1
ATOM 2793 N N . THR A 1 352 ? -2.782 0.933 -18.451 1.00 90.06 352 THR A N 1
ATOM 2794 C CA . THR A 1 352 ? -3.546 0.790 -17.207 1.00 90.06 352 THR A CA 1
ATOM 2795 C C . THR A 1 352 ? -3.349 1.998 -16.288 1.00 90.06 352 THR A C 1
ATOM 2797 O O . THR A 1 352 ? -2.486 2.838 -16.526 1.00 90.06 352 THR A O 1
ATOM 2800 N N . ASP A 1 353 ? -4.177 2.099 -15.244 1.00 87.38 353 ASP A N 1
ATOM 2801 C CA . ASP A 1 353 ? -4.053 3.088 -14.157 1.00 87.38 353 ASP A CA 1
ATOM 2802 C C . ASP A 1 353 ? -4.254 4.566 -14.545 1.00 87.38 353 ASP A C 1
ATOM 2804 O O . ASP A 1 353 ? -3.945 5.464 -13.764 1.00 87.38 353 ASP A O 1
ATOM 2808 N N . LEU A 1 354 ? -4.837 4.831 -15.720 1.00 85.44 354 LEU A N 1
ATOM 2809 C CA . LEU A 1 354 ? -5.273 6.175 -16.110 1.00 85.44 354 LEU A CA 1
ATOM 2810 C C . LEU A 1 354 ? -6.393 6.683 -15.202 1.00 85.44 354 LEU A C 1
ATOM 2812 O O . LEU A 1 354 ? -7.330 5.947 -14.866 1.00 85.44 354 LEU A O 1
ATOM 2816 N N . SER A 1 355 ? -6.356 7.975 -14.876 1.00 80.12 355 SER A N 1
ATOM 2817 C CA . SER A 1 355 ? -7.467 8.598 -14.158 1.00 80.12 355 SER A CA 1
ATOM 2818 C C . SER A 1 355 ? -8.753 8.573 -14.994 1.00 80.12 355 SER A C 1
ATOM 2820 O O . SER A 1 355 ? -8.734 8.658 -16.223 1.00 80.12 355 SER A O 1
ATOM 2822 N N . ALA A 1 356 ? -9.912 8.509 -14.328 1.00 74.81 356 ALA A N 1
ATOM 2823 C CA . ALA A 1 356 ? -11.215 8.521 -15.006 1.00 74.81 356 ALA A CA 1
ATOM 2824 C C . ALA A 1 356 ? -11.408 9.761 -15.903 1.00 74.81 356 ALA A C 1
ATOM 2826 O O . ALA A 1 356 ? -12.076 9.694 -16.933 1.00 74.81 356 ALA A O 1
ATOM 2827 N N . ARG A 1 357 ? -10.790 10.889 -15.525 1.00 72.50 357 ARG A N 1
ATOM 2828 C CA . ARG A 1 357 ? -10.769 12.118 -16.325 1.00 72.50 357 ARG A CA 1
ATOM 2829 C C . ARG A 1 357 ? -9.906 11.965 -17.582 1.00 72.50 357 ARG A C 1
ATOM 2831 O O . ARG A 1 357 ? -10.304 12.444 -18.637 1.00 72.50 357 ARG A O 1
ATOM 2838 N N . ALA A 1 358 ? -8.753 11.304 -17.480 1.00 71.62 358 ALA A N 1
ATOM 2839 C CA . ALA A 1 358 ? -7.866 11.060 -18.616 1.00 71.62 358 ALA A CA 1
ATOM 2840 C C . ALA A 1 358 ? -8.409 9.987 -19.579 1.00 71.62 358 ALA A C 1
ATOM 2842 O O . ALA A 1 358 ? -8.109 10.019 -20.774 1.00 71.62 358 ALA A O 1
ATOM 2843 N N . SER A 1 359 ? -9.220 9.044 -19.086 1.00 73.44 359 SER A N 1
ATOM 2844 C CA . SER A 1 359 ? -9.799 7.975 -19.907 1.00 73.44 359 SER A CA 1
ATOM 2845 C C . SER A 1 359 ? -11.089 8.374 -20.634 1.00 73.44 359 SER A C 1
ATOM 2847 O O . SER A 1 359 ? -11.304 7.911 -21.756 1.00 73.44 359 SER A O 1
ATOM 2849 N N . HIS A 1 360 ? -11.926 9.243 -20.049 1.00 80.44 360 HIS A N 1
ATOM 2850 C CA . HIS A 1 360 ? -13.243 9.589 -20.596 1.00 80.44 360 HIS A CA 1
ATOM 2851 C C . HIS A 1 360 ? -13.506 11.108 -20.653 1.00 80.44 360 HIS A C 1
ATOM 2853 O O . HIS A 1 360 ? -13.777 11.723 -19.619 1.00 80.44 360 HIS A O 1
ATOM 2859 N N . PRO A 1 361 ? -13.565 11.711 -21.861 1.00 80.50 361 PRO A N 1
ATOM 2860 C CA . PRO A 1 361 ? -13.874 13.137 -22.045 1.00 80.50 361 PRO A CA 1
ATOM 2861 C C . PRO A 1 361 ? -15.194 13.590 -21.397 1.00 80.50 361 PRO A C 1
ATOM 2863 O O . PRO A 1 361 ? -15.281 14.697 -20.867 1.00 80.50 361 PRO A O 1
ATOM 2866 N N . LEU A 1 362 ? -16.201 12.707 -21.353 1.00 85.62 362 LEU A N 1
ATOM 2867 C CA . LEU A 1 362 ? -17.495 12.960 -20.706 1.00 85.62 362 LEU A CA 1
ATOM 2868 C C . LEU A 1 362 ? -17.377 13.274 -19.208 1.00 85.62 362 LEU A C 1
ATOM 2870 O O . LEU A 1 362 ? -18.172 14.048 -18.680 1.00 85.62 362 LEU A O 1
ATOM 2874 N N . VAL A 1 363 ? -16.392 12.696 -18.514 1.00 84.44 363 VAL A N 1
ATOM 2875 C CA . VAL A 1 363 ? -16.175 12.962 -17.084 1.00 84.44 363 VAL A CA 1
ATOM 2876 C C . VAL A 1 363 ? -15.714 14.405 -16.888 1.00 84.44 363 VAL A C 1
ATOM 2878 O O . VAL A 1 363 ? -16.254 15.103 -16.032 1.00 84.44 363 VAL A O 1
ATOM 2881 N N . GLY A 1 364 ? -14.787 14.879 -17.726 1.00 83.31 364 GLY A N 1
ATOM 2882 C CA . GLY A 1 364 ? -14.343 16.275 -17.709 1.00 83.31 364 GLY A CA 1
ATOM 2883 C C . GLY A 1 364 ? -15.475 17.252 -18.044 1.00 83.31 364 GLY A C 1
ATOM 2884 O O . GLY A 1 364 ? -15.648 18.255 -17.350 1.00 83.31 364 GLY A O 1
ATOM 2885 N N . ALA A 1 365 ? -16.297 16.923 -19.045 1.00 85.88 365 ALA A N 1
ATOM 2886 C CA . ALA A 1 365 ? -17.488 17.694 -19.406 1.00 85.88 365 ALA A CA 1
ATOM 2887 C C . ALA A 1 365 ? -18.490 17.805 -18.243 1.00 85.88 365 ALA A C 1
ATOM 2889 O O . ALA A 1 365 ? -18.970 18.895 -17.926 1.00 85.88 365 ALA A O 1
ATOM 2890 N N . LEU A 1 366 ? -18.779 16.690 -17.564 1.00 88.81 366 LEU A N 1
ATOM 2891 C CA . LEU A 1 366 ? -19.686 16.667 -16.418 1.00 88.81 366 LEU A CA 1
ATOM 2892 C C . LEU A 1 366 ? -19.147 17.489 -15.239 1.00 88.81 366 LEU A C 1
ATOM 2894 O O . LEU A 1 366 ? -19.894 18.258 -14.640 1.00 88.81 366 LEU A O 1
ATOM 2898 N N . GLU A 1 367 ? -17.861 17.362 -14.904 1.00 85.50 367 GLU A N 1
ATOM 2899 C CA . GLU A 1 367 ? -17.237 18.170 -13.847 1.00 85.50 367 GLU A CA 1
ATOM 2900 C C . GLU A 1 367 ? -17.295 19.669 -14.154 1.00 85.50 367 GLU A C 1
ATOM 2902 O O . GLU A 1 367 ? -17.531 20.477 -13.251 1.00 85.50 367 GLU A O 1
ATOM 2907 N N . TRP A 1 368 ? -17.106 20.041 -15.423 1.00 86.69 368 TRP A N 1
ATOM 2908 C CA . TRP A 1 368 ? -17.267 21.419 -15.872 1.00 86.69 368 TRP A CA 1
ATOM 2909 C C . TRP A 1 368 ? -18.714 21.899 -15.679 1.00 86.69 368 TRP A C 1
ATOM 2911 O O . TRP A 1 368 ? -18.932 22.941 -15.057 1.00 86.69 368 TRP A O 1
ATOM 2921 N N . LEU A 1 369 ? -19.704 21.100 -16.100 1.00 89.50 369 LEU A N 1
ATOM 2922 C CA . LEU A 1 369 ? -21.135 21.396 -15.931 1.00 89.50 369 LEU A CA 1
ATOM 2923 C C . LEU A 1 369 ? -21.546 21.533 -14.457 1.00 89.50 369 LEU A C 1
ATOM 2925 O O . LEU A 1 369 ? -22.326 22.419 -14.114 1.00 89.50 369 LEU A O 1
ATOM 2929 N N . LEU A 1 370 ? -21.009 20.702 -13.564 1.00 90.31 370 LEU A N 1
ATOM 2930 C CA . LEU A 1 370 ? -21.291 20.784 -12.125 1.00 90.31 370 LEU A CA 1
ATOM 2931 C C . LEU A 1 370 ? -20.743 22.068 -11.484 1.00 90.31 370 LEU A C 1
ATOM 2933 O O . LEU A 1 370 ? -21.272 22.526 -10.471 1.00 90.31 370 LEU A O 1
ATOM 2937 N N . ARG A 1 371 ? -19.703 22.668 -12.073 1.00 87.06 371 ARG A N 1
ATOM 2938 C CA . ARG A 1 371 ? -19.100 23.929 -11.611 1.00 87.06 371 ARG A CA 1
ATOM 2939 C C . ARG A 1 371 ? -19.725 25.169 -12.243 1.00 87.06 371 ARG A C 1
ATOM 2941 O O . ARG A 1 371 ? -19.360 26.277 -11.861 1.00 87.06 371 ARG A O 1
ATOM 2948 N N . LEU A 1 372 ? -20.680 25.005 -13.156 1.00 88.31 372 LEU A N 1
ATOM 2949 C CA . LEU A 1 372 ? -21.300 26.085 -13.925 1.00 88.31 372 LEU A CA 1
ATOM 2950 C C . LEU A 1 372 ? -21.748 27.309 -13.095 1.00 88.31 372 LEU A C 1
ATOM 2952 O O . LEU A 1 372 ? -21.475 28.421 -13.541 1.00 88.31 372 LEU A O 1
ATOM 2956 N N . PRO A 1 373 ? -22.320 27.176 -11.875 1.00 86.31 373 PRO A N 1
ATOM 2957 C CA . PRO A 1 373 ? -22.703 28.336 -11.057 1.00 86.31 373 PRO A CA 1
ATOM 2958 C C . PRO A 1 373 ? -21.540 29.261 -10.661 1.00 86.31 373 PRO A C 1
ATOM 2960 O O . PRO A 1 373 ? -21.768 30.406 -10.283 1.00 86.31 373 PRO A O 1
ATOM 2963 N N . GLN A 1 374 ? -20.304 28.761 -10.712 1.00 83.44 374 GLN A N 1
ATOM 2964 C CA . GLN A 1 374 ? -19.082 29.460 -10.300 1.00 83.44 374 GLN A CA 1
ATOM 2965 C C . GLN A 1 374 ? -18.172 29.793 -11.497 1.00 83.44 374 GLN A C 1
ATOM 2967 O O . GLN A 1 374 ? -17.134 30.435 -11.324 1.00 83.44 374 GLN A O 1
ATOM 2972 N N . GLN A 1 375 ? -18.535 29.356 -12.709 1.00 84.06 375 GLN A N 1
ATOM 2973 C CA . GLN A 1 375 ? -17.714 29.501 -13.909 1.00 84.06 375 GLN A CA 1
ATOM 2974 C C . GLN A 1 375 ? -18.026 30.788 -14.669 1.00 84.06 375 GLN A C 1
ATOM 2976 O O . GLN A 1 375 ? -19.170 31.230 -14.764 1.00 84.06 375 GLN A O 1
ATOM 2981 N N . ARG A 1 376 ? -16.993 31.359 -15.297 1.00 83.94 376 ARG A N 1
ATOM 2982 C CA . ARG A 1 376 ? -17.140 32.524 -16.188 1.00 83.94 376 ARG A CA 1
ATOM 2983 C C . ARG A 1 376 ? -17.661 32.157 -17.583 1.00 83.94 376 ARG A C 1
ATOM 2985 O O . ARG A 1 376 ? -17.996 33.067 -18.333 1.00 83.94 376 ARG A O 1
ATOM 2992 N N . CYS A 1 377 ? -17.745 30.861 -17.898 1.00 85.56 377 CYS A N 1
ATOM 2993 C CA . CYS A 1 377 ? -18.303 30.298 -19.132 1.00 85.56 377 CYS A CA 1
ATOM 2994 C C . CYS A 1 377 ? -17.784 30.997 -20.397 1.00 85.56 377 CYS A C 1
ATOM 2996 O O . CYS A 1 377 ? -18.540 31.635 -21.134 1.00 85.56 377 CYS A O 1
ATOM 2998 N N . THR A 1 378 ? -16.476 30.920 -20.636 1.00 89.31 378 THR A N 1
ATOM 2999 C CA . THR A 1 378 ? -15.874 31.541 -21.821 1.00 89.31 378 THR A CA 1
ATOM 3000 C C . THR A 1 378 ? -16.310 30.829 -23.106 1.00 89.31 378 THR A C 1
ATOM 3002 O O . THR A 1 378 ? -16.655 29.648 -23.106 1.00 89.31 378 THR A O 1
ATOM 3005 N N . LEU A 1 379 ? -16.277 31.545 -24.237 1.00 86.50 379 LEU A N 1
ATOM 3006 C CA . LEU A 1 379 ? -16.661 30.981 -25.536 1.00 86.50 379 LEU A CA 1
ATOM 3007 C C . LEU A 1 379 ? -15.814 29.755 -25.917 1.00 86.50 379 LEU A C 1
ATOM 3009 O O . LEU A 1 379 ? -16.343 28.830 -26.525 1.00 86.50 379 LEU A O 1
ATOM 3013 N N . SER A 1 380 ? -14.524 29.742 -25.569 1.00 86.56 380 SER A N 1
ATOM 3014 C CA . SER A 1 380 ? -13.637 28.604 -25.836 1.00 86.56 380 SER A CA 1
ATOM 3015 C C . SER A 1 380 ? -14.069 27.363 -25.054 1.00 86.56 380 SER A C 1
ATOM 3017 O O . SER A 1 380 ? -14.264 26.321 -25.660 1.00 86.56 380 SER A O 1
ATOM 3019 N N . GLU A 1 381 ? -14.345 27.495 -23.752 1.00 84.50 381 GLU A N 1
ATOM 3020 C CA . GLU A 1 381 ? -14.790 26.372 -22.907 1.00 84.50 381 GLU A CA 1
ATOM 3021 C C . GLU A 1 381 ? -16.127 25.780 -23.376 1.00 84.50 381 GLU A C 1
ATOM 3023 O O . GLU A 1 381 ? -16.322 24.568 -23.349 1.00 84.50 381 GLU A O 1
ATOM 3028 N N . LEU A 1 382 ? -17.053 26.628 -23.838 1.00 84.38 382 LEU A N 1
ATOM 3029 C CA . LEU A 1 382 ? -18.330 26.171 -24.392 1.00 84.38 382 LEU A CA 1
ATOM 3030 C C . LEU A 1 382 ? -18.155 25.419 -25.715 1.00 84.38 382 LEU A C 1
ATOM 3032 O O . LEU A 1 382 ? -18.887 24.466 -25.970 1.00 84.38 382 LEU A O 1
ATOM 3036 N N . ARG A 1 383 ? -17.205 25.839 -26.559 1.00 85.50 383 ARG A N 1
ATOM 3037 C CA . ARG A 1 383 ? -16.870 25.117 -27.794 1.00 85.50 383 ARG A CA 1
ATOM 3038 C C . ARG A 1 383 ? -16.225 23.772 -27.484 1.00 85.50 383 ARG A C 1
ATOM 3040 O O . ARG A 1 383 ? -16.672 22.776 -28.036 1.00 85.50 383 ARG A O 1
ATOM 3047 N N . ASP A 1 384 ? -15.277 23.743 -26.552 1.00 83.94 384 ASP A N 1
ATOM 3048 C CA . ASP A 1 384 ? -14.622 22.508 -26.113 1.00 83.94 384 ASP A CA 1
ATOM 3049 C C . ASP A 1 384 ? -15.646 21.493 -25.570 1.00 83.94 384 ASP A C 1
ATOM 3051 O O . ASP A 1 384 ? -15.518 20.295 -25.805 1.00 83.94 384 ASP A O 1
ATOM 3055 N N . LEU A 1 385 ? -16.701 21.962 -24.889 1.00 85.00 385 LEU A N 1
ATOM 3056 C CA . LEU A 1 385 ? -17.791 21.108 -24.407 1.00 85.00 385 LEU A CA 1
ATOM 3057 C C . LEU A 1 385 ? -18.646 20.524 -25.545 1.00 85.00 385 LEU A C 1
ATOM 3059 O O . LEU A 1 385 ? -19.081 19.380 -25.446 1.00 85.00 385 LEU A O 1
ATOM 3063 N N . LEU A 1 386 ? -18.902 21.297 -26.606 1.00 86.50 386 LEU A N 1
ATOM 3064 C CA . LEU A 1 386 ? -19.655 20.837 -27.783 1.00 86.50 386 LEU A CA 1
ATOM 3065 C C . LEU A 1 386 ? -18.875 19.818 -28.624 1.00 86.50 386 LEU A C 1
ATOM 3067 O O . LEU A 1 386 ? -19.490 19.034 -29.343 1.00 86.50 386 LEU A O 1
ATOM 3071 N N . ASP A 1 387 ? -17.545 19.830 -28.526 1.00 84.06 387 ASP A N 1
ATOM 3072 C CA . ASP A 1 387 ? -16.659 18.873 -29.193 1.00 84.06 387 ASP A CA 1
ATOM 3073 C C . ASP A 1 387 ? -16.571 17.525 -28.446 1.00 84.06 387 ASP A C 1
ATOM 3075 O O . ASP A 1 387 ? -15.963 16.577 -28.952 1.00 84.06 387 ASP A O 1
ATOM 3079 N N . VAL A 1 388 ? -17.189 17.406 -27.261 1.00 83.25 388 VAL A N 1
ATOM 3080 C CA . VAL A 1 388 ? -17.355 16.126 -26.560 1.00 83.25 388 VAL A CA 1
ATOM 3081 C C . VAL A 1 388 ? -18.563 15.382 -27.158 1.00 83.25 388 VAL A C 1
ATOM 3083 O O . VAL A 1 388 ? -19.685 15.869 -27.019 1.00 83.25 388 VAL A O 1
ATOM 3086 N N . PRO A 1 389 ? -18.352 14.232 -27.832 1.00 74.12 389 PRO A N 1
ATOM 3087 C CA . PRO A 1 389 ? -19.385 13.540 -28.610 1.00 74.12 389 PRO A CA 1
ATOM 3088 C C . PRO A 1 389 ? -20.457 12.819 -27.785 1.00 74.12 389 PRO A C 1
ATOM 3090 O O . PRO A 1 389 ? -20.209 12.502 -26.595 1.00 74.12 389 PRO A O 1
#